Protein AF-A0A957VJP4-F1 (afdb_monomer)

Solvent-accessible surface area (backbone atoms only — not comparable to full-atom values): 19952 Å² total; per-residue (Å²): 114,33,94,77,40,50,77,52,40,34,39,38,42,32,42,19,50,65,51,24,77,82,46,55,37,68,54,56,54,72,70,58,77,60,65,90,50,25,40,82,71,49,77,44,76,53,73,88,59,82,46,39,38,36,34,39,38,31,33,58,19,48,97,62,51,10,36,37,41,42,35,18,28,29,36,92,88,41,70,34,31,37,39,36,42,37,34,24,70,48,76,68,40,50,53,44,48,53,47,27,74,70,45,54,48,77,49,67,64,81,83,68,76,89,78,84,88,74,99,68,98,73,88,76,87,87,75,72,44,72,32,62,46,75,85,69,61,86,54,89,90,50,86,51,61,70,37,81,44,84,50,85,33,41,26,30,46,44,51,57,66,38,72,35,70,52,72,50,68,30,64,57,100,84,41,73,65,34,21,26,37,30,34,9,69,43,52,67,51,33,74,75,52,58,85,38,44,34,40,40,35,34,21,30,73,46,85,55,50,92,77,59,28,61,60,61,45,69,73,61,83,57,71,93,48,25,42,80,72,54,77,44,80,40,53,26,22,40,30,83,41,34,34,47,30,26,31,40,39,27,33,43,26,71,88,38,90,13,34,40,36,35,37,20,28,31,36,58,74,52,43,36,36,41,40,37,43,36,39,26,61,52,72,58,40,54,54,46,49,55,47,28,68,45,39,57,46,62,78,41,92,86,36,46,64,42,39,47,50,56,64,58,70,43,78,90,70,78,86,76,57,74,88,52,44,40,80,45,65,35,98,81,65,35,39,34,31,36,42,45,61,70,37,69,35,68,47,73,46,71,31,64,58,99,86,41,77,47,36,40,30,36,36,33,11,63,60,98

pLDDT: mean 81.88, std 17.71, range [25.78, 98.75]

Foldseek 3Di:
DVVLVLQWWWKKKWKFLLCLVPDAQVRVVVVDDQPVFWAWDDKDWDDDDQKTHIWTKTFCGHPLRKIKIWIWIAGPVSRMIMIMITIGRDPVSVVLVVQQVQFKDFDDCVVPDDDDDDDDPDDDDDDAAEHAALQNDDPPPAPADWDWDDDQFKTFIFGPLQPDKDKDFDDDPRDGFWIKIKTFNDPVDVVVAQQTWIKMKTKGFPQQDDDAQVVVQVVDDPPVFWAWDDKDWAWYHYLNKIKTWMKTWTACGRVARKIWMWIKIATVVGGMIMIMITIGNDDSRVVRVVRGSHTMDHDDPVRVVSNCCSVVVPPPDPDPDPVQWDWDAAPVSRIIGIGGPLQVDKDWDFDDDPRDRRTTMIMTINHD

Mean predicted aligned error: 15.16 Å

Nearest PDB structures (foldseek):
  4rth-assembly2_B  TM=5.656E-01  e=1.614E-04  Zea mays
  4rth-assembly1_A  TM=5.589E-01  e=8.889E-04  Zea mays
  5zx9-assembly1_A  TM=5.434E-01  e=2.872E-03  Mycobacterium tuberculosis H37Rv
  3qoo-assembly1_A-2  TM=3.813E-01  e=1.320E+00  Thermanaerovibrio acidaminovorans DSM 6589
  4w78-assembly1_F  TM=3.331E-01  e=1.011E+00  Mycobacterium tuberculosis SUMu008

Sequence (368 aa):
AWNEDWGVPGVVLSYSDILAADYGPEDILDIVDYGEDCTFDSRNELPDGALSGFYDRWVDCGDAGSSALLLALQPEAGDYLVRIDIYTTNEADLEASDRILDTFLVNSPTAQGDAGDERSSTTDAQAPSVLRTIDDLDTGDLANDYVFVEDVAVNALLPAAWDDVDAGDWEVDGDAIGYSYAASANQRAFNDGWDTAGVTIYSADTGGEEFNPADAVDSNDFSDTCTYADRYQHEHTIYGITYTGVYDVWTGCGDEDNTFVVLAAASDPVDHVVLVYFLAVDDPDYEAFDVLARTFYVETAGTTDLIATTADSRPNRARANAEDYVLLVDDDEALSLRVPVTWDDVANDDWEIDGEVIGRSIAAATDL

Structure (mmCIF, N/CA/C/O backbone):
data_AF-A0A957VJP4-F1
#
_entry.id   AF-A0A957VJP4-F1
#
loop_
_atom_site.group_PDB
_atom_site.id
_atom_site.type_symbol
_atom_site.label_atom_id
_atom_site.label_alt_id
_atom_site.label_comp_id
_atom_site.label_asym_id
_atom_site.label_entity_id
_atom_site.label_seq_id
_atom_site.pdbx_PDB_ins_code
_atom_site.Cartn_x
_atom_site.Cartn_y
_atom_site.Cartn_z
_atom_site.occupancy
_atom_site.B_iso_or_equiv
_atom_site.auth_seq_id
_atom_site.auth_comp_id
_atom_site.auth_asym_id
_atom_site.auth_atom_id
_atom_site.pdbx_PDB_model_num
ATOM 1 N N . ALA A 1 1 ? -28.187 -13.666 14.972 1.00 42.09 1 ALA A N 1
ATOM 2 C CA . ALA A 1 1 ? -28.471 -14.629 16.059 1.00 42.09 1 ALA A CA 1
ATOM 3 C C . ALA A 1 1 ? -27.409 -14.487 17.139 1.00 42.09 1 ALA A C 1
ATOM 5 O O . ALA A 1 1 ? -27.778 -14.284 18.286 1.00 42.09 1 ALA A O 1
ATOM 6 N N . TRP A 1 2 ? -26.127 -14.450 16.777 1.00 48.88 2 TRP A N 1
ATOM 7 C CA . TRP A 1 2 ? -25.064 -13.993 17.675 1.00 48.88 2 TRP A CA 1
ATOM 8 C C . TRP A 1 2 ? -25.133 -12.503 18.069 1.00 48.88 2 TRP A C 1
ATOM 10 O O . TRP A 1 2 ? -24.881 -12.179 19.221 1.00 48.88 2 TRP A O 1
ATOM 20 N N . ASN A 1 3 ? -25.558 -11.593 17.185 1.00 56.78 3 ASN A N 1
ATOM 21 C CA . ASN A 1 3 ? -25.723 -10.161 17.507 1.00 56.78 3 ASN A CA 1
ATOM 22 C C . ASN A 1 3 ? -26.794 -9.844 18.582 1.00 56.78 3 ASN A C 1
ATOM 24 O O . ASN A 1 3 ? -26.977 -8.684 18.940 1.00 56.78 3 ASN A O 1
ATOM 28 N N . GLU A 1 4 ? -27.507 -10.862 19.076 1.00 60.72 4 GLU A N 1
ATOM 29 C CA . GLU A 1 4 ? -28.422 -10.792 20.225 1.00 60.72 4 GLU A CA 1
ATOM 30 C C . GLU A 1 4 ? -27.822 -11.469 21.484 1.00 60.72 4 GLU A C 1
ATOM 32 O O . GLU A 1 4 ? -28.324 -11.274 22.592 1.00 60.72 4 GLU A O 1
ATOM 37 N N . ASP A 1 5 ? -26.741 -12.253 21.340 1.00 74.88 5 ASP A N 1
ATOM 38 C CA . ASP A 1 5 ? -25.960 -12.844 22.434 1.00 74.88 5 ASP A CA 1
ATOM 39 C C . ASP A 1 5 ? -24.659 -12.058 22.650 1.00 74.88 5 ASP A C 1
ATOM 41 O O . ASP A 1 5 ? -23.591 -12.345 22.109 1.00 74.88 5 ASP A O 1
ATOM 45 N N . TRP A 1 6 ? -24.756 -11.065 23.530 1.00 84.50 6 TRP A N 1
ATOM 46 C CA . TRP A 1 6 ? -23.675 -10.168 23.939 1.00 84.50 6 TRP A CA 1
ATOM 47 C C . TRP A 1 6 ? -22.467 -10.860 24.601 1.00 84.50 6 TRP A C 1
ATOM 49 O O . TRP A 1 6 ? -21.504 -10.181 24.967 1.00 84.50 6 TRP A O 1
ATOM 59 N N . GLY A 1 7 ? -22.511 -12.182 24.808 1.00 84.75 7 GLY A N 1
ATOM 60 C CA . GLY A 1 7 ? -21.419 -12.986 25.353 1.00 84.75 7 GLY A CA 1
ATOM 61 C C . GLY A 1 7 ? -20.411 -13.503 24.323 1.00 84.75 7 GLY A C 1
ATOM 62 O O . GLY A 1 7 ? -19.414 -14.100 24.735 1.00 84.75 7 GLY A O 1
ATOM 63 N N . VAL A 1 8 ? -20.646 -13.291 23.026 1.00 88.75 8 VAL A N 1
ATOM 64 C CA . VAL A 1 8 ? -19.788 -13.801 21.950 1.00 88.75 8 VAL A CA 1
ATOM 65 C C . VAL A 1 8 ? -19.143 -12.645 21.171 1.00 88.75 8 VAL A C 1
ATOM 67 O O . VAL A 1 8 ? -19.856 -11.798 20.625 1.00 88.75 8 VAL A O 1
ATOM 70 N N . PRO A 1 9 ? -17.799 -12.566 21.117 1.00 91.19 9 PRO A N 1
ATOM 71 C CA . PRO A 1 9 ? -17.122 -11.553 20.321 1.00 91.19 9 PRO A CA 1
ATOM 72 C C . PRO A 1 9 ? -17.161 -11.900 18.831 1.00 91.19 9 PRO A C 1
ATOM 74 O O . PRO A 1 9 ? -17.161 -13.073 18.450 1.00 91.19 9 PRO A O 1
ATOM 77 N N . GLY A 1 10 ? -17.158 -10.866 17.997 1.00 93.12 10 GLY A N 1
ATOM 78 C CA . GLY A 1 10 ? -17.180 -11.019 16.548 1.00 93.12 10 GLY A CA 1
ATOM 79 C C . GLY A 1 10 ? -17.283 -9.686 15.814 1.00 93.12 10 GLY A C 1
ATOM 80 O O . GLY A 1 10 ? -17.363 -8.623 16.438 1.00 93.12 10 GLY A O 1
ATOM 81 N N . VAL A 1 11 ? -17.321 -9.758 14.487 1.00 94.44 11 VAL A N 1
ATOM 82 C CA . VAL A 1 11 ? -17.502 -8.621 13.582 1.00 94.44 11 VAL A CA 1
ATOM 83 C C . VAL A 1 11 ? -18.518 -8.920 12.489 1.00 94.44 11 VAL A C 1
ATOM 85 O O . VAL A 1 11 ? -18.558 -10.031 11.968 1.00 94.44 11 VAL A O 1
ATOM 88 N N . VAL A 1 12 ? -19.318 -7.916 12.136 1.00 93.62 12 VAL A N 1
ATOM 89 C CA . VAL A 1 12 ? -20.036 -7.831 10.860 1.00 93.62 12 VAL A CA 1
ATOM 90 C C . VAL A 1 12 ? -19.463 -6.662 10.076 1.00 93.62 12 VAL A C 1
ATOM 92 O O . VAL A 1 12 ? -19.399 -5.552 10.598 1.00 93.62 12 VAL A O 1
ATOM 95 N N . LEU A 1 13 ? -19.065 -6.897 8.831 1.00 93.62 13 LEU A N 1
ATOM 96 C CA . LEU A 1 13 ? -18.713 -5.867 7.861 1.00 93.62 13 LEU A CA 1
ATOM 97 C C . LEU A 1 13 ? -19.728 -5.931 6.725 1.00 93.62 13 LEU A C 1
ATOM 99 O O . LEU A 1 13 ? -19.891 -6.975 6.100 1.00 93.62 13 LEU A O 1
ATOM 103 N N . SER A 1 14 ? -20.389 -4.815 6.440 1.00 92.44 14 SER A N 1
ATOM 104 C CA . SER A 1 14 ? -21.390 -4.731 5.381 1.00 92.44 14 SER A CA 1
ATOM 105 C C . SER A 1 14 ? -21.163 -3.509 4.506 1.00 92.44 14 SER A C 1
ATOM 107 O O . SER A 1 14 ? -20.789 -2.451 5.013 1.00 92.44 14 SER A O 1
ATOM 109 N N . TYR A 1 15 ? -21.453 -3.620 3.208 1.00 92.19 15 TYR A N 1
ATOM 110 C CA . TYR A 1 15 ? -21.499 -2.467 2.306 1.00 92.19 15 TYR A CA 1
ATOM 111 C C . TYR A 1 15 ? -22.811 -2.398 1.524 1.00 92.19 15 TYR A C 1
ATOM 113 O O . TYR A 1 15 ? -23.449 -3.421 1.270 1.00 92.19 15 TYR A O 1
ATOM 121 N N . SER A 1 16 ? -23.213 -1.185 1.139 1.00 91.25 16 SER A N 1
ATOM 122 C CA . SER A 1 16 ? -24.416 -0.931 0.343 1.00 91.25 16 SER A CA 1
ATOM 123 C C . SER A 1 16 ? -24.290 0.340 -0.500 1.00 91.25 16 SER A C 1
ATOM 125 O O . SER A 1 16 ? -24.118 1.437 0.032 1.00 91.25 16 SER A O 1
ATOM 127 N N . ASP A 1 17 ? -24.430 0.207 -1.816 1.00 88.44 17 ASP A N 1
ATOM 128 C CA . ASP A 1 17 ? -24.603 1.315 -2.765 1.00 88.44 17 ASP A CA 1
ATOM 129 C C . ASP A 1 17 ? -26.056 1.828 -2.793 1.00 88.44 17 ASP A C 1
ATOM 131 O O . ASP A 1 17 ? -26.310 3.017 -2.984 1.00 88.44 17 ASP A O 1
ATOM 135 N N . ILE A 1 18 ? -27.023 0.947 -2.520 1.00 88.31 18 ILE A N 1
ATOM 136 C CA . ILE A 1 18 ? -28.450 1.282 -2.430 1.00 88.31 18 ILE A CA 1
ATOM 137 C C . ILE A 1 18 ? -28.721 2.243 -1.268 1.00 88.31 18 ILE A C 1
ATOM 139 O O . ILE A 1 18 ? -29.400 3.252 -1.454 1.00 88.31 18 ILE A O 1
ATOM 143 N N . LEU A 1 19 ? -28.187 1.960 -0.075 1.00 89.88 19 LEU A N 1
ATOM 144 C CA . LEU A 1 19 ? -28.379 2.829 1.087 1.00 89.88 19 LEU A CA 1
ATOM 145 C C . LEU A 1 19 ? -27.690 4.181 0.901 1.00 89.88 19 LEU A C 1
ATOM 147 O O . LEU A 1 19 ? -28.221 5.195 1.345 1.00 89.88 19 LEU A O 1
ATOM 151 N N . ALA A 1 20 ? -26.545 4.217 0.218 1.00 90.31 20 ALA A N 1
ATOM 152 C CA . ALA A 1 20 ? -25.784 5.447 0.014 1.00 90.31 20 ALA A CA 1
ATOM 153 C C . ALA A 1 20 ? -26.541 6.508 -0.802 1.00 90.31 20 ALA A C 1
ATOM 155 O O . ALA A 1 20 ? -26.240 7.697 -0.706 1.00 90.31 20 ALA A O 1
ATOM 156 N N . ALA A 1 21 ? -27.556 6.099 -1.571 1.00 87.88 21 ALA A N 1
ATOM 157 C CA . ALA A 1 21 ? -28.407 7.019 -2.317 1.00 87.88 21 ALA A CA 1
ATOM 158 C C . ALA A 1 21 ? -29.284 7.906 -1.414 1.00 87.88 21 ALA A C 1
ATOM 160 O O . ALA A 1 21 ? -29.596 9.038 -1.791 1.00 87.88 21 ALA A O 1
ATOM 161 N N . ASP A 1 22 ? -29.685 7.394 -0.247 1.00 89.81 22 ASP A N 1
ATOM 162 C CA . ASP A 1 22 ? -30.689 8.019 0.621 1.00 89.81 22 ASP A CA 1
ATOM 163 C C . ASP A 1 22 ? -30.188 8.302 2.051 1.00 89.81 22 ASP A C 1
ATOM 165 O O . ASP A 1 22 ? -30.833 9.069 2.771 1.00 89.81 22 ASP A O 1
ATOM 169 N N . TYR A 1 23 ? -29.051 7.729 2.457 1.00 92.81 23 TYR A N 1
ATOM 170 C CA . TYR A 1 23 ? -28.509 7.802 3.817 1.00 92.81 23 TYR A CA 1
ATOM 171 C C . TYR A 1 23 ? -27.035 8.225 3.824 1.00 92.81 23 TYR A C 1
ATOM 173 O O . TYR A 1 23 ? -26.276 7.890 2.915 1.00 92.81 23 TYR A O 1
ATOM 181 N N . GLY A 1 24 ? -26.621 8.937 4.874 1.00 93.25 24 GLY A N 1
ATOM 182 C CA . GLY A 1 24 ? -25.216 9.168 5.215 1.00 93.25 24 GLY A CA 1
ATOM 183 C C . GLY A 1 24 ? -24.765 8.363 6.445 1.00 93.25 24 GLY A C 1
ATOM 184 O O . GLY A 1 24 ? -25.586 7.715 7.100 1.00 93.25 24 GLY A O 1
ATOM 185 N N . PRO A 1 25 ? -23.470 8.429 6.814 1.00 93.31 25 PRO A N 1
ATOM 186 C CA . PRO A 1 25 ? -22.921 7.698 7.954 1.00 93.31 25 PRO A CA 1
ATOM 187 C C . PRO A 1 25 ? -23.676 7.921 9.271 1.00 93.31 25 PRO A C 1
ATOM 189 O O . PRO A 1 25 ? -24.004 6.962 9.962 1.00 93.31 25 PRO A O 1
ATOM 192 N N . GLU A 1 26 ? -24.012 9.170 9.608 1.00 93.94 26 GLU A N 1
ATOM 193 C CA . GLU A 1 26 ? -24.765 9.466 10.836 1.00 93.94 26 GLU A CA 1
ATOM 194 C C . GLU A 1 26 ? -26.178 8.870 10.816 1.00 93.94 26 GLU A C 1
ATOM 196 O O . GLU A 1 26 ? -26.644 8.398 11.851 1.00 93.94 26 GLU A O 1
ATOM 201 N N . ASP A 1 27 ? -26.843 8.837 9.653 1.00 94.00 27 ASP A N 1
ATOM 202 C CA . ASP A 1 27 ? -28.181 8.253 9.541 1.00 94.00 27 ASP A CA 1
ATOM 203 C C . ASP A 1 27 ? -28.146 6.743 9.816 1.00 94.00 27 ASP A C 1
ATOM 205 O O . ASP A 1 27 ? -29.036 6.220 10.484 1.00 94.00 27 ASP A O 1
ATOM 209 N N . ILE A 1 28 ? -27.105 6.041 9.348 1.00 92.88 28 ILE A N 1
ATOM 210 C CA . ILE A 1 28 ? -26.916 4.609 9.628 1.00 92.88 28 ILE A CA 1
ATOM 211 C C . ILE A 1 28 ? -26.743 4.358 11.125 1.00 92.88 28 ILE A C 1
ATOM 213 O O . ILE A 1 28 ? -27.368 3.440 11.660 1.00 92.88 28 ILE A O 1
ATOM 217 N N . LEU A 1 29 ? -25.946 5.183 11.810 1.00 93.56 29 LEU A N 1
ATOM 218 C CA . LEU A 1 29 ? -25.771 5.072 13.258 1.00 93.56 29 LEU A CA 1
ATOM 219 C C . LEU A 1 29 ? -27.062 5.383 14.028 1.00 93.56 29 LEU A C 1
ATOM 221 O O . LEU A 1 29 ? -27.335 4.756 15.043 1.00 93.56 29 LEU A O 1
ATOM 225 N N . ASP A 1 30 ? -27.883 6.314 13.541 1.00 92.38 30 ASP A N 1
ATOM 226 C CA . ASP A 1 30 ? -29.156 6.676 14.177 1.00 92.38 30 ASP A CA 1
ATOM 227 C C . ASP A 1 30 ? -30.267 5.630 13.966 1.00 92.38 30 ASP A C 1
ATOM 229 O O . ASP A 1 30 ? -31.238 5.593 14.728 1.00 92.38 30 ASP A O 1
ATOM 233 N N . ILE A 1 31 ? -30.154 4.789 12.932 1.00 88.25 31 ILE A N 1
ATOM 234 C CA . ILE A 1 31 ? -31.102 3.699 12.654 1.00 88.25 31 ILE A CA 1
ATOM 235 C C . ILE A 1 31 ? -30.904 2.526 13.619 1.00 88.25 31 ILE A C 1
ATOM 237 O O . ILE A 1 31 ? -31.875 1.859 13.985 1.00 88.25 31 ILE A O 1
ATOM 241 N N . VAL A 1 32 ? -29.660 2.250 14.007 1.00 86.44 32 VAL A N 1
ATOM 242 C CA . VAL A 1 32 ? -29.309 1.095 14.836 1.00 86.44 32 VAL A CA 1
ATOM 243 C C . VAL A 1 32 ? -29.277 1.514 16.304 1.00 86.44 32 VAL A C 1
ATOM 245 O O . VAL A 1 32 ? -28.432 2.296 16.724 1.00 86.44 32 VAL A O 1
ATOM 248 N N . ASP A 1 33 ? -30.184 0.958 17.104 1.00 87.88 33 ASP A N 1
ATOM 249 C CA . ASP A 1 33 ? -30.273 1.242 18.537 1.00 87.88 33 ASP A CA 1
ATOM 250 C C . ASP A 1 33 ? -30.027 -0.031 19.353 1.00 87.88 33 ASP A C 1
ATOM 252 O O . ASP A 1 33 ? -30.820 -0.972 19.309 1.00 87.88 33 ASP A O 1
ATOM 256 N N . TYR A 1 34 ? -28.937 -0.042 20.124 1.00 90.12 34 TYR A N 1
ATOM 257 C CA . TYR A 1 34 ? -28.620 -1.117 21.069 1.00 90.12 34 TYR A CA 1
ATOM 258 C C . TYR A 1 34 ? -29.104 -0.822 22.495 1.00 90.12 34 TYR A C 1
ATOM 260 O O . TYR A 1 34 ? -28.827 -1.589 23.413 1.00 90.12 34 TYR A O 1
ATOM 268 N N . GLY A 1 35 ? -29.846 0.266 22.713 1.00 91.12 35 GLY A N 1
ATOM 269 C CA . GLY A 1 35 ? -30.261 0.741 24.032 1.00 91.12 35 GLY A CA 1
ATOM 270 C C . GLY A 1 35 ? -31.187 -0.192 24.819 1.00 91.12 35 GLY A C 1
ATOM 271 O O . GLY A 1 35 ? -31.398 0.040 26.012 1.00 91.12 35 GLY A O 1
ATOM 272 N N . GLU A 1 36 ? -31.749 -1.230 24.192 1.00 90.44 36 GLU A N 1
ATOM 273 C CA . GLU A 1 36 ? -32.488 -2.275 24.914 1.00 90.44 36 GLU A CA 1
ATOM 274 C C . GLU A 1 36 ? -31.563 -3.119 25.803 1.00 90.44 36 GLU A C 1
ATOM 276 O O . GLU A 1 36 ? -31.941 -3.435 26.935 1.00 90.44 36 GLU A O 1
ATOM 281 N N . ASP A 1 37 ? -30.344 -3.402 25.333 1.00 91.88 37 ASP A N 1
ATOM 282 C CA . ASP A 1 37 ? -29.392 -4.301 25.995 1.00 91.88 37 ASP A CA 1
ATOM 283 C C . ASP A 1 37 ? -28.082 -3.624 26.418 1.00 91.88 37 ASP A C 1
ATOM 285 O O . ASP A 1 37 ? -27.364 -4.163 27.258 1.00 91.88 37 ASP A O 1
ATOM 289 N N . CYS A 1 38 ? -27.771 -2.450 25.870 1.00 94.62 38 CYS A N 1
ATOM 290 C CA . CYS A 1 38 ? -26.535 -1.710 26.100 1.00 94.62 38 CYS A CA 1
ATOM 291 C C . CYS A 1 38 ? -26.783 -0.302 26.645 1.00 94.62 38 CYS A C 1
ATOM 293 O O . CYS A 1 38 ? -27.847 0.298 26.494 1.00 94.62 38 CYS A O 1
ATOM 295 N N . THR A 1 39 ? -25.732 0.288 27.211 1.00 96.56 39 THR A N 1
ATOM 296 C CA . THR A 1 39 ? -25.667 1.716 27.530 1.00 96.56 39 THR A CA 1
ATOM 297 C C . THR A 1 39 ? -24.867 2.454 26.460 1.00 96.56 39 THR A C 1
ATOM 299 O O . THR A 1 39 ? -23.699 2.149 26.230 1.00 96.56 39 THR A O 1
ATOM 302 N N . PHE A 1 40 ? -25.472 3.464 25.834 1.00 96.44 40 PHE A N 1
ATOM 303 C CA . PHE A 1 40 ? -24.753 4.374 24.940 1.00 96.44 40 PHE A CA 1
ATOM 304 C C . PHE A 1 40 ? -23.686 5.165 25.712 1.00 96.44 40 PHE A C 1
ATOM 306 O O . PHE A 1 40 ? -24.004 5.813 26.715 1.00 96.44 40 PHE A O 1
ATOM 313 N N . ASP A 1 41 ? -22.439 5.138 25.241 1.00 94.75 41 ASP A N 1
ATOM 314 C CA . ASP A 1 41 ? -21.317 5.865 25.845 1.00 94.75 41 ASP A CA 1
ATOM 315 C C . ASP A 1 41 ? -20.977 7.138 25.062 1.00 94.75 41 ASP A C 1
ATOM 317 O O . ASP A 1 41 ? -20.980 8.236 25.627 1.00 94.75 41 ASP A O 1
ATOM 321 N N . SER A 1 42 ? -20.680 7.013 23.766 1.00 93.31 42 SER A N 1
ATOM 322 C CA . SER A 1 42 ? -20.239 8.145 22.943 1.00 93.31 42 SER A CA 1
ATOM 323 C C . SER A 1 42 ? -20.413 7.909 21.444 1.00 93.31 42 SER A C 1
ATOM 325 O O . SER A 1 42 ? -20.321 6.777 20.987 1.00 93.31 42 SER A O 1
ATOM 327 N N . ARG A 1 43 ? -20.587 9.008 20.695 1.00 95.25 43 ARG A N 1
ATOM 328 C CA . ARG A 1 43 ? -20.375 9.084 19.243 1.00 95.25 43 ARG A CA 1
ATOM 329 C C . ARG A 1 43 ? -19.087 9.848 18.984 1.00 95.25 43 ARG A C 1
ATOM 331 O O . ARG A 1 43 ? -18.890 10.910 19.582 1.00 95.25 43 ARG A O 1
ATOM 338 N N . ASN A 1 44 ? -18.233 9.330 18.114 1.00 86.00 44 ASN A N 1
ATOM 339 C CA . ASN A 1 44 ? -16.946 9.931 17.788 1.00 86.00 44 ASN A CA 1
ATOM 340 C C . ASN A 1 44 ? -16.729 9.935 16.270 1.00 86.00 44 ASN A C 1
ATOM 342 O O . ASN A 1 44 ? -17.204 9.047 15.566 1.00 86.00 44 ASN A O 1
ATOM 346 N N . GLU A 1 45 ? -16.005 10.938 15.785 1.00 83.31 45 GLU A N 1
ATOM 347 C CA . GLU A 1 45 ? -15.531 11.006 14.400 1.00 83.31 45 GLU A CA 1
ATOM 348 C C . GLU A 1 45 ? -14.338 10.064 14.213 1.00 83.31 45 GLU A C 1
ATOM 350 O O . GLU A 1 45 ? -13.468 9.970 15.088 1.00 83.31 45 GLU A O 1
ATOM 355 N N . LEU A 1 46 ? -14.301 9.367 13.079 1.00 76.31 46 LEU A N 1
ATOM 356 C CA . LEU A 1 46 ? -13.119 8.621 12.654 1.00 76.31 46 LEU A CA 1
ATOM 357 C C . LEU A 1 46 ? -12.097 9.583 12.026 1.00 76.31 46 LEU A C 1
ATOM 359 O O . LEU A 1 46 ? -12.498 10.603 11.464 1.00 76.31 46 LEU A O 1
ATOM 363 N N . PRO A 1 47 ? -10.786 9.293 12.122 1.00 65.50 47 PRO A N 1
ATOM 364 C CA . PRO A 1 47 ? -9.766 10.076 11.429 1.00 65.50 47 PRO A CA 1
ATOM 365 C C . PRO A 1 47 ? -10.016 10.135 9.918 1.00 65.50 47 PRO A C 1
ATOM 367 O O . PRO A 1 47 ? -10.517 9.171 9.338 1.00 65.50 47 PRO A O 1
ATOM 370 N N . ASP A 1 48 ? -9.616 11.240 9.287 1.00 55.38 48 ASP A N 1
ATOM 371 C CA . ASP A 1 48 ? -9.716 11.398 7.834 1.00 55.38 48 ASP A CA 1
ATOM 372 C C . ASP A 1 48 ? -8.892 10.313 7.110 1.00 55.38 48 ASP A C 1
ATOM 374 O O . ASP A 1 48 ? -7.732 10.061 7.447 1.00 55.38 48 ASP A O 1
ATOM 378 N N . GLY A 1 49 ? -9.496 9.684 6.101 1.00 63.62 49 GLY A N 1
ATOM 379 C CA . GLY A 1 49 ? -8.904 8.633 5.274 1.00 63.62 49 GLY A CA 1
ATOM 380 C C . GLY A 1 49 ? -9.690 8.440 3.974 1.00 63.62 49 GLY A C 1
ATOM 381 O O . GLY A 1 49 ? -10.549 9.254 3.641 1.00 63.62 49 GLY A O 1
ATOM 382 N N . ALA A 1 50 ? -9.426 7.352 3.239 1.00 66.38 50 ALA A N 1
ATOM 383 C CA . ALA A 1 50 ? -10.163 7.025 2.007 1.00 66.38 50 ALA A CA 1
ATOM 384 C C . ALA A 1 50 ? -11.680 6.870 2.241 1.00 66.38 50 ALA A C 1
ATOM 386 O O . ALA A 1 50 ? -12.492 7.140 1.356 1.00 66.38 50 ALA A O 1
ATOM 387 N N . LEU A 1 51 ? -12.048 6.466 3.458 1.00 78.19 51 LEU A N 1
ATOM 388 C CA . LEU A 1 51 ? -13.406 6.503 3.974 1.00 78.19 51 LEU A CA 1
ATOM 389 C C . LEU A 1 51 ? -13.452 7.462 5.162 1.00 78.19 51 LEU A C 1
ATOM 391 O O . LEU A 1 51 ? -12.541 7.490 5.988 1.00 78.19 51 LEU A O 1
ATOM 395 N N . SER A 1 52 ? -14.539 8.214 5.257 1.00 83.19 52 SER A N 1
ATOM 396 C CA . SER A 1 52 ? -14.827 9.132 6.357 1.00 83.19 52 SER A CA 1
ATOM 397 C C . SER A 1 52 ? -16.118 8.715 7.047 1.00 83.19 52 SER A C 1
ATOM 399 O O . SER A 1 52 ? -17.003 8.129 6.418 1.00 83.19 52 SER A O 1
ATOM 401 N N . GLY A 1 53 ? -16.241 8.979 8.345 1.00 90.62 53 GLY A N 1
ATOM 402 C CA . GLY A 1 53 ? -17.435 8.575 9.069 1.00 90.62 53 GLY A CA 1
ATOM 403 C C . GLY A 1 53 ? -17.326 8.690 10.577 1.00 90.62 53 GLY A C 1
ATOM 404 O O . GLY A 1 53 ? -16.511 9.437 11.119 1.00 90.62 53 GLY A O 1
ATOM 405 N N . PHE A 1 54 ? -18.186 7.939 11.253 1.00 91.75 54 PHE A N 1
ATOM 406 C CA . PHE A 1 54 ? -18.389 8.028 12.691 1.00 91.75 54 PHE A CA 1
ATOM 407 C C . PHE A 1 54 ? -18.478 6.633 13.294 1.00 91.75 54 PHE A C 1
ATOM 409 O O . PHE A 1 54 ? -18.811 5.662 12.610 1.00 91.75 54 PHE A O 1
ATOM 416 N N . TYR A 1 55 ? -18.241 6.551 14.598 1.00 94.12 55 TYR A N 1
ATOM 417 C CA . TYR A 1 55 ? -18.572 5.368 15.370 1.00 94.12 55 TYR A CA 1
ATOM 418 C C . TYR A 1 55 ? -19.302 5.699 16.664 1.00 94.12 55 TYR A C 1
ATOM 420 O O . TYR A 1 55 ? -18.963 6.655 17.369 1.00 94.12 55 TYR A O 1
ATOM 428 N N . ASP A 1 56 ? -20.261 4.844 16.995 1.00 95.75 56 ASP A N 1
ATOM 429 C CA . ASP A 1 56 ? -20.929 4.792 18.281 1.00 95.75 56 ASP A CA 1
ATOM 430 C C . ASP A 1 56 ? -20.313 3.698 19.143 1.00 95.75 56 ASP A C 1
ATOM 432 O O . ASP A 1 56 ? -20.157 2.548 18.728 1.00 95.75 56 ASP A O 1
ATOM 436 N N . ARG A 1 57 ? -19.980 4.063 20.378 1.00 94.00 57 ARG A N 1
ATOM 437 C CA . ARG A 1 57 ? -19.534 3.136 21.407 1.00 94.00 57 ARG A CA 1
ATOM 438 C C . ARG A 1 57 ? -20.670 2.864 22.378 1.00 94.00 57 ARG A C 1
ATOM 440 O O . ARG A 1 57 ? -21.217 3.776 23.003 1.00 94.00 57 ARG A O 1
ATOM 447 N N . TRP A 1 58 ? -20.945 1.583 22.550 1.00 94.25 58 TRP A N 1
ATOM 448 C CA . TRP A 1 58 ? -21.918 1.036 23.479 1.00 94.25 58 TRP A CA 1
ATOM 449 C C . TRP A 1 58 ? -21.186 0.171 24.506 1.00 94.25 58 TRP A C 1
ATOM 451 O O . TRP A 1 58 ? -20.245 -0.547 24.172 1.00 94.25 58 TRP A O 1
ATOM 461 N N . VAL A 1 59 ? -21.576 0.275 25.773 1.00 93.44 59 VAL A N 1
ATOM 462 C CA . VAL A 1 59 ? -20.939 -0.416 26.905 1.00 93.44 59 VAL A CA 1
ATOM 463 C C . VAL A 1 59 ? -21.991 -1.052 27.803 1.00 93.44 59 VAL A C 1
ATOM 465 O O . VAL A 1 59 ? -23.177 -0.748 27.683 1.00 93.44 59 VAL A O 1
ATOM 468 N N . ASP A 1 60 ? -21.554 -1.895 28.740 1.00 92.56 60 ASP A N 1
ATOM 469 C CA . ASP A 1 60 ? -22.435 -2.609 29.671 1.00 92.56 60 ASP A CA 1
ATOM 470 C C . ASP A 1 60 ? -23.533 -3.400 28.932 1.00 92.56 60 ASP A C 1
ATOM 472 O O . ASP A 1 60 ? -24.691 -3.411 29.346 1.00 92.56 60 ASP A O 1
ATOM 476 N N . CYS A 1 61 ? -23.159 -4.030 27.814 1.00 92.19 61 CYS A N 1
ATOM 477 C CA . CYS A 1 61 ? -24.068 -4.781 26.962 1.00 92.19 61 CYS A CA 1
ATOM 478 C C . CYS A 1 61 ? -24.395 -6.166 27.539 1.00 92.19 61 CYS A C 1
ATOM 480 O O . CYS A 1 61 ? -23.498 -6.960 27.854 1.00 92.19 61 CYS A O 1
ATOM 482 N N . GLY A 1 62 ? -25.691 -6.459 27.662 1.00 88.69 62 GLY A N 1
ATOM 483 C CA . GLY A 1 62 ? -26.219 -7.723 28.172 1.00 88.69 62 GLY A CA 1
ATOM 484 C C . GLY A 1 62 ? -25.716 -8.098 29.575 1.00 88.69 62 GLY A C 1
ATOM 485 O O . GLY A 1 62 ? -25.161 -7.292 30.322 1.00 88.69 62 GLY A O 1
ATOM 486 N N . ASP A 1 63 ? -25.882 -9.369 29.949 1.00 86.56 63 ASP A N 1
ATOM 487 C CA . ASP A 1 63 ? -25.393 -9.887 31.240 1.00 86.56 63 ASP A CA 1
ATOM 488 C C . ASP A 1 63 ? -23.857 -10.043 31.282 1.00 86.56 63 ASP A C 1
ATOM 490 O O . ASP A 1 63 ? -23.271 -10.169 32.363 1.00 86.56 63 ASP A O 1
ATOM 494 N N . ALA A 1 64 ? -23.204 -10.054 30.114 1.00 85.12 64 ALA A N 1
ATOM 495 C CA . ALA A 1 64 ? -21.756 -10.190 29.980 1.00 85.12 64 ALA A CA 1
ATOM 496 C C . ALA A 1 64 ? -21.005 -8.886 30.301 1.00 85.12 64 ALA A C 1
ATOM 498 O O . ALA A 1 64 ? -19.830 -8.940 30.668 1.00 85.12 64 ALA A O 1
ATOM 499 N N . GLY A 1 65 ? -21.675 -7.730 30.198 1.00 86.88 65 GLY A N 1
ATOM 500 C CA . GLY A 1 65 ? -21.042 -6.418 30.336 1.00 86.88 65 GLY A CA 1
ATOM 501 C C . GLY A 1 65 ? -20.051 -6.129 29.206 1.00 86.88 65 GLY A C 1
ATOM 502 O O . GLY A 1 65 ? -19.018 -5.502 29.442 1.00 86.88 65 GLY A O 1
ATOM 503 N N . SER A 1 66 ? -20.333 -6.636 28.005 1.00 91.25 66 SER A N 1
ATOM 504 C CA . SER A 1 66 ? -19.502 -6.448 26.816 1.00 91.25 66 SER A CA 1
ATOM 505 C C . SER A 1 66 ? -19.586 -5.014 26.285 1.00 91.25 66 SER A C 1
ATOM 507 O O . SER A 1 66 ? -20.347 -4.175 26.781 1.00 91.25 66 SER A O 1
ATOM 509 N N . SER A 1 67 ? -18.741 -4.705 25.304 1.00 91.56 67 SER A N 1
ATOM 510 C CA . SER A 1 67 ? -18.759 -3.438 24.572 1.00 91.56 67 SER A CA 1
ATOM 511 C C . SER A 1 67 ? -18.975 -3.692 23.087 1.00 91.56 67 SER A C 1
ATOM 513 O O . SER A 1 67 ? -18.444 -4.662 22.544 1.00 91.56 67 SER A O 1
ATOM 515 N N . ALA A 1 68 ? -19.707 -2.791 22.437 1.00 92.31 68 ALA A N 1
ATOM 516 C CA . ALA A 1 68 ? -19.897 -2.796 20.996 1.00 92.31 68 ALA A CA 1
ATOM 517 C C . ALA A 1 68 ? -19.447 -1.478 20.366 1.00 92.31 68 ALA A C 1
ATOM 519 O O . ALA A 1 68 ? -19.657 -0.394 20.922 1.00 92.31 68 ALA A O 1
ATOM 520 N N . LEU A 1 69 ? -18.828 -1.595 19.197 1.00 92.94 69 LEU A N 1
ATOM 521 C CA . LEU A 1 69 ? -18.516 -0.491 18.305 1.00 92.94 69 LEU A CA 1
ATOM 522 C C . LEU A 1 69 ? -19.385 -0.641 17.063 1.00 92.94 69 LEU A C 1
ATOM 524 O O . LEU A 1 69 ? -19.314 -1.658 16.379 1.00 92.94 69 LEU A O 1
ATOM 528 N N . LEU A 1 70 ? -20.198 0.369 16.787 1.00 94.94 70 LEU A N 1
ATOM 529 C CA . LEU A 1 70 ? -20.962 0.480 15.554 1.00 94.94 70 LEU A CA 1
ATOM 530 C C . LEU A 1 70 ? -20.350 1.610 14.736 1.00 94.94 70 LEU A C 1
ATOM 532 O O . LEU A 1 70 ? -20.390 2.760 15.159 1.00 94.94 70 LEU A O 1
ATOM 536 N N . LEU A 1 71 ? -19.790 1.288 13.579 1.00 95.81 71 LEU A N 1
ATOM 537 C CA . LEU A 1 71 ? -19.161 2.237 12.675 1.00 95.81 71 LEU A CA 1
ATOM 538 C C . LEU A 1 71 ? -20.001 2.392 11.414 1.00 95.81 71 LEU A C 1
ATOM 540 O O . LEU A 1 71 ? -20.545 1.415 10.897 1.00 95.81 71 LEU A O 1
ATOM 544 N N . ALA A 1 72 ? -20.04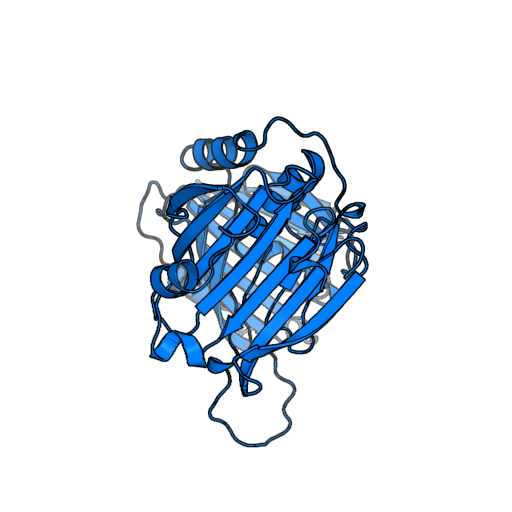8 3.614 10.897 1.00 96.00 72 ALA A N 1
ATOM 545 C CA . ALA A 1 72 ? -20.602 3.923 9.590 1.00 96.00 72 ALA A CA 1
ATOM 546 C C . ALA A 1 72 ? -19.637 4.841 8.840 1.00 96.00 72 ALA A C 1
ATOM 548 O O . ALA A 1 72 ? -19.150 5.828 9.394 1.00 96.00 72 ALA A O 1
ATOM 549 N N . LEU A 1 73 ? -19.352 4.497 7.589 1.00 94.38 73 LEU A N 1
ATOM 550 C CA . LEU A 1 73 ? -18.261 5.039 6.786 1.00 94.38 73 LEU A CA 1
ATOM 551 C C . LEU A 1 73 ? -18.713 5.233 5.332 1.00 94.38 73 LEU A C 1
ATOM 553 O O . LEU A 1 73 ? -19.543 4.473 4.832 1.00 94.38 73 LEU A O 1
ATOM 557 N N . GLN A 1 74 ? -18.157 6.229 4.646 1.00 91.19 74 GLN A N 1
ATOM 558 C CA . GLN A 1 74 ? -18.456 6.541 3.244 1.00 91.19 74 GLN A CA 1
ATOM 559 C C . GLN A 1 74 ? -17.230 7.171 2.550 1.00 91.19 74 GLN A C 1
ATOM 561 O O . GLN A 1 74 ? -16.511 7.947 3.193 1.00 91.19 74 GLN A O 1
ATOM 566 N N . PRO A 1 75 ? -16.972 6.891 1.255 1.00 85.31 75 PRO A N 1
ATOM 567 C CA . PRO A 1 75 ? -15.989 7.640 0.474 1.00 85.31 75 PRO A CA 1
ATOM 568 C C . PRO A 1 75 ? -16.476 9.071 0.207 1.00 85.31 75 PRO A C 1
ATOM 570 O O . PRO A 1 75 ? -17.678 9.333 0.214 1.00 85.31 75 PRO A O 1
ATOM 573 N N . GLU A 1 76 ? -15.565 9.993 -0.120 1.00 79.94 76 GLU A N 1
ATOM 574 C CA . GLU A 1 76 ? -15.917 11.395 -0.428 1.00 79.94 76 GLU A CA 1
ATOM 575 C C . GLU A 1 76 ? -16.946 11.513 -1.568 1.00 79.94 76 GLU A C 1
ATOM 577 O O . GLU A 1 76 ? -17.830 12.370 -1.535 1.00 79.94 76 GLU A O 1
ATOM 582 N N . ALA A 1 77 ? -16.861 10.623 -2.562 1.00 79.56 77 ALA A N 1
ATOM 583 C CA . ALA A 1 77 ? -17.794 10.576 -3.686 1.00 79.56 77 ALA A CA 1
ATOM 584 C C . ALA A 1 77 ? -19.231 10.220 -3.266 1.00 79.56 77 ALA A C 1
ATOM 586 O O . ALA A 1 77 ? -20.186 10.604 -3.941 1.00 79.56 77 ALA A O 1
ATOM 587 N N . GLY A 1 78 ? -19.387 9.528 -2.137 1.00 84.62 78 GLY A N 1
ATOM 588 C CA . GLY A 1 78 ? -20.682 9.117 -1.623 1.00 84.62 78 GLY A CA 1
ATOM 589 C C . GLY A 1 78 ? -21.255 7.843 -2.250 1.00 84.62 78 GLY A C 1
ATOM 590 O O . GLY A 1 78 ? -22.413 7.535 -2.000 1.00 84.62 78 GLY A O 1
ATOM 591 N N . ASP A 1 79 ? -20.478 7.100 -3.040 1.00 84.81 79 ASP A N 1
ATOM 592 C CA . ASP A 1 79 ? -21.003 6.039 -3.916 1.00 84.81 79 ASP A CA 1
ATOM 593 C C . ASP A 1 79 ? -21.512 4.781 -3.187 1.00 84.81 79 ASP A C 1
ATOM 595 O O . ASP A 1 79 ? -22.324 4.038 -3.735 1.00 84.81 79 ASP A O 1
ATOM 599 N N . TYR A 1 80 ? -21.045 4.521 -1.966 1.00 90.25 80 TYR A N 1
ATOM 600 C CA . TYR A 1 80 ? -21.474 3.384 -1.149 1.00 90.25 80 TYR A CA 1
ATOM 601 C C . TYR A 1 80 ? -21.291 3.674 0.340 1.00 90.25 80 TYR A C 1
ATOM 603 O O . TYR A 1 80 ? -20.411 4.436 0.721 1.00 90.25 80 TYR A O 1
ATOM 611 N N . LEU A 1 81 ? -22.089 3.038 1.193 1.00 92.88 81 LEU A N 1
ATOM 612 C CA . LEU A 1 81 ? -21.940 3.068 2.644 1.00 92.88 81 LEU A CA 1
ATOM 613 C C . LEU A 1 81 ? -21.311 1.775 3.134 1.00 92.88 81 LEU A C 1
ATOM 615 O O . LEU A 1 81 ? -21.611 0.701 2.616 1.00 92.88 81 LEU A O 1
ATOM 619 N N . VAL A 1 82 ? -20.496 1.887 4.174 1.00 93.94 82 VAL A N 1
ATOM 620 C CA . VAL A 1 82 ? -19.917 0.764 4.905 1.00 93.94 82 VAL A CA 1
ATOM 621 C C . VAL A 1 82 ? -20.412 0.829 6.340 1.00 93.94 82 VAL A C 1
ATOM 623 O O . VAL A 1 82 ? -20.367 1.887 6.968 1.00 93.94 82 VAL A O 1
ATOM 626 N N . ARG A 1 83 ? -20.877 -0.303 6.862 1.00 94.38 83 ARG A N 1
ATOM 627 C CA . ARG A 1 83 ? -21.238 -0.488 8.266 1.00 94.38 83 ARG A CA 1
ATOM 628 C C . ARG A 1 83 ? -20.349 -1.568 8.863 1.00 94.38 83 ARG A C 1
ATOM 630 O O . ARG A 1 83 ? -20.190 -2.624 8.255 1.00 94.38 83 ARG A O 1
ATOM 637 N N . ILE A 1 84 ? -19.805 -1.311 10.049 1.00 95.06 84 ILE A N 1
ATOM 638 C CA . ILE A 1 84 ? -19.025 -2.298 10.799 1.00 95.06 84 ILE A CA 1
ATOM 639 C C . ILE A 1 84 ? -19.598 -2.411 12.208 1.00 95.06 84 ILE A C 1
ATOM 641 O O . ILE A 1 84 ? -19.693 -1.413 12.916 1.00 95.06 84 ILE A O 1
ATOM 645 N N . ASP A 1 85 ? -19.962 -3.616 12.623 1.00 94.31 85 ASP A N 1
ATOM 646 C CA . ASP A 1 85 ? -20.394 -3.925 13.984 1.00 94.31 85 ASP A CA 1
ATOM 647 C C . ASP A 1 85 ? -19.344 -4.813 14.638 1.00 94.31 85 ASP A C 1
ATOM 649 O O . ASP A 1 85 ? -19.136 -5.932 14.181 1.00 94.31 85 ASP A O 1
ATOM 653 N N . ILE A 1 86 ? -18.683 -4.346 15.698 1.00 93.50 86 ILE A N 1
ATOM 654 C CA . ILE A 1 86 ? -17.673 -5.127 16.425 1.00 93.50 86 ILE A CA 1
ATOM 655 C C . ILE A 1 86 ? -18.115 -5.323 17.869 1.00 93.50 86 ILE A C 1
ATOM 657 O O . ILE A 1 86 ? -18.363 -4.352 18.584 1.00 93.50 86 ILE A O 1
ATOM 661 N N . TYR A 1 87 ? -18.148 -6.576 18.316 1.00 91.31 87 TYR A N 1
ATOM 662 C CA . TYR A 1 87 ? -18.520 -6.964 19.673 1.00 91.31 87 TYR A CA 1
ATOM 663 C C . TYR A 1 87 ? -17.301 -7.500 20.416 1.00 91.31 87 TYR A C 1
ATOM 665 O O . TYR A 1 87 ? -16.580 -8.366 19.923 1.00 91.31 87 TYR A O 1
ATOM 673 N N . THR A 1 88 ? -17.075 -6.989 21.625 1.00 89.56 88 THR A N 1
ATOM 674 C CA . THR A 1 88 ? -15.882 -7.290 22.422 1.00 89.56 88 THR A CA 1
ATOM 675 C C . THR A 1 88 ? -16.263 -7.634 23.856 1.00 89.56 88 THR A C 1
ATOM 677 O O . THR A 1 88 ? -17.024 -6.921 24.512 1.00 89.56 88 THR A O 1
ATOM 680 N N . THR A 1 89 ? -15.737 -8.743 24.370 1.00 89.12 89 THR A N 1
ATOM 681 C CA . THR A 1 89 ? -16.037 -9.244 25.723 1.00 89.12 89 THR A CA 1
ATOM 682 C C . THR A 1 89 ? -14.856 -9.087 26.677 1.00 89.12 89 THR A C 1
ATOM 684 O O . THR A 1 89 ? -15.016 -9.137 27.898 1.00 89.12 89 THR A O 1
ATOM 687 N N . ASN A 1 90 ? -13.651 -8.905 26.135 1.00 78.56 90 ASN A N 1
ATOM 688 C CA . ASN A 1 90 ? -12.412 -8.803 26.891 1.00 78.56 90 ASN A CA 1
ATOM 689 C C . ASN A 1 90 ? -11.352 -7.959 26.147 1.00 78.56 90 ASN A C 1
ATOM 691 O O . ASN A 1 90 ? -11.569 -7.484 25.037 1.00 78.56 90 ASN A O 1
ATOM 695 N N . GLU A 1 91 ? -10.189 -7.764 26.774 1.00 73.38 91 GLU A N 1
ATOM 696 C CA . GLU A 1 91 ? -9.098 -6.934 26.237 1.00 73.38 91 GLU A CA 1
ATOM 697 C C . GLU A 1 91 ? -8.443 -7.503 24.964 1.00 73.38 91 GLU A C 1
ATOM 699 O O . GLU A 1 91 ? -7.915 -6.735 24.165 1.00 73.38 91 GLU A O 1
ATOM 704 N N . ALA A 1 92 ? -8.491 -8.822 24.748 1.00 73.06 92 ALA A N 1
ATOM 705 C CA . ALA A 1 92 ? -8.018 -9.431 23.503 1.00 73.06 92 ALA A CA 1
ATOM 706 C C . ALA A 1 92 ? -8.991 -9.160 22.344 1.00 73.06 92 ALA A C 1
ATOM 708 O O . ALA A 1 92 ? -8.554 -8.889 21.233 1.00 73.06 92 ALA A O 1
ATOM 709 N N . ASP A 1 93 ? -10.300 -9.146 22.605 1.00 83.38 93 ASP A N 1
ATOM 710 C CA . ASP A 1 93 ? -11.290 -8.799 21.577 1.00 83.38 93 ASP A CA 1
ATOM 711 C C . ASP A 1 93 ? -11.208 -7.311 21.194 1.00 83.38 93 ASP A C 1
ATOM 713 O O . ASP A 1 93 ? -11.438 -6.948 20.045 1.00 83.38 93 ASP A O 1
ATOM 717 N N . LEU A 1 94 ? -10.842 -6.438 22.140 1.00 74.50 94 LEU A N 1
ATOM 718 C CA . LEU A 1 94 ? -10.561 -5.028 21.844 1.00 74.50 94 LEU A CA 1
ATOM 719 C C . LEU A 1 94 ? -9.345 -4.877 20.919 1.00 74.50 94 LEU A C 1
ATOM 721 O O . LEU A 1 94 ? -9.388 -4.098 19.975 1.00 74.50 94 LEU A O 1
ATOM 725 N N . GLU A 1 95 ? -8.287 -5.658 21.129 1.00 73.38 95 GLU A N 1
ATOM 726 C CA . GLU A 1 95 ? -7.150 -5.693 20.199 1.00 73.38 95 GLU A CA 1
ATOM 727 C C . GLU A 1 95 ? -7.552 -6.229 18.820 1.00 73.38 95 GLU A C 1
ATOM 729 O O . GLU A 1 95 ? -7.108 -5.702 17.801 1.00 73.38 95 GLU A O 1
ATOM 734 N N . ALA A 1 96 ? -8.424 -7.240 18.780 1.00 77.62 96 ALA A N 1
ATOM 735 C CA . ALA A 1 96 ? -8.984 -7.723 17.526 1.00 77.62 96 ALA A CA 1
ATOM 736 C C . ALA A 1 96 ? -9.768 -6.619 16.801 1.00 77.62 96 ALA A C 1
ATOM 738 O O . ALA A 1 96 ? -9.647 -6.499 15.585 1.00 77.62 96 ALA A O 1
ATOM 739 N N . SER A 1 97 ? -10.514 -5.780 17.534 1.00 77.81 97 SER A N 1
ATOM 740 C CA . SER A 1 97 ? -11.253 -4.656 16.949 1.00 77.81 97 SER A CA 1
ATOM 741 C C . SER A 1 97 ? -10.332 -3.646 16.267 1.00 77.81 97 SER A C 1
ATOM 743 O O . SER A 1 97 ? -10.603 -3.262 15.133 1.00 77.81 97 SER A O 1
ATOM 745 N N . ASP A 1 98 ? -9.201 -3.307 16.891 1.00 72.31 98 ASP A N 1
ATOM 746 C CA . ASP A 1 98 ? -8.198 -2.436 16.274 1.00 72.31 98 ASP A CA 1
ATOM 747 C C . ASP A 1 98 ? -7.649 -3.084 14.993 1.00 72.31 98 ASP A C 1
ATOM 749 O O . ASP A 1 98 ? -7.613 -2.457 13.939 1.00 72.31 98 ASP A O 1
ATOM 753 N N . ARG A 1 99 ? -7.299 -4.379 15.038 1.00 71.62 99 ARG A N 1
ATOM 754 C CA . ARG A 1 99 ? -6.773 -5.091 13.860 1.00 71.62 99 ARG A CA 1
ATOM 755 C C . ARG A 1 99 ? -7.776 -5.146 12.709 1.00 71.62 99 ARG A C 1
ATOM 757 O O . ARG A 1 99 ? -7.378 -5.019 11.554 1.00 71.62 99 ARG A O 1
ATOM 764 N N . ILE A 1 100 ? -9.057 -5.326 13.005 1.00 81.69 100 ILE A N 1
ATOM 765 C CA . ILE A 1 100 ? -10.129 -5.337 12.006 1.00 81.69 100 ILE A CA 1
ATOM 766 C C . ILE A 1 100 ? -10.260 -3.964 11.352 1.00 81.69 100 ILE A C 1
ATOM 768 O O . ILE A 1 100 ? -10.247 -3.868 10.127 1.00 81.69 100 ILE A O 1
ATOM 772 N N . LEU A 1 101 ? -10.329 -2.901 12.156 1.00 79.94 101 LEU A N 1
ATOM 773 C CA . LEU A 1 101 ? -10.421 -1.526 11.658 1.00 79.94 101 LEU A CA 1
ATOM 774 C C . LEU A 1 101 ? -9.177 -1.095 10.871 1.00 79.94 101 LEU A C 1
ATOM 776 O O . LEU A 1 101 ? -9.259 -0.213 10.020 1.00 79.94 101 LEU A O 1
ATOM 780 N N . ASP A 1 102 ? -8.042 -1.733 11.128 1.00 62.66 102 ASP A N 1
ATOM 781 C CA . ASP A 1 102 ? -6.787 -1.472 10.431 1.00 62.66 102 ASP A CA 1
ATOM 782 C C . ASP A 1 102 ? -6.655 -2.232 9.106 1.00 62.66 102 ASP A C 1
ATOM 784 O O . ASP A 1 102 ? -5.837 -1.851 8.275 1.00 62.66 102 ASP A O 1
ATOM 788 N N . THR A 1 103 ? -7.422 -3.308 8.909 1.00 69.94 103 THR A N 1
ATOM 789 C CA . THR A 1 103 ? -7.230 -4.245 7.786 1.00 69.94 103 THR A CA 1
ATOM 790 C C . THR A 1 103 ? -8.447 -4.394 6.888 1.00 69.94 103 THR A C 1
ATOM 792 O O . THR A 1 103 ? -8.351 -5.075 5.867 1.00 69.94 103 THR A O 1
ATOM 795 N N . PHE A 1 104 ? -9.589 -3.805 7.252 1.00 80.62 104 PHE A N 1
ATOM 796 C CA . PHE A 1 104 ? -10.767 -3.897 6.406 1.00 80.62 104 PHE A CA 1
ATOM 797 C C . PHE A 1 104 ? -10.555 -3.134 5.090 1.00 80.62 104 PHE A C 1
ATOM 799 O O . PHE A 1 104 ? -9.999 -2.036 5.067 1.00 80.62 104 PHE A O 1
ATOM 806 N N . LEU A 1 105 ? -11.031 -3.713 3.994 1.00 76.69 105 LEU A N 1
ATOM 807 C CA . LEU A 1 105 ? -11.031 -3.125 2.660 1.00 76.69 105 LEU A CA 1
ATOM 808 C C . LEU A 1 105 ? -12.413 -3.299 2.036 1.00 76.69 105 LEU A C 1
ATOM 810 O O . LEU A 1 105 ? -13.096 -4.296 2.285 1.00 76.69 105 LEU A O 1
ATOM 814 N N . VAL A 1 106 ? -12.795 -2.325 1.210 1.00 79.00 106 VAL A N 1
ATOM 815 C CA . VAL A 1 106 ? -14.028 -2.351 0.420 1.00 79.00 106 VAL A CA 1
ATOM 816 C C . VAL A 1 106 ? -13.692 -2.053 -1.038 1.00 79.00 106 VAL A C 1
ATOM 818 O O . VAL A 1 106 ? -13.329 -0.929 -1.385 1.00 79.00 106 VAL A O 1
ATOM 821 N N . ASN A 1 107 ? -13.822 -3.064 -1.893 1.00 73.69 107 ASN A N 1
ATOM 822 C CA . ASN A 1 107 ? -13.657 -2.969 -3.338 1.00 73.69 107 ASN A CA 1
ATOM 823 C C . ASN A 1 107 ? -15.041 -2.767 -3.967 1.00 73.69 107 ASN A C 1
ATOM 825 O O . ASN A 1 107 ? -15.877 -3.667 -3.956 1.00 73.69 107 ASN A O 1
ATOM 829 N N . SER A 1 108 ? -15.321 -1.574 -4.496 1.00 56.38 108 SER A N 1
ATOM 830 C CA . SER A 1 108 ? -16.653 -1.277 -5.039 1.00 56.38 108 SER A CA 1
ATOM 831 C C . SER A 1 108 ? -16.835 -1.844 -6.461 1.00 56.38 108 SER A C 1
ATOM 833 O O . SER A 1 108 ? -16.070 -1.472 -7.359 1.00 56.38 108 SER A O 1
ATOM 835 N N . PRO A 1 109 ? -17.869 -2.669 -6.731 1.00 44.66 109 PRO A N 1
ATOM 836 C CA . PRO A 1 109 ? -18.145 -3.194 -8.072 1.00 44.66 109 PRO A CA 1
ATOM 837 C C . PRO A 1 109 ? -18.571 -2.129 -9.091 1.00 44.66 109 PRO A C 1
ATOM 839 O O . PRO A 1 109 ? -18.555 -2.393 -10.289 1.00 44.66 109 PRO A O 1
ATOM 842 N N . THR A 1 110 ? -18.946 -0.914 -8.677 1.00 41.34 110 THR A N 1
ATOM 843 C CA . THR A 1 110 ? -19.352 0.166 -9.599 1.00 41.34 110 THR A CA 1
ATOM 844 C C . THR A 1 110 ? -18.195 0.749 -10.419 1.00 41.34 110 THR A C 1
ATOM 846 O O . THR A 1 110 ? -18.445 1.449 -11.400 1.00 41.34 110 THR A O 1
ATOM 849 N N . ALA A 1 111 ? -16.941 0.382 -10.126 1.00 38.09 111 ALA A N 1
ATOM 850 C CA . ALA A 1 111 ? -15.822 0.557 -11.058 1.00 38.09 111 ALA A CA 1
ATOM 851 C C . ALA A 1 111 ? -15.889 -0.408 -12.269 1.00 38.09 111 ALA A C 1
ATOM 853 O O . ALA A 1 111 ? -15.250 -0.175 -13.295 1.00 38.09 111 ALA A O 1
ATOM 854 N N . GLN A 1 112 ? -16.705 -1.465 -12.188 1.00 35.66 112 GLN A N 1
ATOM 855 C CA . GLN A 1 112 ? -16.965 -2.455 -13.234 1.00 35.66 112 GLN A CA 1
ATOM 856 C C . GLN A 1 112 ? -18.431 -2.395 -13.689 1.00 35.66 112 GLN A C 1
ATOM 858 O O . GLN A 1 112 ? -19.270 -3.200 -13.294 1.00 35.66 112 GLN A O 1
ATOM 863 N N . GLY A 1 113 ? -18.773 -1.456 -14.576 1.00 26.42 113 GLY A N 1
ATOM 864 C CA . GLY A 1 113 ? -20.148 -1.399 -15.072 1.00 26.42 113 GLY A CA 1
ATOM 865 C C . GLY A 1 113 ? -20.438 -0.471 -16.242 1.00 26.42 113 GLY A C 1
ATOM 866 O O . GLY A 1 113 ? -21.313 0.370 -16.101 1.00 26.42 113 GLY A O 1
ATOM 867 N N . ASP A 1 114 ? -19.774 -0.648 -17.395 1.00 30.38 114 ASP A N 1
ATOM 868 C CA . ASP A 1 114 ? -20.476 -0.662 -18.700 1.00 30.38 114 ASP A CA 1
ATOM 869 C C . ASP A 1 114 ? -19.583 -1.203 -19.843 1.00 30.38 114 ASP A C 1
ATOM 871 O O . ASP A 1 114 ? -19.086 -0.467 -20.696 1.00 30.38 114 ASP A O 1
ATOM 875 N N . ALA A 1 115 ? -19.364 -2.519 -19.899 1.00 30.88 115 ALA A N 1
ATOM 876 C CA . ALA A 1 115 ? -18.924 -3.174 -21.132 1.00 30.88 115 ALA A CA 1
ATOM 877 C C . ALA A 1 115 ? -19.477 -4.600 -21.184 1.00 30.88 115 ALA A C 1
ATOM 879 O O . ALA A 1 115 ? -19.030 -5.500 -20.478 1.00 30.88 115 ALA A O 1
ATOM 880 N N . GLY A 1 116 ? -20.505 -4.790 -22.008 1.00 26.97 116 GLY A N 1
ATOM 881 C CA . GLY A 1 116 ? -21.088 -6.099 -22.245 1.00 26.97 116 GLY A CA 1
ATOM 882 C C . GLY A 1 116 ? -20.083 -7.070 -22.865 1.00 26.97 116 GLY A C 1
ATOM 883 O O . GLY A 1 116 ? -19.452 -6.751 -23.867 1.00 26.97 116 GLY A O 1
ATOM 884 N N . ASP A 1 117 ? -20.028 -8.256 -22.264 1.00 32.94 117 ASP A N 1
ATOM 885 C CA . ASP A 1 117 ? -19.792 -9.562 -22.883 1.00 32.94 117 ASP A CA 1
ATOM 886 C C . ASP A 1 117 ? -18.742 -9.592 -24.004 1.00 32.94 117 ASP A C 1
ATOM 888 O O . ASP A 1 117 ? -19.109 -9.626 -25.171 1.00 32.94 117 ASP A O 1
ATOM 892 N N . GLU A 1 118 ? -17.457 -9.680 -23.649 1.00 25.83 118 GLU A N 1
ATOM 893 C CA . GLU A 1 118 ? -16.543 -10.647 -24.265 1.00 25.83 118 GLU A CA 1
ATOM 894 C C . GLU A 1 118 ? -15.518 -11.116 -23.222 1.00 25.83 118 GLU A C 1
ATOM 896 O O . GLU A 1 118 ? -14.847 -10.342 -22.549 1.00 25.83 118 GLU A O 1
ATOM 901 N N . ARG A 1 119 ? -15.420 -12.437 -23.095 1.00 37.28 119 ARG A N 1
ATOM 902 C CA . ARG A 1 119 ? -14.438 -13.179 -22.308 1.00 37.28 119 ARG A CA 1
ATOM 903 C C . ARG A 1 119 ? -13.012 -12.696 -22.625 1.00 37.28 119 ARG A C 1
ATOM 905 O O . ARG A 1 119 ? -12.439 -13.146 -23.615 1.00 37.28 119 ARG A O 1
ATOM 912 N N . SER A 1 120 ? -12.441 -11.845 -21.777 1.00 25.78 120 SER A N 1
ATOM 913 C CA . SER A 1 120 ? -11.034 -11.450 -21.847 1.00 25.78 120 SER A CA 1
ATOM 914 C C . SER A 1 120 ? -10.446 -11.403 -20.442 1.00 25.78 120 SER A C 1
ATOM 916 O O . SER A 1 120 ? -10.821 -10.584 -19.613 1.00 25.78 120 SER A O 1
ATOM 918 N N . SER A 1 121 ? -9.564 -12.358 -20.172 1.00 31.67 121 SER A N 1
ATOM 919 C CA . SER A 1 121 ? -8.659 -12.383 -19.031 1.00 31.67 121 SER A CA 1
ATOM 920 C C . SER A 1 121 ? -7.594 -11.306 -19.237 1.00 31.67 121 SER A C 1
ATOM 922 O O . SER A 1 121 ? -6.604 -11.550 -19.926 1.00 31.67 121 SER A O 1
ATOM 924 N N . THR A 1 122 ? -7.840 -10.123 -18.691 1.00 26.02 122 THR A N 1
ATOM 925 C CA . THR A 1 122 ? -6.888 -9.014 -18.584 1.00 26.02 122 THR A CA 1
ATOM 926 C C . THR A 1 122 ? -7.210 -8.297 -17.279 1.00 26.02 122 THR A C 1
ATOM 928 O O . THR A 1 122 ? -8.197 -7.566 -17.223 1.00 26.02 122 THR A O 1
ATOM 931 N N . THR A 1 123 ? -6.444 -8.558 -16.222 1.00 29.53 123 THR A N 1
ATOM 932 C CA . THR A 1 123 ? -6.548 -7.781 -14.983 1.00 29.53 123 THR A CA 1
ATOM 933 C C . THR A 1 123 ? -5.463 -6.715 -15.031 1.00 29.53 123 THR A C 1
ATOM 935 O O . THR A 1 123 ? -4.309 -6.978 -14.708 1.00 29.53 123 THR A O 1
ATOM 938 N N . ASP A 1 124 ? -5.847 -5.541 -15.527 1.00 29.16 124 ASP A N 1
ATOM 939 C CA . ASP A 1 124 ? -5.136 -4.285 -15.314 1.00 29.16 124 ASP A CA 1
ATOM 940 C C . ASP A 1 124 ? -5.337 -3.826 -13.856 1.00 29.16 124 ASP A C 1
ATOM 942 O O . ASP A 1 124 ? -6.400 -4.028 -13.264 1.00 29.16 124 ASP A O 1
ATOM 946 N N . ALA A 1 125 ? -4.293 -3.211 -13.297 1.00 30.33 125 ALA A N 1
ATOM 947 C CA . ALA A 1 125 ? -4.237 -2.531 -12.001 1.00 30.33 125 ALA A CA 1
ATOM 948 C C . ALA A 1 125 ? -5.347 -1.454 -11.859 1.00 30.33 125 ALA A C 1
ATOM 950 O O . ALA A 1 125 ? -5.851 -0.949 -12.856 1.00 30.33 125 ALA A O 1
ATOM 951 N N . GLN A 1 126 ? -5.801 -1.021 -10.679 1.00 34.84 126 GLN A N 1
ATOM 952 C CA . GLN A 1 126 ? -5.038 -0.475 -9.554 1.00 34.84 126 GLN A CA 1
ATOM 953 C C . GLN A 1 126 ? -6.006 -0.205 -8.386 1.00 34.84 126 GLN A C 1
ATOM 955 O O . GLN A 1 126 ? -7.040 0.428 -8.602 1.00 34.84 126 GLN A O 1
ATOM 960 N N . ALA A 1 127 ? -5.652 -0.592 -7.160 1.00 29.94 127 ALA A N 1
ATOM 961 C CA . ALA A 1 127 ? -6.268 -0.064 -5.940 1.00 29.94 127 ALA A CA 1
ATOM 962 C C . ALA A 1 127 ? -5.154 0.432 -4.998 1.00 29.94 127 ALA A C 1
ATOM 964 O O . ALA A 1 127 ? -4.149 -0.274 -4.849 1.00 29.94 127 ALA A O 1
ATOM 965 N N . PRO A 1 128 ? -5.282 1.624 -4.383 1.00 35.53 128 PRO A N 1
ATOM 966 C CA . PRO A 1 128 ? -4.305 2.114 -3.420 1.00 35.53 128 PRO A CA 1
ATOM 967 C C . PRO A 1 128 ? -4.268 1.172 -2.215 1.00 35.53 128 PRO A C 1
ATOM 969 O O . PRO A 1 128 ? -5.271 0.943 -1.540 1.00 35.53 128 PRO A O 1
ATOM 972 N N . SER A 1 129 ? -3.096 0.598 -1.961 1.00 50.66 129 SER A N 1
ATOM 973 C CA . SER A 1 129 ? -2.855 -0.220 -0.774 1.00 50.66 129 SER A CA 1
ATOM 974 C C . SER A 1 129 ? -2.404 0.712 0.345 1.00 50.66 129 SER A C 1
ATOM 976 O O . SER A 1 129 ? -1.272 1.192 0.329 1.00 50.66 129 SER A O 1
ATOM 978 N N . VAL A 1 130 ? -3.287 1.014 1.295 1.00 53.97 130 VAL A N 1
ATOM 979 C CA . VAL A 1 130 ? -2.887 1.699 2.529 1.00 53.97 130 VAL A CA 1
ATOM 980 C C . VAL A 1 130 ? -2.374 0.633 3.490 1.00 53.97 130 VAL A C 1
ATOM 982 O O . VAL A 1 130 ? -3.157 -0.084 4.107 1.00 53.97 130 VAL A O 1
ATOM 985 N N . LEU A 1 131 ? -1.057 0.513 3.610 1.00 58.88 131 LEU A N 1
ATOM 986 C CA . LEU A 1 131 ? -0.425 -0.197 4.717 1.00 58.88 131 LEU A CA 1
ATOM 987 C C . LEU A 1 131 ? -0.198 0.816 5.846 1.00 58.88 131 LEU A C 1
ATOM 989 O O . LEU A 1 131 ? 0.176 1.955 5.593 1.00 58.88 131 LEU A O 1
ATOM 993 N N . ARG A 1 132 ? -0.398 0.467 7.120 1.00 57.44 132 ARG A N 1
ATOM 994 C CA . ARG A 1 132 ? 0.079 1.354 8.202 1.00 57.44 132 ARG A CA 1
ATOM 995 C C . ARG A 1 132 ? 1.534 1.073 8.488 1.00 57.44 132 ARG A C 1
ATOM 997 O O . ARG A 1 132 ? 2.321 1.993 8.685 1.00 57.44 132 ARG A O 1
ATOM 1004 N N . THR A 1 133 ? 1.890 -0.201 8.485 1.00 66.19 133 THR A N 1
ATOM 1005 C CA . THR A 1 133 ? 3.253 -0.685 8.642 1.00 66.19 133 THR A CA 1
ATOM 1006 C C . THR A 1 133 ? 3.495 -1.868 7.719 1.00 66.19 133 THR A C 1
ATOM 1008 O O . THR A 1 133 ? 2.561 -2.471 7.195 1.00 66.19 133 THR A O 1
ATOM 1011 N N . ILE A 1 134 ? 4.758 -2.244 7.558 1.00 68.56 134 ILE A N 1
ATOM 1012 C CA . ILE A 1 134 ? 5.127 -3.369 6.697 1.00 68.56 134 ILE A CA 1
ATOM 1013 C C . ILE A 1 134 ? 4.564 -4.718 7.180 1.00 68.56 134 ILE A C 1
ATOM 1015 O O . ILE A 1 134 ? 4.371 -5.627 6.381 1.00 68.56 134 ILE A O 1
ATOM 1019 N N . ASP A 1 135 ? 4.237 -4.818 8.475 1.00 66.81 135 ASP A N 1
ATOM 1020 C CA . ASP A 1 135 ? 3.658 -6.008 9.115 1.00 66.81 135 ASP A CA 1
ATOM 1021 C C . ASP A 1 135 ? 2.183 -6.259 8.721 1.00 66.81 135 ASP A C 1
ATOM 1023 O O . ASP A 1 135 ? 1.595 -7.277 9.100 1.00 66.81 135 ASP A O 1
ATOM 1027 N N . ASP A 1 136 ? 1.541 -5.320 8.021 1.00 63.78 136 ASP A N 1
ATOM 1028 C CA . ASP A 1 136 ? 0.130 -5.443 7.635 1.00 63.78 136 ASP A CA 1
ATOM 1029 C C . ASP A 1 136 ? -0.063 -6.303 6.379 1.00 63.78 136 ASP A C 1
ATOM 1031 O O . ASP A 1 136 ? -1.142 -6.867 6.171 1.00 63.78 136 ASP A O 1
ATOM 1035 N N . LEU A 1 137 ? 0.992 -6.457 5.576 1.00 71.38 137 LEU A N 1
ATOM 1036 C CA . LEU A 1 137 ? 0.971 -7.262 4.363 1.00 71.38 137 LEU A CA 1
ATOM 1037 C C . LEU A 1 137 ? 1.146 -8.755 4.690 1.00 71.38 137 LEU A C 1
ATOM 1039 O O . LEU A 1 137 ? 2.127 -9.139 5.330 1.00 71.38 137 LEU A O 1
ATOM 1043 N N . ASP A 1 138 ? 0.224 -9.611 4.218 1.00 73.69 138 ASP A N 1
ATOM 1044 C CA . ASP A 1 138 ? 0.503 -11.056 4.210 1.00 73.69 138 ASP A CA 1
ATOM 1045 C C . ASP A 1 138 ? 1.490 -11.381 3.115 1.00 73.69 138 ASP A C 1
ATOM 1047 O O . ASP A 1 138 ? 1.294 -10.980 1.971 1.00 73.69 138 ASP A O 1
ATOM 1051 N N . THR A 1 139 ? 2.461 -12.214 3.446 1.00 74.44 139 THR A N 1
ATOM 1052 C CA . THR A 1 139 ? 3.324 -12.835 2.444 1.00 74.44 139 THR A CA 1
ATOM 1053 C C . THR A 1 139 ? 3.329 -14.361 2.543 1.00 74.44 139 THR A C 1
ATOM 1055 O O . THR A 1 139 ? 4.028 -15.011 1.778 1.00 74.44 139 THR A O 1
ATOM 1058 N N . GLY A 1 140 ? 2.551 -14.961 3.456 1.00 68.12 140 GLY A N 1
ATOM 1059 C CA . GLY A 1 140 ? 2.639 -16.394 3.762 1.00 68.12 140 GLY A CA 1
ATOM 1060 C C . GLY A 1 140 ? 2.177 -17.332 2.642 1.00 68.12 140 GLY A C 1
ATOM 1061 O O . GLY A 1 140 ? 2.678 -18.452 2.550 1.00 68.12 140 GLY A O 1
ATOM 1062 N N . ASP A 1 141 ? 1.257 -16.873 1.792 1.00 75.19 141 ASP A N 1
ATOM 1063 C CA . ASP A 1 141 ? 0.717 -17.637 0.656 1.00 75.19 141 ASP A CA 1
ATOM 1064 C C . ASP A 1 141 ? 1.349 -17.249 -0.693 1.00 75.19 141 ASP A C 1
ATOM 1066 O O . ASP A 1 141 ? 0.965 -17.777 -1.739 1.00 75.19 141 ASP A O 1
ATOM 1070 N N . LEU A 1 142 ? 2.313 -16.327 -0.667 1.00 76.06 142 LEU A N 1
ATOM 1071 C CA . LEU A 1 142 ? 2.997 -15.825 -1.850 1.00 76.06 142 LEU A CA 1
ATOM 1072 C C . LEU A 1 142 ? 4.066 -16.812 -2.342 1.00 76.06 142 LEU A C 1
ATOM 1074 O O . LEU A 1 142 ? 4.551 -17.676 -1.606 1.00 76.06 142 LEU A O 1
ATOM 1078 N N . ALA A 1 143 ? 4.424 -16.711 -3.621 1.00 82.75 143 ALA A N 1
ATOM 1079 C CA . ALA A 1 143 ? 5.367 -17.626 -4.256 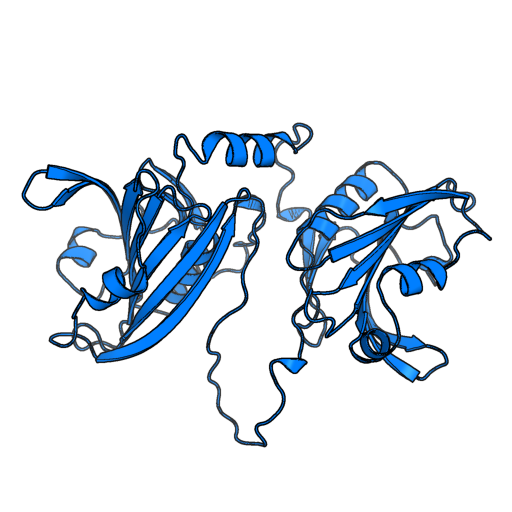1.00 82.75 143 ALA A CA 1
ATOM 1080 C C . ALA A 1 143 ? 6.799 -17.479 -3.714 1.00 82.75 143 ALA A C 1
ATOM 1082 O O . ALA A 1 143 ? 7.538 -18.467 -3.644 1.00 82.75 143 ALA A O 1
ATOM 1083 N N . ASN A 1 144 ? 7.187 -16.256 -3.347 1.00 86.19 144 ASN A N 1
ATOM 1084 C CA . ASN A 1 144 ? 8.480 -15.957 -2.738 1.00 86.19 144 ASN A CA 1
ATOM 1085 C C . ASN A 1 144 ? 8.392 -15.905 -1.207 1.00 86.19 144 ASN A C 1
ATOM 1087 O O . ASN A 1 144 ? 7.418 -15.420 -0.640 1.00 86.19 144 ASN A O 1
ATOM 1091 N N . ASP A 1 145 ? 9.473 -16.304 -0.535 1.00 86.06 145 ASP A N 1
ATOM 1092 C CA . ASP A 1 145 ? 9.723 -15.864 0.839 1.00 86.06 145 ASP A CA 1
ATOM 1093 C C . ASP A 1 145 ? 10.206 -14.408 0.800 1.00 86.06 145 ASP A C 1
ATOM 1095 O O . ASP A 1 145 ? 11.055 -14.073 -0.029 1.00 86.06 145 ASP A O 1
ATOM 1099 N N . TYR A 1 146 ? 9.743 -13.561 1.720 1.00 86.25 146 TYR A N 1
ATOM 1100 C CA . TYR A 1 146 ? 10.134 -12.149 1.776 1.00 86.25 146 TYR A CA 1
ATOM 1101 C C . TYR A 1 146 ? 10.933 -11.820 3.035 1.00 86.25 146 TYR A C 1
ATOM 1103 O O . TYR A 1 146 ? 10.704 -12.363 4.119 1.00 86.25 146 TYR A O 1
ATOM 1111 N N . VAL A 1 147 ? 11.882 -10.899 2.891 1.00 82.00 147 VAL A N 1
ATOM 1112 C CA . VAL A 1 147 ? 12.643 -10.321 4.000 1.00 82.00 147 VAL A CA 1
ATOM 1113 C C . VAL A 1 147 ? 12.508 -8.810 3.985 1.00 82.00 147 VAL A C 1
ATOM 1115 O O . VAL A 1 147 ? 12.497 -8.182 2.928 1.00 82.00 147 VAL A O 1
ATOM 1118 N N . PHE A 1 148 ? 12.432 -8.227 5.179 1.00 84.88 148 PHE A N 1
ATOM 1119 C CA . PHE A 1 148 ? 12.508 -6.785 5.331 1.00 84.88 148 PHE A CA 1
ATOM 1120 C C . PHE A 1 148 ? 13.950 -6.316 5.152 1.00 84.88 148 PHE A C 1
ATOM 1122 O O . PHE A 1 148 ? 14.860 -6.785 5.845 1.00 84.88 148 PHE A O 1
ATOM 1129 N N . VAL A 1 149 ? 14.131 -5.391 4.218 1.00 84.12 149 VAL A N 1
ATOM 1130 C CA . VAL A 1 149 ? 15.380 -4.690 3.958 1.00 84.12 149 VAL A CA 1
ATOM 1131 C C . VAL A 1 149 ? 15.285 -3.298 4.564 1.00 84.12 149 VAL A C 1
ATOM 1133 O O . VAL A 1 149 ? 14.311 -2.589 4.332 1.00 84.12 149 VAL A O 1
ATOM 1136 N N . GLU A 1 150 ? 16.321 -2.926 5.313 1.00 84.88 150 GLU A N 1
ATOM 1137 C CA . GLU A 1 150 ? 16.508 -1.596 5.891 1.00 84.88 150 GLU A CA 1
ATOM 1138 C C . GLU A 1 150 ? 17.778 -0.991 5.283 1.00 84.88 150 GLU A C 1
ATOM 1140 O O . GLU A 1 150 ? 18.886 -1.473 5.544 1.00 84.88 150 GLU A O 1
ATOM 1145 N N . ASP A 1 151 ? 17.617 0.028 4.442 1.00 91.56 151 ASP A N 1
ATOM 1146 C CA . ASP A 1 151 ? 18.713 0.752 3.801 1.00 91.56 151 ASP A CA 1
ATOM 1147 C C . ASP A 1 151 ? 18.394 2.252 3.699 1.00 91.56 151 ASP A C 1
ATOM 1149 O O . ASP A 1 151 ? 17.239 2.679 3.727 1.00 91.56 151 ASP A O 1
ATOM 1153 N N . VAL A 1 152 ? 19.438 3.073 3.570 1.00 86.56 152 VAL A N 1
ATOM 1154 C CA . VAL A 1 152 ? 19.299 4.526 3.391 1.00 86.56 152 VAL A CA 1
ATOM 1155 C C . VAL A 1 152 ? 18.630 4.891 2.068 1.00 86.56 152 VAL A C 1
ATOM 1157 O O . VAL A 1 152 ? 18.006 5.945 1.981 1.00 86.56 152 VAL A O 1
ATOM 1160 N N . ALA A 1 153 ? 18.748 4.042 1.044 1.00 91.88 153 ALA A N 1
ATOM 1161 C CA . ALA A 1 153 ? 18.047 4.244 -0.211 1.00 91.88 153 ALA A CA 1
ATOM 1162 C C . ALA A 1 153 ? 16.559 3.905 -0.086 1.00 91.88 153 ALA A C 1
ATOM 1164 O O . ALA A 1 153 ? 15.724 4.618 -0.640 1.00 91.88 153 ALA A O 1
ATOM 1165 N N . VAL A 1 154 ? 16.227 2.818 0.614 1.00 95.31 154 VAL A N 1
ATOM 1166 C CA . VAL A 1 154 ? 14.865 2.289 0.685 1.00 95.31 154 VAL A CA 1
ATOM 1167 C C . VAL A 1 154 ? 14.715 1.277 1.817 1.00 95.31 154 VAL A C 1
ATOM 1169 O O . VAL A 1 154 ? 15.617 0.496 2.111 1.00 95.31 154 VAL A O 1
ATOM 1172 N N . ASN A 1 155 ? 13.524 1.252 2.399 1.00 91.50 155 ASN A N 1
ATOM 1173 C CA . ASN A 1 155 ? 13.043 0.203 3.278 1.00 91.50 155 ASN A CA 1
ATOM 1174 C C . ASN A 1 155 ? 11.885 -0.504 2.578 1.00 91.50 155 ASN A C 1
ATOM 1176 O O . ASN A 1 155 ? 10.965 0.175 2.135 1.00 91.50 155 ASN A O 1
ATOM 1180 N N . ALA A 1 156 ? 11.921 -1.827 2.438 1.00 92.88 156 ALA A N 1
ATOM 1181 C CA . ALA A 1 156 ? 10.885 -2.571 1.713 1.00 92.88 156 ALA A CA 1
ATOM 1182 C C . ALA A 1 156 ? 10.921 -4.070 2.036 1.00 92.88 156 ALA A C 1
ATOM 1184 O O . ALA A 1 156 ? 11.902 -4.576 2.589 1.00 92.88 156 ALA A O 1
ATOM 1185 N N . LEU A 1 157 ? 9.870 -4.796 1.644 1.00 90.81 157 LEU A N 1
ATOM 1186 C CA . LEU A 1 157 ? 9.928 -6.250 1.517 1.00 90.81 157 LEU A CA 1
ATOM 1187 C C . LEU A 1 157 ? 10.475 -6.610 0.137 1.00 90.81 157 LEU A C 1
ATOM 1189 O O . LEU A 1 157 ? 9.954 -6.158 -0.879 1.00 90.81 157 LEU A O 1
ATOM 1193 N N . LEU A 1 158 ? 11.507 -7.450 0.110 1.00 93.25 158 LEU A N 1
ATOM 1194 C CA . LEU A 1 158 ? 12.077 -8.010 -1.116 1.00 93.25 158 LEU A CA 1
ATOM 1195 C C . LEU A 1 158 ? 12.164 -9.538 -1.011 1.00 93.25 158 LEU A C 1
ATOM 1197 O O . LEU A 1 158 ? 12.235 -10.063 0.109 1.00 93.25 158 LEU A O 1
ATOM 1201 N N . PRO A 1 159 ? 12.186 -10.266 -2.145 1.00 96.25 159 PRO A N 1
ATOM 1202 C CA . PRO A 1 159 ? 12.411 -11.703 -2.136 1.00 96.25 159 PRO A CA 1
ATOM 1203 C C . PRO A 1 159 ? 13.684 -12.069 -1.366 1.00 96.25 159 PRO A C 1
ATOM 1205 O O . PRO A 1 159 ? 14.769 -11.557 -1.634 1.00 96.25 159 PRO A O 1
ATOM 1208 N N . ALA A 1 160 ? 13.575 -13.016 -0.438 1.00 89.31 160 ALA A N 1
ATOM 1209 C CA . ALA A 1 160 ? 14.680 -13.500 0.387 1.00 89.31 160 ALA A CA 1
ATOM 1210 C C . ALA A 1 160 ? 15.829 -14.095 -0.443 1.00 89.31 160 ALA A C 1
ATOM 1212 O O . ALA A 1 160 ? 16.968 -14.159 0.018 1.00 89.31 160 ALA A O 1
ATOM 1213 N N . ALA A 1 161 ? 15.519 -14.555 -1.657 1.00 92.94 161 ALA A N 1
ATOM 1214 C CA . ALA A 1 161 ? 16.485 -15.088 -2.607 1.00 92.94 161 ALA A CA 1
ATOM 1215 C C . ALA A 1 161 ? 17.349 -14.006 -3.276 1.00 92.94 161 ALA A C 1
ATOM 1217 O O . ALA A 1 161 ? 18.343 -14.350 -3.911 1.00 92.94 161 ALA A O 1
ATOM 1218 N N . TRP A 1 162 ? 16.990 -12.724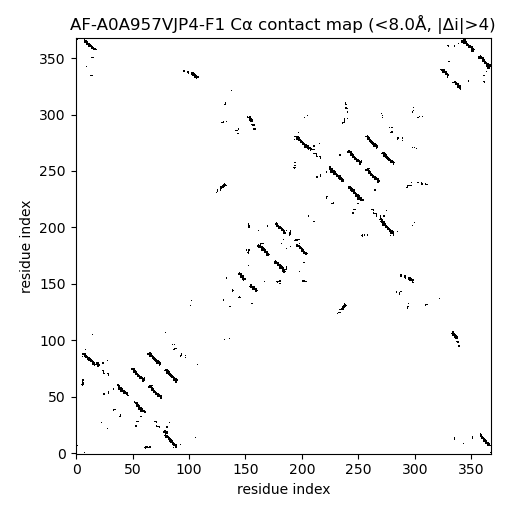 -3.165 1.00 97.50 162 TRP A N 1
ATOM 1219 C CA . TRP A 1 162 ? 17.763 -11.612 -3.715 1.00 97.50 162 TRP A CA 1
ATOM 1220 C C . TRP A 1 162 ? 18.820 -11.139 -2.711 1.00 97.50 162 TRP A C 1
ATOM 1222 O O . TRP A 1 162 ? 18.775 -10.022 -2.200 1.00 97.50 162 TRP A O 1
ATOM 1232 N N . ASP A 1 163 ? 19.750 -12.035 -2.378 1.00 93.00 163 ASP A N 1
ATOM 1233 C CA . ASP A 1 163 ? 20.749 -11.846 -1.322 1.00 93.00 163 ASP A CA 1
ATOM 1234 C C . ASP A 1 163 ? 22.092 -11.268 -1.810 1.00 93.00 163 ASP A C 1
ATOM 1236 O O . ASP A 1 163 ? 22.962 -10.954 -0.990 1.00 93.00 163 ASP A O 1
ATOM 1240 N N . ASP A 1 164 ? 22.266 -11.092 -3.124 1.00 96.56 164 ASP A N 1
ATOM 1241 C CA . ASP A 1 164 ? 23.394 -10.379 -3.724 1.00 96.56 164 ASP A CA 1
ATOM 1242 C C . ASP A 1 164 ? 23.021 -8.900 -3.876 1.00 96.56 164 ASP A C 1
ATOM 1244 O O . ASP A 1 164 ? 22.187 -8.528 -4.703 1.00 96.56 164 ASP A O 1
ATOM 1248 N N . VAL A 1 165 ? 23.622 -8.058 -3.034 1.00 96.69 165 VAL A N 1
ATOM 1249 C CA . VAL A 1 165 ? 23.236 -6.654 -2.849 1.00 96.69 165 VAL A CA 1
ATOM 1250 C C . VAL A 1 165 ? 24.392 -5.727 -3.207 1.00 96.69 165 VAL A C 1
ATOM 1252 O O . VAL A 1 165 ? 25.532 -5.950 -2.791 1.00 96.69 165 VAL A O 1
ATOM 1255 N N . ASP A 1 166 ? 24.082 -4.654 -3.933 1.00 96.69 166 ASP A N 1
ATOM 1256 C CA . ASP A 1 166 ? 24.978 -3.518 -4.162 1.00 96.69 166 ASP A CA 1
ATOM 1257 C C . ASP A 1 166 ? 24.276 -2.224 -3.742 1.00 96.69 166 ASP A C 1
ATOM 1259 O O . ASP A 1 166 ? 23.177 -1.940 -4.204 1.00 96.69 166 ASP A O 1
ATOM 1263 N N . ALA A 1 167 ? 24.886 -1.451 -2.848 1.00 95.81 167 ALA A N 1
ATOM 1264 C CA . ALA A 1 167 ? 24.299 -0.225 -2.317 1.00 95.81 167 ALA A CA 1
ATOM 1265 C C . ALA A 1 167 ? 25.361 0.871 -2.204 1.00 95.81 167 ALA A C 1
ATOM 1267 O O . ALA A 1 167 ? 26.527 0.605 -1.886 1.00 95.81 167 ALA A O 1
ATOM 1268 N N . GLY A 1 168 ? 24.963 2.115 -2.454 1.00 94.50 168 GLY A N 1
ATOM 1269 C CA . GLY A 1 168 ? 25.882 3.248 -2.493 1.00 94.50 168 GLY A CA 1
ATOM 1270 C C . GLY A 1 168 ? 25.218 4.550 -2.915 1.00 94.50 168 GLY A C 1
ATOM 1271 O O . GLY A 1 168 ? 24.001 4.694 -2.841 1.00 94.50 168 GLY A O 1
ATOM 1272 N N . ASP A 1 169 ? 26.021 5.503 -3.375 1.00 96.44 169 ASP A N 1
ATOM 1273 C CA . ASP A 1 169 ? 25.533 6.815 -3.797 1.00 96.44 169 ASP A CA 1
ATOM 1274 C C . ASP A 1 169 ? 24.934 6.753 -5.212 1.00 96.44 169 ASP A C 1
ATOM 1276 O O . ASP A 1 169 ? 25.497 6.140 -6.123 1.00 96.44 169 ASP A O 1
ATOM 1280 N N . TRP A 1 170 ? 23.816 7.447 -5.422 1.00 94.38 170 TRP A N 1
ATOM 1281 C CA . TRP A 1 170 ? 23.333 7.755 -6.763 1.00 94.38 170 TRP A CA 1
ATOM 1282 C C . TRP A 1 170 ? 24.135 8.932 -7.324 1.00 94.38 170 TRP A C 1
ATOM 1284 O O . TRP A 1 170 ? 23.955 10.073 -6.897 1.00 94.38 170 TRP A O 1
ATOM 1294 N N . GLU A 1 171 ? 25.038 8.662 -8.269 1.00 91.31 171 GLU A N 1
ATOM 1295 C CA . GLU A 1 171 ? 25.898 9.681 -8.879 1.00 91.31 171 GLU A CA 1
ATOM 1296 C C . GLU A 1 171 ? 25.399 10.120 -10.264 1.00 91.31 171 GLU A C 1
ATOM 1298 O O . GLU A 1 171 ? 25.202 9.301 -11.165 1.00 91.31 171 GLU A O 1
ATOM 1303 N N . VAL A 1 172 ? 25.290 11.434 -10.472 1.00 84.06 172 VAL A N 1
ATOM 1304 C CA . VAL A 1 172 ? 25.051 12.053 -11.784 1.00 84.06 172 VAL A CA 1
ATOM 1305 C C . VAL A 1 172 ? 26.177 13.039 -12.066 1.00 84.06 172 VAL A C 1
ATOM 1307 O O . VAL A 1 172 ? 26.492 13.895 -11.247 1.00 84.06 172 VAL A O 1
ATOM 1310 N N . ASP A 1 173 ? 26.840 12.888 -13.217 1.00 88.31 173 ASP A N 1
ATOM 1311 C CA . ASP A 1 173 ? 28.019 13.679 -13.609 1.00 88.31 173 ASP A CA 1
ATOM 1312 C C . ASP A 1 173 ? 29.171 13.690 -12.572 1.00 88.31 173 ASP A C 1
ATOM 1314 O O . ASP A 1 173 ? 30.040 14.566 -12.587 1.00 88.31 173 ASP A O 1
ATOM 1318 N N . GLY A 1 174 ? 29.233 12.661 -11.718 1.00 87.50 174 GLY A N 1
ATOM 1319 C CA . GLY A 1 174 ? 30.234 12.506 -10.657 1.00 87.50 174 GLY A CA 1
ATOM 1320 C C . GLY A 1 174 ? 29.902 13.241 -9.356 1.00 87.50 174 GLY A C 1
ATOM 1321 O O . GLY A 1 174 ? 30.740 13.259 -8.454 1.00 87.50 174 GLY A O 1
ATOM 1322 N N . ASP A 1 175 ? 28.712 13.833 -9.259 1.00 91.38 175 ASP A N 1
ATOM 1323 C CA . ASP A 1 175 ? 28.160 14.379 -8.025 1.00 91.38 175 ASP A CA 1
ATOM 1324 C C . ASP A 1 175 ? 27.121 13.398 -7.459 1.00 91.38 175 ASP A C 1
ATOM 1326 O O . ASP A 1 175 ? 26.230 12.939 -8.174 1.00 91.38 175 ASP A O 1
ATOM 1330 N N . ALA A 1 176 ? 27.232 13.074 -6.169 1.00 93.12 176 ALA A N 1
ATOM 1331 C CA . ALA A 1 176 ? 26.232 12.278 -5.464 1.00 93.12 176 ALA A CA 1
ATOM 1332 C C . ALA A 1 176 ? 24.967 13.120 -5.249 1.00 93.12 176 ALA A C 1
ATOM 1334 O O . ALA A 1 176 ? 25.014 14.161 -4.586 1.00 93.12 176 ALA A O 1
ATOM 1335 N N . ILE A 1 177 ? 23.852 12.668 -5.818 1.00 91.56 177 ILE A N 1
ATOM 1336 C CA . ILE A 1 177 ? 22.547 13.336 -5.751 1.00 91.56 177 ILE A CA 1
ATOM 1337 C C . ILE A 1 177 ? 21.532 12.579 -4.891 1.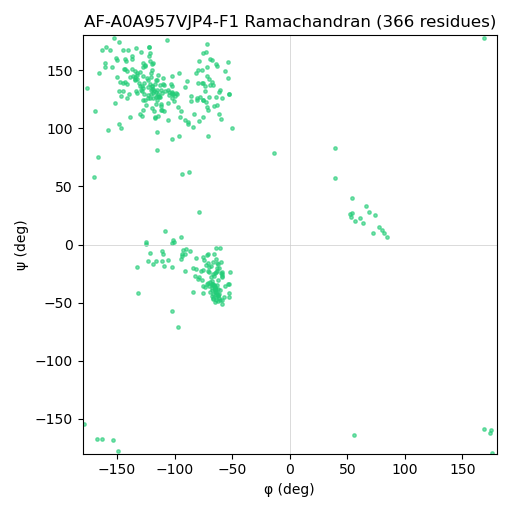00 91.56 177 ILE A C 1
ATOM 1339 O O . ILE A 1 177 ? 20.462 13.106 -4.608 1.00 91.56 177 ILE A O 1
ATOM 1343 N N . GLY A 1 178 ? 21.862 11.363 -4.461 1.00 94.94 178 GLY A N 1
ATOM 1344 C CA . GLY A 1 178 ? 20.979 10.521 -3.668 1.00 94.94 178 GLY A CA 1
ATOM 1345 C C . GLY A 1 178 ? 21.634 9.196 -3.303 1.00 94.94 178 GLY A C 1
ATOM 1346 O O . GLY A 1 178 ? 22.861 9.082 -3.287 1.00 94.94 178 GLY A O 1
ATOM 1347 N N . TYR A 1 179 ? 20.808 8.190 -3.059 1.00 97.31 179 TYR A N 1
ATOM 1348 C CA . TYR A 1 179 ? 21.208 6.843 -2.681 1.00 97.31 179 TYR A CA 1
ATOM 1349 C C . TYR A 1 179 ? 20.719 5.828 -3.708 1.00 97.31 179 TYR A C 1
ATOM 1351 O O . TYR A 1 179 ? 19.753 6.064 -4.432 1.00 97.31 179 TYR A O 1
ATOM 1359 N N . SER A 1 180 ? 21.409 4.699 -3.771 1.00 97.88 180 SER A N 1
ATOM 1360 C CA . SER A 1 180 ? 21.105 3.580 -4.649 1.00 97.88 180 SER A CA 1
ATOM 1361 C C . SER A 1 180 ? 21.177 2.274 -3.872 1.00 97.88 180 SER A C 1
ATOM 1363 O O . SER A 1 180 ? 22.060 2.092 -3.031 1.00 97.88 180 SER A O 1
ATOM 1365 N N . TYR A 1 181 ? 20.261 1.370 -4.184 1.00 98.38 181 TYR A N 1
ATOM 1366 C CA . TYR A 1 181 ? 20.206 0.020 -3.654 1.00 98.38 181 TYR A CA 1
ATOM 1367 C C . TYR A 1 181 ? 19.776 -0.928 -4.763 1.00 98.38 181 TYR A C 1
ATOM 1369 O O . TYR A 1 181 ? 18.739 -0.725 -5.386 1.00 98.38 181 TYR A O 1
ATOM 1377 N N . ALA A 1 182 ? 20.556 -1.967 -5.014 1.00 98.44 182 ALA A N 1
ATOM 1378 C CA . ALA A 1 182 ? 20.245 -2.999 -5.981 1.00 98.44 182 ALA A CA 1
ATOM 1379 C C . ALA A 1 182 ? 20.332 -4.377 -5.331 1.00 98.44 182 ALA A C 1
ATOM 1381 O O . ALA A 1 182 ? 21.258 -4.643 -4.563 1.00 98.44 182 ALA A O 1
ATOM 1382 N N . ALA A 1 183 ? 19.390 -5.252 -5.669 1.00 98.31 183 ALA A N 1
ATOM 1383 C CA . ALA A 1 183 ? 19.320 -6.610 -5.150 1.00 98.31 183 ALA A CA 1
ATOM 1384 C C . ALA A 1 183 ? 18.875 -7.595 -6.234 1.00 98.31 183 ALA A C 1
ATOM 1386 O O . ALA A 1 183 ? 17.953 -7.330 -7.006 1.00 98.31 183 ALA A O 1
ATOM 1387 N N . SER A 1 184 ? 19.529 -8.752 -6.261 1.00 98.56 184 SER A N 1
ATOM 1388 C CA . SER A 1 184 ? 19.215 -9.878 -7.138 1.00 98.56 184 SER A CA 1
ATOM 1389 C C . SER A 1 184 ? 19.749 -11.169 -6.515 1.00 98.56 184 SER A C 1
ATOM 1391 O O . SER A 1 184 ? 20.561 -11.143 -5.592 1.00 98.56 184 SER A O 1
ATOM 1393 N N . ALA A 1 185 ? 19.343 -12.330 -7.031 1.00 96.50 185 ALA A N 1
ATOM 1394 C CA . ALA A 1 185 ? 20.028 -13.589 -6.729 1.00 96.50 185 ALA A CA 1
ATOM 1395 C C . ALA A 1 185 ? 21.445 -13.646 -7.349 1.00 96.50 185 ALA A C 1
ATOM 1397 O O . ALA A 1 185 ? 22.264 -14.493 -6.979 1.00 96.50 185 ALA A O 1
ATOM 1398 N N . ASN A 1 186 ? 21.732 -12.793 -8.346 1.00 97.62 186 ASN A N 1
ATOM 1399 C CA . ASN A 1 186 ? 23.049 -12.658 -8.968 1.00 97.62 186 ASN A CA 1
ATOM 1400 C C . ASN A 1 186 ? 23.208 -11.292 -9.653 1.00 97.62 186 ASN A C 1
ATOM 1402 O O . ASN A 1 186 ? 22.840 -11.122 -10.818 1.00 97.62 186 ASN A O 1
ATOM 1406 N N . GLN A 1 187 ? 23.860 -10.346 -8.976 1.00 96.12 187 GLN A N 1
ATOM 1407 C CA . GLN A 1 187 ? 24.017 -8.969 -9.457 1.00 96.12 187 GLN A CA 1
ATOM 1408 C C . GLN A 1 187 ? 24.803 -8.881 -10.759 1.00 96.12 187 GLN A C 1
ATOM 1410 O O . GLN A 1 187 ? 24.577 -7.991 -11.574 1.00 96.12 187 GLN A O 1
ATOM 1415 N N . ARG A 1 188 ? 25.746 -9.797 -10.997 1.00 95.88 188 ARG A N 1
ATOM 1416 C CA . ARG A 1 188 ? 26.484 -9.793 -12.262 1.00 95.88 188 ARG A CA 1
ATOM 1417 C C . ARG A 1 188 ? 25.564 -10.139 -13.428 1.00 95.88 188 ARG A C 1
ATOM 1419 O O . ARG A 1 188 ? 25.641 -9.483 -14.456 1.00 95.88 188 ARG A O 1
ATOM 1426 N N . ALA A 1 189 ? 24.751 -11.181 -13.280 1.00 96.00 189 ALA A N 1
ATOM 1427 C CA . ALA A 1 189 ? 23.860 -11.625 -14.343 1.00 96.00 189 ALA A CA 1
ATOM 1428 C C . ALA A 1 189 ? 22.728 -10.615 -14.585 1.00 96.00 189 ALA A C 1
ATOM 1430 O O . ALA A 1 189 ? 22.476 -10.279 -15.737 1.00 96.00 189 ALA A O 1
ATOM 1431 N N . PHE A 1 190 ? 22.159 -10.054 -13.513 1.00 96.69 190 PHE A N 1
ATOM 1432 C CA . PHE A 1 190 ? 21.180 -8.965 -13.580 1.00 96.69 190 PHE A CA 1
ATOM 1433 C C . PHE A 1 190 ? 21.720 -7.727 -14.320 1.00 96.69 190 PHE A C 1
ATOM 1435 O O . PHE A 1 190 ? 21.055 -7.197 -15.199 1.00 96.69 190 PHE A O 1
ATOM 1442 N N . ASN A 1 191 ? 22.956 -7.298 -14.038 1.00 93.38 191 ASN A N 1
ATOM 1443 C CA . ASN A 1 191 ? 23.541 -6.119 -14.693 1.00 93.38 191 ASN A CA 1
ATOM 1444 C C . ASN A 1 191 ? 24.020 -6.371 -16.135 1.00 93.38 191 ASN A C 1
ATOM 1446 O O . ASN A 1 191 ? 24.060 -5.444 -16.946 1.00 93.38 191 ASN A O 1
ATOM 1450 N N . ASP A 1 192 ? 24.451 -7.596 -16.449 1.00 94.06 192 ASP A N 1
ATOM 1451 C CA . ASP A 1 192 ? 25.039 -7.935 -17.752 1.00 94.06 192 ASP A CA 1
ATOM 1452 C C . ASP A 1 192 ? 23.994 -8.479 -18.758 1.00 94.06 192 ASP A C 1
ATOM 1454 O O . ASP A 1 192 ? 24.338 -8.692 -19.928 1.00 94.06 192 ASP A O 1
ATOM 1458 N N . GLY A 1 193 ? 22.749 -8.736 -18.334 1.00 93.38 193 GLY A N 1
ATOM 1459 C CA . GLY A 1 193 ? 21.748 -9.471 -19.114 1.00 93.38 193 GLY A CA 1
ATOM 1460 C C . GLY A 1 193 ? 20.291 -9.138 -18.780 1.00 93.38 193 GLY A C 1
ATOM 1461 O O . GLY A 1 193 ? 20.001 -8.153 -18.115 1.00 93.38 193 GLY A O 1
ATOM 1462 N N . TRP A 1 194 ? 19.376 -9.963 -19.300 1.00 95.94 194 TRP A N 1
ATOM 1463 C CA . TRP A 1 194 ? 17.920 -9.796 -19.159 1.00 95.94 194 TRP A CA 1
ATOM 1464 C C . TRP A 1 194 ? 17.226 -11.028 -18.565 1.00 95.94 194 TRP A C 1
ATOM 1466 O O . TRP A 1 194 ? 16.014 -11.009 -18.423 1.00 95.94 194 TRP A O 1
ATOM 1476 N N . ASP A 1 195 ? 17.970 -12.088 -18.237 1.00 94.88 195 ASP A N 1
ATOM 1477 C CA . ASP A 1 195 ? 17.457 -13.412 -17.841 1.00 94.88 195 ASP A CA 1
ATOM 1478 C C . ASP A 1 195 ? 17.488 -13.655 -16.322 1.00 94.88 195 ASP A C 1
ATOM 1480 O O . ASP A 1 195 ? 17.201 -14.754 -15.847 1.00 94.88 195 ASP A O 1
ATOM 1484 N N . THR A 1 196 ? 17.880 -12.643 -15.552 1.00 97.31 196 THR A N 1
ATOM 1485 C CA . THR A 1 196 ? 18.019 -12.723 -14.101 1.00 97.31 196 THR A CA 1
ATOM 1486 C C . THR A 1 196 ? 17.229 -11.591 -13.476 1.00 97.31 196 THR A C 1
ATOM 1488 O O . THR A 1 196 ? 17.580 -10.432 -13.672 1.00 97.31 196 THR A O 1
ATOM 1491 N N . ALA A 1 197 ? 16.192 -11.928 -12.714 1.00 97.94 197 ALA A N 1
ATOM 1492 C CA . ALA A 1 197 ? 15.377 -10.947 -12.018 1.00 97.94 197 ALA A CA 1
ATOM 1493 C C . ALA A 1 197 ? 16.159 -10.167 -10.960 1.00 97.94 197 ALA A C 1
ATOM 1495 O O . ALA A 1 197 ? 17.164 -10.635 -10.404 1.00 97.94 197 ALA A O 1
ATOM 1496 N N . GLY A 1 198 ? 15.671 -8.972 -10.672 1.00 98.38 198 GLY A N 1
ATOM 1497 C CA . GLY A 1 198 ? 16.254 -8.099 -9.673 1.00 98.38 198 GLY A CA 1
ATOM 1498 C C . GLY A 1 198 ? 15.667 -6.704 -9.731 1.00 98.38 198 GLY A C 1
ATOM 1499 O O . GLY A 1 198 ? 14.845 -6.371 -10.590 1.00 98.38 198 GLY A O 1
ATOM 1500 N N . VAL A 1 199 ? 16.127 -5.879 -8.803 1.00 98.75 199 VAL A N 1
ATOM 1501 C CA . VAL A 1 199 ? 15.699 -4.494 -8.679 1.00 98.75 199 VAL A CA 1
ATOM 1502 C C . VAL A 1 199 ? 16.897 -3.583 -8.470 1.00 98.75 199 VAL A C 1
ATOM 1504 O O . VAL A 1 199 ? 17.838 -3.941 -7.766 1.00 98.75 199 VAL A O 1
ATOM 1507 N N . THR A 1 200 ? 16.826 -2.386 -9.043 1.00 98.62 200 THR A N 1
ATOM 1508 C CA . THR A 1 200 ? 17.649 -1.234 -8.674 1.00 98.62 200 THR A CA 1
ATOM 1509 C C . THR A 1 200 ? 16.728 -0.094 -8.266 1.00 98.62 200 THR A C 1
ATOM 1511 O O . THR A 1 200 ? 15.839 0.296 -9.017 1.00 98.62 200 THR A O 1
ATOM 1514 N N . ILE A 1 201 ? 16.947 0.449 -7.079 1.00 98.62 201 ILE A N 1
ATOM 1515 C CA . ILE A 1 201 ? 16.150 1.498 -6.457 1.00 98.62 201 ILE A CA 1
ATOM 1516 C C . ILE A 1 201 ? 17.065 2.687 -6.213 1.00 98.62 201 ILE A C 1
ATOM 1518 O O . ILE A 1 201 ? 18.140 2.547 -5.635 1.00 98.62 201 ILE A O 1
ATOM 1522 N N . TYR A 1 202 ? 16.625 3.858 -6.644 1.00 97.56 202 TYR A N 1
ATOM 1523 C CA . TYR A 1 202 ? 17.255 5.133 -6.358 1.00 97.56 202 TYR A CA 1
ATOM 1524 C C . TYR A 1 202 ? 16.318 5.975 -5.513 1.00 97.56 202 TYR A C 1
ATOM 1526 O O . TYR A 1 202 ? 15.113 6.000 -5.765 1.00 97.56 202 TYR A O 1
ATOM 1534 N N . SER A 1 203 ? 16.868 6.713 -4.558 1.00 96.81 203 SER A N 1
ATOM 1535 C CA . SER A 1 203 ? 16.115 7.733 -3.839 1.00 96.81 203 SER A CA 1
ATOM 1536 C C . SER A 1 203 ? 16.927 9.000 -3.651 1.00 96.81 203 SER A C 1
ATOM 1538 O O . SER A 1 203 ? 18.158 8.978 -3.613 1.00 96.81 203 SER A O 1
ATOM 1540 N N . ALA A 1 204 ? 16.234 10.129 -3.576 1.00 94.50 204 ALA A N 1
ATOM 1541 C CA . ALA A 1 204 ? 16.855 11.425 -3.353 1.00 94.50 204 ALA A CA 1
ATOM 1542 C C . ALA A 1 204 ? 15.921 12.335 -2.557 1.00 94.50 204 ALA A C 1
ATOM 1544 O O . ALA A 1 204 ? 14.717 12.367 -2.806 1.00 94.50 204 ALA A O 1
ATOM 1545 N N . ASP A 1 205 ? 16.498 13.092 -1.627 1.00 90.62 205 ASP A N 1
ATOM 1546 C CA . ASP A 1 205 ? 15.841 14.224 -0.972 1.00 90.62 205 ASP A CA 1
ATOM 1547 C C . ASP A 1 205 ? 15.691 15.353 -2.004 1.00 90.62 205 ASP A C 1
ATOM 1549 O O . ASP A 1 205 ? 16.662 15.741 -2.661 1.00 90.62 205 ASP A O 1
ATOM 1553 N N . THR A 1 206 ? 14.473 15.861 -2.183 1.00 82.81 206 THR A N 1
ATOM 1554 C CA . THR A 1 206 ? 14.196 16.953 -3.126 1.00 82.81 206 THR A CA 1
ATOM 1555 C C . THR A 1 206 ? 14.247 18.323 -2.465 1.00 82.81 206 THR A C 1
ATOM 1557 O O . THR A 1 206 ? 14.175 19.341 -3.150 1.00 82.81 206 THR A O 1
ATOM 1560 N N . GLY A 1 207 ? 14.321 18.398 -1.136 1.00 69.25 207 GLY A N 1
ATOM 1561 C CA . GLY A 1 207 ? 14.226 19.641 -0.379 1.00 69.25 207 GLY A CA 1
ATOM 1562 C C . GLY A 1 207 ? 12.892 20.369 -0.580 1.00 69.25 207 GLY A C 1
ATOM 1563 O O . GLY A 1 207 ? 12.834 21.592 -0.408 1.00 69.25 207 GLY A O 1
ATOM 1564 N N . GLY A 1 208 ? 11.842 19.645 -0.985 1.00 65.25 208 GLY A N 1
ATOM 1565 C CA . GLY A 1 208 ? 10.542 20.206 -1.353 1.00 65.25 208 GLY A CA 1
ATOM 1566 C C . GLY A 1 208 ? 10.493 20.837 -2.745 1.00 65.25 208 GLY A C 1
ATOM 1567 O O . GLY A 1 208 ? 9.568 21.600 -3.037 1.00 65.25 208 GLY A O 1
ATOM 1568 N N . GLU A 1 209 ? 11.486 20.572 -3.598 1.00 77.19 209 GLU A N 1
ATOM 1569 C CA . GLU A 1 209 ? 11.413 20.920 -5.014 1.00 77.19 209 GLU A CA 1
ATOM 1570 C C . GLU A 1 209 ? 10.391 20.033 -5.738 1.00 77.19 209 GLU A C 1
ATOM 1572 O O . GLU A 1 209 ? 10.236 18.847 -5.445 1.00 77.19 209 GLU A O 1
ATOM 1577 N N . GLU A 1 210 ? 9.668 20.632 -6.686 1.00 73.38 210 GLU A N 1
ATOM 1578 C CA . GLU A 1 210 ? 8.660 19.930 -7.477 1.00 73.38 210 GLU A CA 1
ATOM 1579 C C . GLU A 1 210 ? 9.343 18.875 -8.354 1.00 73.38 210 GLU A C 1
ATOM 1581 O O . GLU A 1 210 ? 10.170 19.193 -9.210 1.00 73.38 210 GLU A O 1
ATOM 1586 N N . PHE A 1 211 ? 8.978 17.616 -8.136 1.00 83.88 211 PHE A N 1
ATOM 1587 C CA . PHE A 1 211 ? 9.365 16.490 -8.968 1.00 83.88 211 PHE A CA 1
ATOM 1588 C C . PHE A 1 211 ? 8.126 15.962 -9.676 1.00 83.88 211 PHE A C 1
ATOM 1590 O O . PHE A 1 211 ? 7.087 15.763 -9.051 1.00 83.88 211 PHE A O 1
ATOM 1597 N N . ASN A 1 212 ? 8.246 15.725 -10.977 1.00 87.62 212 ASN A N 1
ATOM 1598 C CA . ASN A 1 212 ? 7.198 15.100 -11.764 1.00 87.62 212 ASN A CA 1
ATOM 1599 C C . ASN A 1 212 ? 7.612 13.657 -12.085 1.00 87.62 212 ASN A C 1
ATOM 1601 O O . ASN A 1 212 ? 8.474 13.457 -12.948 1.00 87.62 212 ASN A O 1
ATOM 1605 N N . PRO A 1 213 ? 6.993 12.651 -11.445 1.00 92.31 213 PRO A N 1
ATOM 1606 C CA . PRO A 1 213 ? 7.284 11.249 -11.719 1.00 92.31 213 PRO A CA 1
ATOM 1607 C C . PRO A 1 213 ? 7.160 10.869 -13.199 1.00 92.31 213 PRO A C 1
ATOM 1609 O O . PRO A 1 213 ? 7.954 10.071 -13.694 1.00 92.31 213 PRO A O 1
ATOM 1612 N N . ALA A 1 214 ? 6.232 11.487 -13.937 1.00 90.19 214 ALA A N 1
ATOM 1613 C CA . ALA A 1 214 ? 6.069 11.213 -15.362 1.00 90.19 214 ALA A CA 1
ATOM 1614 C C . ALA A 1 214 ? 7.295 11.626 -16.191 1.00 90.19 214 ALA A C 1
ATOM 1616 O O . ALA A 1 214 ? 7.684 10.886 -17.090 1.00 90.19 214 ALA A O 1
ATOM 1617 N N . ASP A 1 215 ? 7.945 12.747 -15.855 1.00 91.62 215 ASP A N 1
ATOM 1618 C CA . ASP A 1 215 ? 9.147 13.202 -16.566 1.00 91.62 215 ASP A CA 1
ATOM 1619 C C . ASP A 1 215 ? 10.332 12.250 -16.324 1.00 91.62 215 ASP A C 1
ATOM 1621 O O . ASP A 1 215 ? 11.148 12.023 -17.221 1.00 91.62 215 ASP A O 1
ATOM 1625 N N . ALA A 1 216 ? 10.426 11.671 -15.120 1.00 91.19 216 ALA A N 1
ATOM 1626 C CA . ALA A 1 216 ? 11.464 10.701 -14.789 1.00 91.19 216 ALA A CA 1
ATOM 1627 C C . ALA A 1 216 ? 11.293 9.412 -15.597 1.00 91.19 216 ALA A C 1
ATOM 1629 O O . ALA A 1 216 ? 12.254 8.941 -16.207 1.00 91.19 216 ALA A O 1
ATOM 1630 N N . VAL A 1 217 ? 10.074 8.878 -15.677 1.00 93.25 217 VAL A N 1
ATOM 1631 C CA . VAL A 1 217 ? 9.807 7.682 -16.483 1.00 93.25 217 VAL A CA 1
ATOM 1632 C C . VAL A 1 217 ? 9.979 7.969 -17.985 1.00 93.25 217 VAL A C 1
ATOM 1634 O O . VAL A 1 217 ? 10.677 7.209 -18.651 1.00 93.25 217 VAL A O 1
ATOM 1637 N N . ASP A 1 218 ? 9.495 9.110 -18.498 1.00 92.50 218 ASP A N 1
ATOM 1638 C CA . ASP A 1 218 ? 9.651 9.540 -19.906 1.00 92.50 218 ASP A CA 1
ATOM 1639 C C . ASP A 1 218 ? 11.118 9.676 -20.359 1.00 92.50 218 ASP A C 1
ATOM 1641 O O . ASP A 1 218 ? 11.418 9.624 -21.555 1.00 92.50 218 ASP A O 1
ATOM 1645 N N . SER A 1 219 ? 12.047 9.878 -19.420 1.00 90.62 219 SER A N 1
ATOM 1646 C CA . SER A 1 219 ? 13.481 9.985 -19.711 1.00 90.62 219 SER A CA 1
ATOM 1647 C C . SER A 1 219 ? 14.154 8.644 -20.028 1.00 90.62 219 SER A C 1
ATOM 1649 O O . SER A 1 219 ? 15.292 8.633 -20.506 1.00 90.62 219 SER A O 1
ATOM 1651 N N . ASN A 1 220 ? 13.457 7.526 -19.805 1.00 91.75 220 ASN A N 1
ATOM 1652 C CA . ASN A 1 220 ? 13.949 6.179 -20.050 1.00 91.75 220 ASN A CA 1
ATOM 1653 C C . ASN A 1 220 ? 13.411 5.634 -21.380 1.00 91.75 220 ASN A C 1
ATOM 1655 O O . ASN A 1 220 ? 12.208 5.619 -21.622 1.00 91.75 220 ASN A O 1
ATOM 1659 N N . ASP A 1 221 ? 14.307 5.143 -22.237 1.00 93.44 221 ASP A N 1
ATOM 1660 C CA . ASP A 1 221 ? 13.951 4.534 -23.520 1.00 93.44 221 ASP A CA 1
ATOM 1661 C C . ASP A 1 221 ? 14.654 3.182 -23.671 1.00 93.44 221 ASP A C 1
ATOM 1663 O O . ASP A 1 221 ? 15.878 3.116 -23.809 1.00 93.44 221 ASP A O 1
ATOM 1667 N N . PHE A 1 222 ? 13.864 2.106 -23.658 1.00 95.25 222 PHE A N 1
ATOM 1668 C CA . PHE A 1 222 ? 14.338 0.734 -23.856 1.00 95.25 222 PHE A CA 1
ATOM 1669 C C . PHE A 1 222 ? 13.927 0.152 -25.208 1.00 95.25 222 PHE A C 1
ATOM 1671 O O . PHE A 1 222 ? 14.081 -1.048 -25.426 1.00 95.25 222 PHE A O 1
ATOM 1678 N N . SER A 1 223 ? 13.425 0.968 -26.141 1.00 94.88 223 SER A N 1
ATOM 1679 C CA . SER A 1 223 ? 12.866 0.494 -27.417 1.00 94.88 223 SER A CA 1
ATOM 1680 C C . SER A 1 223 ? 13.863 -0.240 -28.326 1.00 94.88 223 SER A C 1
ATOM 1682 O O . SER A 1 223 ? 13.455 -0.969 -29.231 1.00 94.88 223 SER A O 1
ATOM 1684 N N . ASP A 1 224 ? 15.167 -0.097 -28.074 1.00 94.81 224 ASP A N 1
ATOM 1685 C CA . ASP A 1 224 ? 16.218 -0.857 -28.756 1.00 94.81 224 ASP A CA 1
ATOM 1686 C C . ASP A 1 224 ? 16.241 -2.349 -28.360 1.00 94.81 224 ASP A C 1
ATOM 1688 O O . ASP A 1 224 ? 16.768 -3.166 -29.114 1.00 94.81 224 ASP A O 1
ATOM 1692 N N . THR A 1 225 ? 15.718 -2.708 -27.179 1.00 96.31 225 THR A N 1
ATOM 1693 C CA . THR A 1 225 ? 15.822 -4.066 -26.596 1.00 96.31 225 THR A CA 1
ATOM 1694 C C . THR A 1 225 ? 14.497 -4.625 -26.069 1.00 96.31 225 THR A C 1
ATOM 1696 O O . THR A 1 225 ? 14.368 -5.838 -25.923 1.00 96.31 225 THR A O 1
ATOM 1699 N N . CYS A 1 226 ? 13.516 -3.765 -25.811 1.00 97.38 226 CYS A N 1
ATOM 1700 C CA . CYS A 1 226 ? 12.195 -4.102 -25.299 1.00 97.38 226 CYS A CA 1
ATOM 1701 C C . CYS A 1 226 ? 11.097 -3.471 -26.166 1.00 97.38 226 CYS A C 1
ATOM 1703 O O . CYS A 1 226 ? 11.328 -2.535 -26.933 1.00 97.38 226 CYS A O 1
ATOM 1705 N N . THR A 1 227 ? 9.864 -3.937 -25.991 1.00 96.94 227 THR A N 1
ATOM 1706 C CA . THR A 1 227 ? 8.655 -3.325 -26.552 1.00 96.94 227 THR A CA 1
ATOM 1707 C C . THR A 1 227 ? 7.891 -2.606 -25.448 1.00 96.94 227 THR A C 1
ATOM 1709 O O . THR A 1 227 ? 7.489 -3.227 -24.469 1.00 96.94 227 THR A O 1
ATOM 1712 N N . TYR A 1 228 ? 7.661 -1.304 -25.612 1.00 95.75 228 TYR A N 1
ATOM 1713 C CA . TYR A 1 228 ? 6.787 -0.549 -24.714 1.00 95.75 228 TYR A CA 1
ATOM 1714 C C . TYR A 1 228 ? 5.379 -1.159 -24.704 1.00 95.75 228 TYR A C 1
ATOM 1716 O O . TYR A 1 228 ? 4.790 -1.342 -25.775 1.00 95.75 228 TYR A O 1
ATOM 1724 N N . ALA A 1 229 ? 4.866 -1.476 -23.516 1.00 89.44 229 ALA A N 1
ATOM 1725 C CA . ALA A 1 229 ? 3.528 -2.021 -23.333 1.00 89.44 229 ALA A CA 1
ATOM 1726 C C . ALA A 1 229 ? 2.540 -0.913 -22.958 1.00 89.44 229 ALA A C 1
ATOM 1728 O O . ALA A 1 229 ? 1.711 -0.549 -23.793 1.00 89.44 229 ALA A O 1
ATOM 1729 N N . ASP A 1 230 ? 2.646 -0.370 -21.743 1.00 88.94 230 ASP A N 1
ATOM 1730 C CA . ASP A 1 230 ? 1.731 0.663 -21.248 1.00 88.94 230 ASP A CA 1
ATOM 1731 C C . ASP A 1 230 ? 2.318 1.464 -20.072 1.00 88.94 230 ASP A C 1
ATOM 1733 O O . ASP A 1 230 ? 3.358 1.102 -19.509 1.00 88.94 230 ASP A O 1
ATOM 1737 N N . ARG A 1 231 ? 1.625 2.547 -19.705 1.00 90.56 231 ARG A N 1
ATOM 1738 C CA . ARG A 1 231 ? 1.859 3.367 -18.514 1.00 90.56 231 ARG A CA 1
ATOM 1739 C C . ARG A 1 231 ? 0.698 3.227 -17.548 1.00 90.56 231 ARG A C 1
ATOM 1741 O O . ARG A 1 231 ? -0.461 3.389 -17.919 1.00 90.56 231 ARG A O 1
ATOM 1748 N N . TYR A 1 232 ? 1.033 3.108 -16.276 1.00 82.50 232 TYR A N 1
ATOM 1749 C CA . TYR A 1 232 ? 0.071 3.000 -15.197 1.00 82.50 232 TYR A CA 1
ATOM 1750 C C . TYR A 1 232 ? 0.323 4.066 -14.127 1.00 82.50 232 TYR A C 1
ATOM 1752 O O . TYR A 1 232 ? 1.441 4.567 -13.985 1.00 82.50 232 TYR A O 1
ATOM 1760 N N . GLN A 1 233 ? -0.720 4.442 -13.381 1.00 83.19 233 GLN A N 1
ATOM 1761 C CA . GLN A 1 233 ? -0.558 5.314 -12.215 1.00 83.19 233 GLN A CA 1
ATOM 1762 C C . GLN A 1 233 ? 0.040 4.518 -11.053 1.00 83.19 233 GLN A C 1
ATOM 1764 O O . GLN A 1 233 ? 0.093 3.295 -11.080 1.00 83.19 233 GLN A O 1
ATOM 1769 N N . HIS A 1 234 ? 0.542 5.194 -10.034 1.00 85.50 234 HIS A N 1
ATOM 1770 C CA . HIS A 1 234 ? 0.996 4.538 -8.821 1.00 85.50 234 HIS A CA 1
ATOM 1771 C C . HIS A 1 234 ? 0.586 5.371 -7.619 1.00 85.50 234 HIS A C 1
ATOM 1773 O O . HIS A 1 234 ? 0.854 6.571 -7.576 1.00 85.50 234 HIS A O 1
ATOM 1779 N N . GLU A 1 235 ? -0.038 4.721 -6.645 1.00 85.00 235 GLU A N 1
ATOM 1780 C CA . GLU A 1 235 ? -0.296 5.312 -5.345 1.00 85.00 235 GLU A CA 1
ATOM 1781 C C . GLU A 1 235 ? -0.267 4.229 -4.273 1.00 85.00 235 GLU A C 1
ATOM 1783 O O . GLU A 1 235 ? -0.885 3.172 -4.430 1.00 85.00 235 GLU A O 1
ATOM 1788 N N . HIS A 1 236 ? 0.449 4.489 -3.187 1.00 85.62 236 HIS A N 1
ATOM 1789 C CA . HIS A 1 236 ? 0.350 3.694 -1.971 1.00 85.62 236 HIS A CA 1
ATOM 1790 C C . HIS A 1 236 ? 0.662 4.567 -0.752 1.00 85.62 236 HIS A C 1
ATOM 1792 O O . HIS A 1 236 ? 1.288 5.622 -0.872 1.00 85.62 236 HIS A O 1
ATOM 1798 N N . THR A 1 237 ? 0.234 4.118 0.424 1.00 82.06 237 THR A N 1
ATOM 1799 C CA . THR A 1 237 ? 0.535 4.794 1.689 1.00 82.06 237 THR A CA 1
ATOM 1800 C C . THR A 1 237 ? 1.122 3.786 2.657 1.00 82.06 237 THR A C 1
ATOM 1802 O O . THR A 1 237 ? 0.556 2.709 2.823 1.00 82.06 237 THR A O 1
ATOM 1805 N N . ILE A 1 238 ? 2.231 4.139 3.308 1.00 77.19 238 ILE A N 1
ATOM 1806 C CA . ILE A 1 238 ? 2.838 3.346 4.380 1.00 77.19 238 ILE A CA 1
ATOM 1807 C C . ILE A 1 238 ? 3.456 4.250 5.447 1.00 77.19 238 ILE A C 1
ATOM 1809 O O . ILE A 1 238 ? 4.018 5.294 5.135 1.00 77.19 238 ILE A O 1
ATOM 1813 N N . TYR A 1 239 ? 3.305 3.909 6.730 1.00 73.31 239 TYR A N 1
ATOM 1814 C CA . TYR A 1 239 ? 3.723 4.758 7.859 1.00 73.31 239 TYR A CA 1
ATOM 1815 C C . TYR A 1 239 ? 3.140 6.185 7.828 1.00 73.31 239 TYR A C 1
ATOM 1817 O O . TYR A 1 239 ? 3.743 7.126 8.343 1.00 73.31 239 TYR A O 1
ATOM 1825 N N . GLY A 1 240 ? 1.967 6.352 7.205 1.00 73.62 240 GLY A N 1
ATOM 1826 C CA . GLY A 1 240 ? 1.341 7.660 6.989 1.00 73.62 240 GLY A CA 1
ATOM 1827 C C . GLY A 1 240 ? 2.027 8.522 5.923 1.00 73.62 240 GLY A C 1
ATOM 1828 O O . GLY A 1 240 ? 1.699 9.698 5.799 1.00 73.62 240 GLY A O 1
ATOM 1829 N N . ILE A 1 241 ? 2.971 7.958 5.168 1.00 82.56 241 ILE A N 1
ATOM 1830 C CA . ILE A 1 241 ? 3.624 8.587 4.022 1.00 82.56 241 ILE A CA 1
ATOM 1831 C C . ILE A 1 241 ? 2.894 8.102 2.776 1.00 82.56 241 ILE A C 1
ATOM 1833 O O . ILE A 1 241 ? 2.874 6.902 2.508 1.00 82.56 241 ILE A O 1
ATOM 1837 N N . THR A 1 242 ? 2.296 9.016 2.021 1.00 83.44 242 THR A N 1
ATOM 1838 C CA . THR A 1 242 ? 1.705 8.688 0.720 1.00 83.44 242 THR A CA 1
ATOM 1839 C C . THR A 1 242 ? 2.743 8.891 -0.368 1.00 83.44 242 THR A C 1
ATOM 1841 O O . THR A 1 242 ? 3.440 9.901 -0.373 1.00 83.44 242 THR A O 1
ATOM 1844 N N . TYR A 1 243 ? 2.835 7.945 -1.292 1.00 91.31 243 TYR A N 1
ATOM 1845 C CA . TYR A 1 243 ? 3.650 8.032 -2.492 1.00 91.31 243 TYR A CA 1
ATOM 1846 C C . TYR A 1 243 ? 2.740 8.101 -3.707 1.00 91.31 243 TYR A C 1
ATOM 1848 O O . TYR A 1 243 ? 1.912 7.216 -3.894 1.00 91.31 243 TYR A O 1
ATOM 1856 N N . THR A 1 244 ? 2.929 9.106 -4.558 1.00 87.31 244 THR A N 1
ATOM 1857 C CA . THR A 1 244 ? 2.196 9.251 -5.822 1.00 87.31 244 THR A CA 1
ATOM 1858 C C . THR A 1 244 ? 3.175 9.242 -6.987 1.00 87.31 244 THR A C 1
ATOM 1860 O O . THR A 1 244 ? 4.237 9.870 -6.943 1.00 87.31 244 THR A O 1
ATOM 1863 N N . GLY A 1 245 ? 2.835 8.518 -8.048 1.00 91.88 245 GLY A N 1
ATOM 1864 C CA . GLY A 1 245 ? 3.759 8.238 -9.130 1.00 91.88 245 GLY A CA 1
ATOM 1865 C C . GLY A 1 245 ? 3.122 7.654 -10.380 1.00 91.88 245 GLY A C 1
ATOM 1866 O O . GLY A 1 245 ? 1.905 7.637 -10.551 1.00 91.88 245 GLY A O 1
ATOM 1867 N N . VAL A 1 246 ? 3.985 7.154 -11.257 1.00 88.88 246 VAL A N 1
ATOM 1868 C CA . VAL A 1 246 ? 3.622 6.366 -12.437 1.00 88.88 246 VAL A CA 1
ATOM 1869 C C . VAL A 1 246 ? 4.658 5.271 -12.649 1.00 88.88 246 VAL A C 1
ATOM 1871 O O . VAL A 1 246 ? 5.798 5.394 -12.194 1.00 88.88 246 VAL A O 1
ATOM 1874 N N . TYR A 1 247 ? 4.291 4.230 -13.388 1.00 95.44 247 TYR A N 1
ATOM 1875 C CA . TYR A 1 247 ? 5.260 3.276 -13.910 1.00 95.44 247 TYR A CA 1
ATOM 1876 C C . TYR A 1 247 ? 4.996 2.911 -15.367 1.00 95.44 247 TYR A C 1
ATOM 1878 O O . TYR A 1 247 ? 3.845 2.808 -15.790 1.00 95.44 247 TYR A O 1
ATOM 1886 N N . ASP A 1 248 ? 6.077 2.701 -16.117 1.00 95.38 248 ASP A N 1
ATOM 1887 C CA . ASP A 1 248 ? 6.041 2.173 -17.480 1.00 95.38 248 ASP A CA 1
ATOM 1888 C C . ASP A 1 248 ? 6.433 0.704 -17.487 1.00 95.38 248 ASP A C 1
ATOM 1890 O O . ASP A 1 248 ? 7.422 0.307 -16.866 1.00 95.38 248 ASP A O 1
ATOM 1894 N N . VAL A 1 249 ? 5.680 -0.082 -18.251 1.00 93.88 249 VAL A N 1
ATOM 1895 C CA . VAL A 1 249 ? 5.931 -1.503 -18.469 1.00 93.88 249 VAL A CA 1
ATOM 1896 C C . VAL A 1 249 ? 6.505 -1.707 -19.864 1.00 93.88 249 VAL A C 1
ATOM 1898 O O . VAL A 1 249 ? 5.940 -1.277 -20.873 1.00 93.88 249 VAL A O 1
ATOM 1901 N N . TRP A 1 250 ? 7.622 -2.418 -19.923 1.00 96.31 250 TRP A N 1
ATOM 1902 C CA . TRP A 1 250 ? 8.304 -2.828 -21.139 1.00 96.31 250 TRP A CA 1
ATOM 1903 C C . TRP A 1 250 ? 8.341 -4.350 -21.178 1.00 96.31 250 TRP A C 1
ATOM 1905 O O . TRP A 1 250 ? 8.715 -4.984 -20.203 1.00 96.31 250 TRP A O 1
ATOM 1915 N N . THR A 1 251 ? 7.954 -4.953 -22.293 1.00 94.94 251 THR A N 1
ATOM 1916 C CA . THR A 1 251 ? 7.846 -6.413 -22.445 1.00 94.94 251 THR A CA 1
ATOM 1917 C C . THR A 1 251 ? 8.733 -6.904 -23.576 1.00 94.94 251 THR A C 1
ATOM 1919 O O . THR A 1 251 ? 9.182 -6.118 -24.416 1.00 94.94 251 THR A O 1
ATOM 1922 N N . GLY A 1 252 ? 8.976 -8.212 -23.638 1.00 92.00 252 GLY A N 1
ATOM 1923 C CA . GLY A 1 252 ? 9.784 -8.784 -24.713 1.00 92.00 252 GLY A CA 1
ATOM 1924 C C . GLY A 1 252 ? 11.259 -8.385 -24.608 1.00 92.00 252 GLY A C 1
ATOM 1925 O O . GLY A 1 252 ? 11.921 -8.211 -25.634 1.00 92.00 252 GLY A O 1
ATOM 1926 N N . CYS A 1 253 ? 11.739 -8.112 -23.393 1.00 95.62 253 CYS A N 1
ATOM 1927 C CA . CYS A 1 253 ? 13.072 -7.582 -23.165 1.00 95.62 253 CYS A CA 1
ATOM 1928 C C . CYS A 1 253 ? 14.150 -8.649 -23.386 1.00 95.62 253 CYS A C 1
ATOM 1930 O O . CYS A 1 253 ? 14.066 -9.759 -22.866 1.00 95.62 253 CYS A O 1
ATOM 1932 N N . GLY A 1 254 ? 15.194 -8.303 -24.145 1.00 92.19 254 GLY A N 1
ATOM 1933 C CA . GLY A 1 254 ? 16.346 -9.188 -24.353 1.00 92.19 254 GLY A CA 1
ATOM 1934 C C . GLY A 1 254 ? 16.083 -10.366 -25.298 1.00 92.19 254 GLY A C 1
ATOM 1935 O O . GLY A 1 254 ? 16.778 -11.374 -25.205 1.00 92.19 254 GLY A O 1
ATOM 1936 N N . ASP A 1 255 ? 15.111 -10.231 -26.210 1.00 85.88 255 ASP A N 1
ATOM 1937 C CA . ASP A 1 255 ? 14.603 -11.300 -27.091 1.00 85.88 255 ASP A CA 1
ATOM 1938 C C . ASP A 1 255 ? 13.921 -12.474 -26.341 1.00 85.88 255 ASP A C 1
ATOM 1940 O O . ASP A 1 255 ? 13.729 -13.554 -26.910 1.00 85.88 255 ASP A O 1
ATOM 1944 N N . GLU A 1 256 ? 13.525 -12.257 -25.086 1.00 88.75 256 GLU A N 1
ATOM 1945 C CA . GLU A 1 256 ? 12.791 -13.194 -24.226 1.00 88.75 256 GLU A CA 1
ATOM 1946 C C . GLU A 1 256 ? 11.468 -12.572 -23.752 1.00 88.75 256 GLU A C 1
ATOM 1948 O O . GLU A 1 256 ? 11.241 -11.380 -23.941 1.00 88.75 256 GLU A O 1
ATOM 1953 N N . ASP A 1 257 ? 10.585 -13.353 -23.126 1.00 88.94 257 ASP A N 1
ATOM 1954 C CA . ASP A 1 257 ? 9.283 -12.878 -22.619 1.00 88.94 257 ASP A CA 1
ATOM 1955 C C . ASP A 1 257 ? 9.410 -12.119 -21.273 1.00 88.94 257 ASP A C 1
ATOM 1957 O O . ASP A 1 257 ? 8.480 -12.096 -20.469 1.00 88.94 257 ASP A O 1
ATOM 1961 N N . ASN A 1 258 ? 10.565 -11.490 -21.034 1.00 95.38 258 ASN A N 1
ATOM 1962 C CA . ASN A 1 258 ? 10.889 -10.802 -19.787 1.00 95.38 258 ASN A CA 1
ATOM 1963 C C . ASN A 1 258 ? 10.268 -9.400 -19.778 1.00 95.38 258 ASN A C 1
ATOM 1965 O O . ASN A 1 258 ? 10.157 -8.739 -20.823 1.00 95.38 258 ASN A O 1
ATOM 1969 N N . THR A 1 259 ? 9.895 -8.942 -18.586 1.00 95.44 259 THR A N 1
ATOM 1970 C CA . THR A 1 2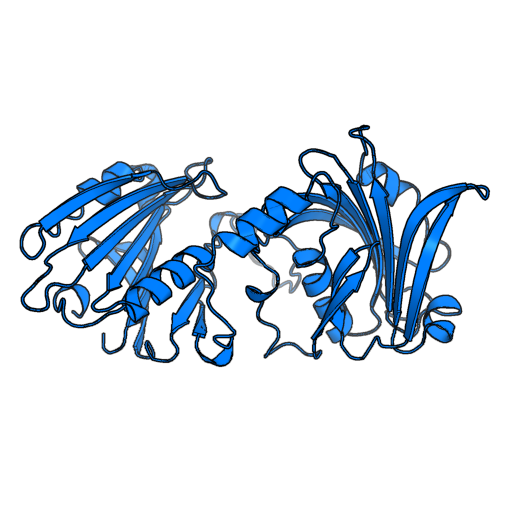59 ? 9.241 -7.651 -18.372 1.00 95.44 259 THR A CA 1
ATOM 1971 C C . THR A 1 259 ? 10.119 -6.746 -17.530 1.00 95.44 259 THR A C 1
ATOM 1973 O O . THR A 1 259 ? 10.596 -7.128 -16.467 1.00 95.44 259 THR A O 1
ATOM 1976 N N . PHE A 1 260 ? 10.302 -5.519 -17.993 1.00 97.88 260 PHE A N 1
ATOM 1977 C CA . PHE A 1 260 ? 11.038 -4.485 -17.297 1.00 97.88 260 PHE A CA 1
ATOM 1978 C C . PHE A 1 260 ? 10.104 -3.341 -16.917 1.00 97.88 260 PHE A C 1
ATOM 1980 O O . PHE A 1 260 ? 9.382 -2.810 -17.763 1.00 97.88 260 PHE A O 1
ATOM 1987 N N . VAL A 1 261 ? 10.116 -2.961 -15.645 1.00 97.44 261 VAL A N 1
ATOM 1988 C CA . VAL A 1 261 ? 9.274 -1.899 -15.100 1.00 97.44 261 VAL A CA 1
ATOM 1989 C C . VAL A 1 261 ? 10.149 -0.747 -14.634 1.00 97.44 261 VAL A C 1
ATOM 1991 O O . VAL A 1 261 ? 11.139 -0.950 -13.931 1.00 97.44 261 VAL A O 1
ATOM 1994 N N . VAL A 1 262 ? 9.760 0.469 -15.011 1.00 98.31 262 VAL A N 1
ATOM 1995 C CA . VAL A 1 262 ? 10.330 1.702 -14.466 1.00 98.31 262 VAL A CA 1
ATOM 1996 C C . VAL A 1 262 ? 9.246 2.423 -13.693 1.00 98.31 262 VAL A C 1
ATOM 1998 O O . VAL A 1 262 ? 8.318 2.940 -14.307 1.00 98.31 262 VAL A O 1
ATOM 2001 N N . LEU A 1 263 ? 9.364 2.476 -12.371 1.00 98.06 263 LEU A N 1
ATOM 2002 C CA . LEU A 1 263 ? 8.442 3.199 -11.497 1.00 98.06 263 LEU A CA 1
ATOM 2003 C C . LEU A 1 263 ? 9.129 4.442 -10.951 1.00 98.06 263 LEU A C 1
ATOM 2005 O O . LEU A 1 263 ? 10.233 4.353 -10.429 1.00 98.06 263 LEU A O 1
ATOM 2009 N N . ALA A 1 264 ? 8.466 5.590 -11.022 1.00 97.81 264 ALA A N 1
ATOM 2010 C CA . ALA A 1 264 ? 8.877 6.789 -10.306 1.00 97.81 264 ALA A CA 1
ATOM 2011 C C . ALA A 1 264 ? 7.748 7.236 -9.379 1.00 97.81 264 ALA A C 1
ATOM 2013 O O . ALA A 1 264 ? 6.587 7.249 -9.787 1.00 97.81 264 ALA A O 1
ATOM 2014 N N . ALA A 1 265 ? 8.087 7.640 -8.159 1.00 96.50 265 ALA A N 1
ATOM 2015 C CA . ALA A 1 265 ? 7.137 8.159 -7.184 1.00 96.50 265 ALA A CA 1
ATOM 2016 C C . ALA A 1 265 ? 7.762 9.275 -6.339 1.00 96.50 265 ALA A C 1
ATOM 2018 O O . ALA A 1 265 ? 8.972 9.296 -6.115 1.00 96.50 265 ALA A O 1
ATOM 2019 N N . ALA A 1 266 ? 6.930 10.196 -5.864 1.00 94.25 266 ALA A N 1
ATOM 2020 C CA . ALA A 1 266 ? 7.292 11.214 -4.883 1.00 94.25 266 ALA A CA 1
ATOM 2021 C C . ALA A 1 266 ? 6.416 11.067 -3.640 1.00 94.25 266 ALA A C 1
ATOM 2023 O O . ALA A 1 266 ? 5.255 10.673 -3.757 1.00 94.25 266 ALA A O 1
ATOM 2024 N N . SER A 1 267 ? 6.961 11.396 -2.470 1.00 90.50 267 SER A N 1
ATOM 2025 C CA . SER A 1 267 ? 6.167 11.468 -1.242 1.00 90.50 267 SER A CA 1
ATOM 2026 C C . SER A 1 267 ? 5.158 12.628 -1.281 1.00 90.50 267 SER A C 1
ATOM 2028 O O . SER A 1 267 ? 5.366 13.608 -1.996 1.00 90.50 267 SER A O 1
ATOM 2030 N N . ASP A 1 268 ? 4.105 12.563 -0.468 1.00 84.19 268 ASP A N 1
ATOM 2031 C CA . ASP A 1 268 ? 3.198 13.674 -0.162 1.00 84.19 268 ASP A CA 1
ATOM 2032 C C . ASP A 1 268 ? 3.226 13.984 1.352 1.00 84.19 268 ASP A C 1
ATOM 2034 O O . ASP A 1 268 ? 2.883 13.115 2.160 1.00 84.19 268 ASP A O 1
ATOM 2038 N N . PRO A 1 269 ? 3.651 15.196 1.772 1.00 79.00 269 PRO A N 1
ATOM 2039 C CA . PRO A 1 269 ? 4.213 16.257 0.934 1.00 79.00 269 PRO A CA 1
ATOM 2040 C C . PRO A 1 269 ? 5.524 15.828 0.266 1.00 79.00 269 PRO A C 1
ATOM 2042 O O . PRO A 1 269 ? 6.258 14.980 0.781 1.00 79.00 269 PRO A O 1
ATOM 2045 N N . VAL A 1 270 ? 5.826 16.449 -0.878 1.00 83.88 270 VAL A N 1
ATOM 2046 C CA . VAL A 1 270 ? 7.067 16.185 -1.618 1.00 83.88 270 VAL A CA 1
ATOM 2047 C C . VAL A 1 270 ? 8.260 16.548 -0.740 1.00 83.88 270 VAL A C 1
ATOM 2049 O O . VAL A 1 270 ? 8.476 17.713 -0.412 1.00 83.88 270 VAL A O 1
ATOM 2052 N N . ASP A 1 271 ? 9.009 15.523 -0.355 1.00 87.62 271 ASP A N 1
ATOM 2053 C CA . ASP A 1 271 ? 10.200 15.571 0.498 1.00 87.62 271 ASP A CA 1
ATOM 2054 C C . ASP A 1 271 ? 11.323 14.756 -0.148 1.00 87.62 271 ASP A C 1
ATOM 2056 O O . ASP A 1 271 ? 12.466 15.198 -0.222 1.00 87.62 271 ASP A O 1
ATOM 2060 N N . HIS A 1 272 ? 10.974 13.597 -0.702 1.00 93.44 272 HIS A N 1
ATOM 2061 C CA . HIS A 1 272 ? 11.894 12.737 -1.424 1.00 93.44 272 HIS A CA 1
ATOM 2062 C C . HIS A 1 272 ? 11.201 12.048 -2.598 1.00 93.44 272 HIS A C 1
ATOM 2064 O O . HIS A 1 272 ? 9.973 12.046 -2.735 1.00 93.44 272 HIS A O 1
ATOM 2070 N N . VAL A 1 273 ? 12.025 11.463 -3.458 1.00 95.44 273 VAL A N 1
ATOM 2071 C CA . VAL A 1 273 ? 11.606 10.712 -4.641 1.00 95.44 273 VAL A CA 1
ATOM 2072 C C . VAL A 1 273 ? 12.210 9.325 -4.624 1.00 95.44 273 VAL A C 1
ATOM 2074 O O . VAL A 1 273 ? 13.282 9.119 -4.054 1.00 95.44 273 VAL A O 1
ATOM 2077 N N . VAL A 1 274 ? 11.528 8.395 -5.282 1.00 97.69 274 VAL A N 1
ATOM 2078 C CA . VAL A 1 274 ? 11.968 7.019 -5.488 1.00 97.69 274 VAL A CA 1
ATOM 2079 C C . VAL A 1 274 ? 11.854 6.692 -6.974 1.00 97.69 274 VAL A C 1
ATOM 2081 O O . VAL A 1 274 ? 10.834 6.979 -7.600 1.00 97.69 274 VAL A O 1
ATOM 2084 N N . LEU A 1 275 ? 12.903 6.102 -7.540 1.00 97.69 275 LEU A N 1
ATOM 2085 C CA . LEU A 1 275 ? 12.946 5.583 -8.903 1.00 97.69 275 LEU A CA 1
ATOM 2086 C C . LEU A 1 275 ? 13.367 4.115 -8.852 1.00 97.69 275 LEU A C 1
ATOM 2088 O O . LEU A 1 275 ? 14.451 3.792 -8.375 1.00 97.69 275 LEU A O 1
ATOM 2092 N N . VAL A 1 276 ? 12.514 3.231 -9.347 1.00 98.62 276 VAL A N 1
ATOM 2093 C CA . VAL A 1 276 ? 12.691 1.781 -9.323 1.00 98.62 276 VAL A CA 1
ATOM 2094 C C . VAL A 1 276 ? 12.833 1.275 -10.750 1.00 98.62 276 VAL A C 1
ATOM 2096 O O . VAL A 1 276 ? 11.995 1.557 -11.603 1.00 98.62 276 VAL A O 1
ATOM 2099 N N . TYR A 1 277 ? 13.873 0.487 -10.982 1.00 98.44 277 TYR A N 1
ATOM 2100 C CA . TYR A 1 277 ? 14.086 -0.322 -12.171 1.00 98.44 277 TYR A CA 1
ATOM 2101 C C . TYR A 1 277 ? 13.955 -1.786 -11.767 1.00 98.44 277 TYR A C 1
ATOM 2103 O O . TYR A 1 277 ? 14.752 -2.270 -10.966 1.00 98.44 277 TYR A O 1
ATOM 2111 N N . PHE A 1 278 ? 12.957 -2.482 -12.295 1.00 98.62 278 PHE A N 1
ATOM 2112 C CA . PHE A 1 278 ? 12.618 -3.841 -11.886 1.00 98.62 278 PHE A CA 1
ATOM 2113 C C . PHE A 1 278 ? 12.579 -4.763 -13.101 1.00 98.62 278 PHE A C 1
ATOM 2115 O O . PHE A 1 2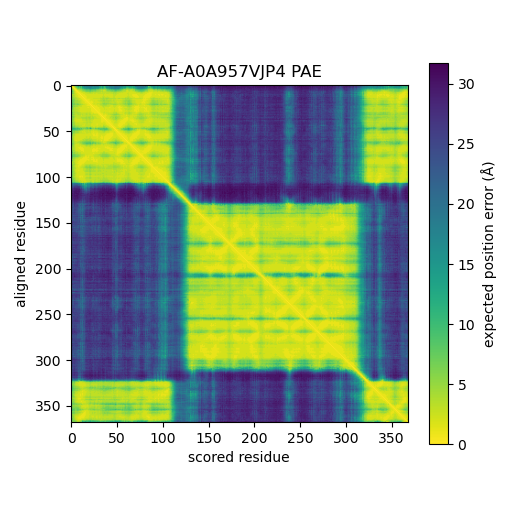78 ? 11.908 -4.453 -14.083 1.00 98.62 278 PHE A O 1
ATOM 2122 N N . LEU A 1 279 ? 13.272 -5.898 -13.038 1.00 98.38 279 LEU A N 1
ATOM 2123 C CA . LEU A 1 279 ? 13.236 -6.929 -14.074 1.00 98.38 279 LEU A CA 1
ATOM 2124 C C . LEU A 1 279 ? 12.534 -8.175 -13.535 1.00 98.38 279 LEU A C 1
ATOM 2126 O O . LEU A 1 279 ? 13.017 -8.787 -12.585 1.00 98.38 279 LEU A O 1
ATOM 2130 N N . ALA A 1 280 ? 11.433 -8.551 -14.181 1.00 95.44 280 ALA A N 1
ATOM 2131 C CA . ALA A 1 280 ? 10.697 -9.788 -13.963 1.00 95.44 280 ALA A CA 1
ATOM 2132 C C . ALA A 1 280 ? 10.969 -10.773 -15.105 1.00 95.44 280 ALA A C 1
ATOM 2134 O O . ALA A 1 280 ? 10.857 -10.406 -16.281 1.00 95.44 280 ALA A O 1
ATOM 2135 N N . VAL A 1 281 ? 11.295 -12.021 -14.770 1.00 95.75 281 VAL A N 1
ATOM 2136 C CA . VAL A 1 281 ? 11.523 -13.097 -15.749 1.00 95.75 281 VAL A CA 1
ATOM 2137 C C . VAL A 1 281 ? 10.504 -14.232 -15.620 1.00 95.75 281 VAL A C 1
ATOM 2139 O O . VAL A 1 281 ? 10.380 -15.047 -16.536 1.00 95.75 281 VAL A O 1
ATOM 2142 N N . ASP A 1 282 ? 9.742 -14.281 -14.523 1.00 87.88 282 ASP A N 1
ATOM 2143 C CA . ASP A 1 282 ? 8.638 -15.222 -14.330 1.00 87.88 282 ASP A CA 1
ATOM 2144 C C . ASP A 1 282 ? 7.482 -14.680 -13.457 1.00 87.88 282 ASP A C 1
ATOM 2146 O O . ASP A 1 282 ? 7.459 -13.516 -13.057 1.00 87.88 282 ASP A O 1
ATOM 2150 N N . ASP A 1 283 ? 6.471 -15.529 -13.221 1.00 82.94 283 ASP A N 1
ATOM 2151 C CA . ASP A 1 283 ? 5.263 -15.184 -12.458 1.00 82.94 283 ASP A CA 1
ATOM 2152 C C . ASP A 1 283 ? 5.550 -14.720 -11.009 1.00 82.94 283 ASP A C 1
ATOM 2154 O O . ASP A 1 283 ? 5.024 -13.676 -10.609 1.00 82.94 283 ASP A O 1
ATOM 2158 N N . PRO A 1 284 ? 6.386 -15.432 -10.221 1.00 85.88 284 PRO A N 1
ATOM 2159 C CA . PRO A 1 284 ? 6.840 -14.969 -8.908 1.00 85.88 284 PRO A CA 1
ATOM 2160 C C . PRO A 1 284 ? 7.457 -13.566 -8.892 1.00 85.88 284 PRO A C 1
ATOM 2162 O O . PRO A 1 284 ? 7.302 -12.845 -7.907 1.00 85.88 284 PRO A O 1
ATOM 2165 N N . ASP A 1 285 ? 8.150 -13.149 -9.952 1.00 90.31 285 ASP A N 1
ATOM 2166 C CA . ASP A 1 285 ? 8.742 -11.811 -9.988 1.00 90.31 285 ASP A CA 1
ATOM 2167 C C . ASP A 1 285 ? 7.689 -10.700 -10.137 1.00 90.31 285 ASP A C 1
ATOM 2169 O O . ASP A 1 285 ? 7.855 -9.619 -9.571 1.00 90.31 285 ASP A O 1
ATOM 2173 N N . TYR A 1 286 ? 6.581 -10.939 -10.851 1.00 82.25 286 TYR A N 1
ATOM 2174 C CA . TYR A 1 286 ? 5.483 -9.960 -10.908 1.00 82.25 286 TYR A CA 1
ATOM 2175 C C . TYR A 1 286 ? 4.834 -9.762 -9.535 1.00 82.25 286 TYR A C 1
ATOM 2177 O O . TYR A 1 286 ? 4.501 -8.637 -9.162 1.00 82.25 286 TYR A O 1
ATOM 2185 N N . GLU A 1 287 ? 4.692 -10.841 -8.765 1.00 83.88 287 GLU A N 1
ATOM 2186 C CA . GLU A 1 287 ? 4.233 -10.782 -7.376 1.00 83.88 287 GLU A CA 1
ATOM 2187 C C . GLU A 1 287 ? 5.222 -9.996 -6.499 1.00 83.88 287 GLU A C 1
ATOM 2189 O O . GLU A 1 287 ? 4.812 -9.142 -5.713 1.00 83.88 287 GLU A O 1
ATOM 2194 N N . ALA A 1 288 ? 6.529 -10.199 -6.692 1.00 89.12 288 ALA A N 1
ATOM 2195 C CA . ALA A 1 288 ? 7.555 -9.443 -5.980 1.00 89.12 288 ALA A CA 1
ATOM 2196 C C . ALA A 1 288 ? 7.522 -7.939 -6.301 1.00 89.12 288 ALA A C 1
ATOM 2198 O O . ALA A 1 288 ? 7.759 -7.123 -5.407 1.00 89.12 288 ALA A O 1
ATOM 2199 N N . PHE A 1 289 ? 7.195 -7.555 -7.540 1.00 93.00 289 PHE A N 1
ATOM 2200 C CA . PHE A 1 289 ? 6.984 -6.149 -7.891 1.00 93.00 289 PHE A CA 1
ATOM 2201 C C . PHE A 1 289 ? 5.789 -5.548 -7.143 1.00 93.00 289 PHE A C 1
ATOM 2203 O O . PHE A 1 289 ? 5.905 -4.440 -6.624 1.00 93.00 289 PHE A O 1
ATOM 2210 N N . ASP A 1 290 ? 4.667 -6.266 -7.049 1.00 85.25 290 ASP A N 1
ATOM 2211 C CA . ASP A 1 290 ? 3.485 -5.802 -6.310 1.00 85.25 290 ASP A CA 1
ATOM 2212 C C . ASP A 1 290 ? 3.789 -5.621 -4.814 1.00 85.25 290 ASP A C 1
ATOM 2214 O O . ASP A 1 290 ? 3.476 -4.576 -4.239 1.00 85.25 290 ASP A O 1
ATOM 2218 N N . VAL A 1 291 ? 4.492 -6.578 -4.197 1.00 83.75 291 VAL A N 1
ATOM 2219 C CA . VAL A 1 291 ? 4.939 -6.464 -2.799 1.00 83.75 291 VAL A CA 1
ATOM 2220 C C . VAL A 1 291 ? 5.857 -5.257 -2.607 1.00 83.75 291 VAL A C 1
ATOM 2222 O O . VAL A 1 291 ? 5.644 -4.463 -1.687 1.00 83.75 291 VAL A O 1
ATOM 2225 N N . LEU A 1 292 ? 6.851 -5.071 -3.480 1.00 95.44 292 LEU A N 1
ATOM 2226 C CA . LEU A 1 292 ? 7.738 -3.911 -3.421 1.00 95.44 292 LEU A CA 1
ATOM 2227 C C . LEU A 1 292 ? 6.940 -2.608 -3.546 1.00 95.44 292 LEU A C 1
ATOM 2229 O O . LEU A 1 292 ? 7.079 -1.731 -2.696 1.00 95.44 292 LEU A O 1
ATOM 2233 N N . ALA A 1 293 ? 6.084 -2.498 -4.565 1.00 90.88 293 ALA A N 1
ATOM 2234 C CA . ALA A 1 293 ? 5.317 -1.294 -4.870 1.00 90.88 293 ALA A CA 1
ATOM 2235 C C . ALA A 1 293 ? 4.407 -0.856 -3.713 1.00 90.88 293 ALA A C 1
ATOM 2237 O O . ALA A 1 293 ? 4.122 0.328 -3.590 1.00 90.88 293 ALA A O 1
ATOM 2238 N N . ARG A 1 294 ? 3.965 -1.778 -2.855 1.00 86.19 294 ARG A N 1
ATOM 2239 C CA . ARG A 1 294 ? 3.114 -1.462 -1.697 1.00 86.19 294 ARG A CA 1
ATOM 2240 C C . ARG A 1 294 ? 3.893 -1.173 -0.420 1.00 86.19 294 ARG A C 1
ATOM 2242 O O . ARG A 1 294 ? 3.336 -0.575 0.495 1.00 86.19 294 ARG A O 1
ATOM 2249 N N . THR A 1 295 ? 5.129 -1.657 -0.319 1.00 89.31 295 THR A N 1
ATOM 2250 C CA . THR A 1 295 ? 5.867 -1.700 0.955 1.00 89.31 295 THR A CA 1
ATOM 2251 C C . THR A 1 295 ? 7.039 -0.745 1.025 1.00 89.31 295 THR A C 1
ATOM 2253 O O . THR A 1 295 ? 7.568 -0.545 2.120 1.00 89.31 295 THR A O 1
ATOM 2256 N N . PHE A 1 296 ? 7.472 -0.180 -0.104 1.00 95.44 296 PHE A N 1
ATOM 2257 C CA . PHE A 1 296 ? 8.634 0.689 -0.091 1.00 95.44 296 PHE A CA 1
ATOM 2258 C C . PHE A 1 296 ? 8.364 1.979 0.685 1.00 95.44 296 PHE A C 1
ATOM 2260 O O . PHE A 1 296 ? 7.339 2.626 0.529 1.00 95.44 296 PHE A O 1
ATOM 2267 N N . TYR A 1 297 ? 9.329 2.396 1.495 1.00 93.81 297 TYR A N 1
ATOM 2268 C CA . TYR A 1 297 ? 9.363 3.732 2.070 1.00 93.81 297 TYR A CA 1
ATOM 2269 C C . TYR A 1 297 ? 10.796 4.189 2.297 1.00 93.81 297 TYR A C 1
ATOM 2271 O O . TYR A 1 297 ? 11.726 3.388 2.404 1.00 93.81 297 TYR A O 1
ATOM 2279 N N . VAL A 1 298 ? 10.986 5.498 2.396 1.00 93.75 298 VAL A N 1
ATOM 2280 C CA . VAL A 1 298 ? 12.292 6.104 2.662 1.00 93.75 298 VAL A CA 1
ATOM 2281 C C . VAL A 1 298 ? 12.236 6.817 4.002 1.00 93.75 298 VAL A C 1
ATOM 2283 O O . VAL A 1 298 ? 11.357 7.644 4.261 1.00 93.75 298 VAL A O 1
ATOM 2286 N N . GLU A 1 299 ? 13.189 6.490 4.871 1.00 88.75 299 GLU A N 1
ATOM 2287 C CA . GLU A 1 299 ? 13.375 7.226 6.113 1.00 88.75 299 GLU A CA 1
ATOM 2288 C C . GLU A 1 299 ? 14.218 8.475 5.836 1.00 88.75 299 GLU A C 1
ATOM 2290 O O . GLU A 1 299 ? 15.406 8.403 5.522 1.00 88.75 299 GLU A O 1
ATOM 2295 N N . THR A 1 300 ? 13.594 9.639 5.967 1.00 85.75 300 THR A N 1
ATOM 2296 C CA . THR A 1 300 ? 14.217 10.956 5.861 1.00 85.75 300 THR A CA 1
ATOM 2297 C C . THR A 1 300 ? 13.972 11.725 7.154 1.00 85.75 300 THR A C 1
ATOM 2299 O O . THR A 1 300 ? 13.142 11.348 7.983 1.00 85.75 300 THR A O 1
ATOM 2302 N N . ALA A 1 301 ? 14.633 12.872 7.320 1.00 78.56 301 ALA A N 1
ATOM 2303 C CA . ALA A 1 301 ? 14.320 13.763 8.437 1.00 78.56 301 ALA A CA 1
ATOM 2304 C C . ALA A 1 301 ? 12.848 14.234 8.433 1.00 78.56 301 ALA A C 1
ATOM 2306 O O . ALA A 1 301 ? 12.333 14.585 9.495 1.00 78.56 301 ALA A O 1
ATOM 2307 N N . GLY A 1 302 ? 12.192 14.258 7.265 1.00 76.06 302 GLY A N 1
ATOM 2308 C CA . GLY A 1 302 ? 10.780 14.605 7.108 1.00 76.06 302 GLY A CA 1
ATOM 2309 C C . GLY A 1 302 ? 9.823 13.468 7.481 1.00 76.06 302 GLY A C 1
ATOM 2310 O O . GLY A 1 302 ? 8.717 13.742 7.945 1.00 76.06 302 GLY A O 1
ATOM 2311 N N . THR A 1 303 ? 10.247 12.207 7.347 1.00 78.88 303 THR A N 1
ATOM 2312 C CA . THR A 1 303 ? 9.394 11.034 7.598 1.00 78.88 303 THR A CA 1
ATOM 2313 C C . THR A 1 303 ? 9.646 10.340 8.935 1.00 78.88 303 THR A C 1
ATOM 2315 O O . THR A 1 303 ? 8.745 9.658 9.420 1.00 78.88 303 THR A O 1
ATOM 2318 N N . THR A 1 304 ? 10.797 10.546 9.592 1.00 77.25 304 THR A N 1
ATOM 2319 C CA . THR A 1 304 ? 11.127 9.890 10.876 1.00 77.25 304 THR A CA 1
ATOM 2320 C C . THR A 1 304 ? 10.033 10.071 11.935 1.00 77.25 304 THR A C 1
ATOM 2322 O O . THR A 1 304 ? 9.698 9.114 12.629 1.00 77.25 304 THR A O 1
ATOM 2325 N N . ASP A 1 305 ? 9.437 11.262 12.062 1.00 70.31 305 ASP A N 1
ATOM 2326 C CA . ASP A 1 305 ? 8.371 11.501 13.046 1.00 70.31 305 ASP A CA 1
ATOM 2327 C C . ASP A 1 305 ? 7.066 10.768 12.678 1.00 70.31 305 ASP A C 1
ATOM 2329 O O . ASP A 1 305 ? 6.379 10.265 13.567 1.00 70.31 305 ASP A O 1
ATOM 2333 N N . LEU A 1 306 ? 6.730 10.656 11.388 1.00 70.12 306 LEU A N 1
ATOM 2334 C CA . LEU A 1 306 ? 5.558 9.905 10.908 1.00 70.12 306 LEU A CA 1
ATOM 2335 C C . LEU A 1 306 ? 5.736 8.401 11.141 1.00 70.12 306 LEU A C 1
ATOM 2337 O O . LEU A 1 306 ? 4.853 7.741 11.690 1.00 70.12 306 LEU A O 1
ATOM 2341 N N . ILE A 1 307 ? 6.923 7.884 10.823 1.00 70.44 307 ILE A N 1
ATOM 2342 C CA . ILE A 1 307 ? 7.299 6.489 11.063 1.00 70.44 307 ILE A CA 1
ATOM 2343 C C . ILE A 1 307 ? 7.267 6.195 12.562 1.00 70.44 307 ILE A C 1
ATOM 2345 O O . ILE A 1 307 ? 6.630 5.232 12.986 1.00 70.44 307 ILE A O 1
ATOM 2349 N N . ALA A 1 308 ? 7.887 7.048 13.383 1.00 65.56 308 ALA A N 1
ATOM 2350 C CA . ALA A 1 308 ? 7.930 6.872 14.828 1.00 65.56 308 ALA A CA 1
ATOM 2351 C C . ALA A 1 308 ? 6.537 6.965 15.455 1.00 65.56 308 ALA A C 1
ATOM 2353 O O . ALA A 1 308 ? 6.190 6.117 16.263 1.00 65.56 308 ALA A O 1
ATOM 2354 N N . THR A 1 309 ? 5.710 7.943 15.081 1.00 61.84 309 THR A N 1
ATOM 2355 C CA . THR A 1 309 ? 4.342 8.061 15.615 1.00 61.84 309 THR A CA 1
ATOM 2356 C C . THR A 1 309 ? 3.466 6.888 15.198 1.00 61.84 309 THR A C 1
ATOM 2358 O O . THR A 1 309 ? 2.752 6.353 16.042 1.00 61.84 309 THR A O 1
ATOM 2361 N N . THR A 1 310 ? 3.563 6.415 13.958 1.00 61.00 310 THR A N 1
ATOM 2362 C CA . THR A 1 310 ? 2.816 5.236 13.497 1.00 61.00 310 THR A CA 1
ATOM 2363 C C . THR A 1 310 ? 3.303 3.957 14.189 1.00 61.00 310 THR A C 1
ATOM 2365 O O . THR A 1 310 ? 2.496 3.127 14.608 1.00 61.00 310 THR A O 1
ATOM 2368 N N . ALA A 1 311 ? 4.615 3.818 14.404 1.00 55.06 311 ALA A N 1
ATOM 2369 C CA . ALA A 1 311 ? 5.203 2.688 15.122 1.00 55.06 311 ALA A CA 1
ATOM 2370 C C . ALA A 1 311 ? 4.932 2.710 16.645 1.00 55.06 311 ALA A C 1
ATOM 2372 O O . ALA A 1 311 ? 4.761 1.648 17.244 1.00 55.06 311 ALA A O 1
ATOM 2373 N N . ASP A 1 312 ? 4.871 3.893 17.270 1.00 40.53 312 ASP A N 1
ATOM 2374 C CA . ASP A 1 312 ? 4.730 4.116 18.727 1.00 40.53 312 ASP A CA 1
ATOM 2375 C C . ASP A 1 312 ? 3.261 4.315 19.161 1.00 40.53 312 ASP A C 1
ATOM 2377 O O . ASP A 1 312 ? 2.931 4.205 20.341 1.00 40.53 312 ASP A O 1
ATOM 2381 N N . SER A 1 313 ? 2.338 4.517 18.208 1.00 44.31 313 SER A N 1
ATOM 2382 C CA . SER A 1 313 ? 0.883 4.394 18.431 1.00 44.31 313 SER A CA 1
ATOM 2383 C C . SER A 1 313 ? 0.463 2.954 18.747 1.00 44.31 313 SER A C 1
ATOM 2385 O O . SER A 1 313 ? -0.662 2.712 19.182 1.00 44.31 313 SER A O 1
ATOM 2387 N N . ARG A 1 314 ? 1.383 1.989 18.613 1.00 41.75 314 ARG A N 1
ATOM 2388 C CA . ARG A 1 314 ? 1.243 0.670 19.222 1.00 41.75 314 ARG A CA 1
ATOM 2389 C C . ARG A 1 314 ? 1.454 0.811 20.737 1.00 41.75 314 ARG A C 1
ATOM 2391 O O . ARG A 1 314 ? 2.551 1.183 21.160 1.00 41.75 314 ARG A O 1
ATOM 2398 N N . PRO A 1 315 ? 0.511 0.414 21.612 1.00 31.83 315 PRO A N 1
ATOM 2399 C CA . PRO A 1 315 ? 0.911 0.054 22.963 1.00 31.83 315 PRO A CA 1
ATOM 2400 C C . PRO A 1 315 ? 1.896 -1.107 22.816 1.00 31.83 315 PRO A C 1
ATOM 2402 O O . PRO A 1 315 ? 1.486 -2.178 22.405 1.00 31.83 315 PRO A O 1
ATOM 2405 N N . ASN A 1 316 ? 3.186 -0.859 23.060 1.00 35.44 316 ASN A N 1
ATOM 2406 C CA . ASN A 1 316 ? 4.323 -1.790 23.063 1.00 35.44 316 ASN A CA 1
ATOM 2407 C C . ASN A 1 316 ? 3.931 -3.293 23.059 1.00 35.44 316 ASN A C 1
ATOM 2409 O O . ASN A 1 316 ? 3.939 -3.950 24.103 1.00 35.44 316 ASN A O 1
ATOM 2413 N N . ARG A 1 317 ? 3.560 -3.835 21.892 1.00 39.84 317 ARG A N 1
ATOM 2414 C CA . ARG A 1 317 ? 3.114 -5.221 21.699 1.00 39.84 317 ARG A CA 1
ATOM 2415 C C . ARG A 1 317 ? 4.140 -5.900 20.814 1.00 39.84 317 ARG A C 1
ATOM 2417 O O . ARG A 1 317 ? 4.180 -5.756 19.597 1.00 39.84 317 ARG A O 1
ATOM 2424 N N . ALA A 1 318 ? 5.046 -6.595 21.484 1.00 33.75 318 ALA A N 1
ATOM 2425 C CA . ALA A 1 318 ? 5.941 -7.542 20.862 1.00 33.75 318 ALA A CA 1
ATOM 2426 C C . ALA A 1 318 ? 5.141 -8.548 20.023 1.00 33.75 318 ALA A C 1
ATOM 2428 O O . ALA A 1 318 ? 4.257 -9.189 20.574 1.00 33.75 318 ALA A O 1
ATOM 2429 N N . ARG A 1 319 ? 5.531 -8.743 18.758 1.00 34.59 319 ARG A N 1
ATOM 2430 C CA . ARG A 1 319 ? 5.509 -10.048 18.072 1.00 34.59 319 ARG A CA 1
ATOM 2431 C C . ARG A 1 319 ? 4.288 -10.942 18.385 1.00 34.59 319 ARG A C 1
ATOM 2433 O O . ARG A 1 319 ? 4.478 -12.061 18.861 1.00 34.59 319 ARG A O 1
ATOM 2440 N N . ALA A 1 320 ? 3.070 -10.463 18.148 1.00 35.03 320 ALA A N 1
ATOM 2441 C CA . ALA A 1 320 ? 1.944 -11.366 17.914 1.00 35.03 320 ALA A CA 1
ATOM 2442 C C . ALA A 1 320 ? 1.979 -11.700 16.418 1.00 35.03 320 ALA A C 1
ATOM 2444 O O . ALA A 1 320 ? 2.116 -10.797 15.595 1.00 35.03 320 ALA A O 1
ATOM 2445 N N . ASN A 1 321 ? 2.050 -12.983 16.081 1.00 44.56 321 ASN A N 1
ATOM 2446 C CA . ASN A 1 321 ? 2.395 -13.436 14.736 1.00 44.56 321 ASN A CA 1
ATOM 2447 C C . ASN A 1 321 ? 1.238 -13.164 13.762 1.00 44.56 321 ASN A C 1
ATOM 2449 O O . ASN A 1 321 ? 0.076 -13.239 14.154 1.00 44.56 321 ASN A O 1
ATOM 2453 N N . ALA A 1 322 ? 1.542 -12.981 12.472 1.00 45.12 322 ALA A N 1
ATOM 2454 C CA . ALA A 1 322 ? 0.544 -13.096 11.401 1.00 45.12 322 ALA A CA 1
ATOM 2455 C C . ALA A 1 322 ? -0.240 -14.430 11.473 1.00 45.12 322 ALA A C 1
ATOM 2457 O O . ALA A 1 322 ? -1.385 -14.484 11.056 1.00 45.12 322 ALA A O 1
ATOM 2458 N N . GLU A 1 323 ? 0.328 -15.473 12.098 1.00 46.09 323 GLU A N 1
ATOM 2459 C CA . GLU A 1 323 ? -0.325 -16.766 12.364 1.00 46.09 323 GLU A CA 1
ATOM 2460 C C . GLU A 1 323 ? -1.554 -16.698 13.301 1.00 46.09 323 GLU A C 1
ATOM 2462 O O . GLU A 1 323 ? -2.317 -17.661 13.354 1.00 46.09 323 GLU A O 1
ATOM 2467 N N . ASP A 1 324 ? -1.756 -15.603 14.047 1.00 71.69 324 ASP A N 1
ATOM 2468 C CA . ASP A 1 324 ? -2.881 -15.454 14.987 1.00 71.69 324 ASP A CA 1
ATOM 2469 C C . ASP A 1 324 ? -4.126 -14.814 14.340 1.00 71.69 324 ASP A C 1
ATOM 2471 O O . ASP A 1 324 ? -5.198 -14.796 14.952 1.00 71.69 324 ASP A O 1
ATOM 2475 N N . TYR A 1 325 ? -4.009 -14.319 13.101 1.00 69.81 325 TYR A N 1
ATOM 2476 C CA . TYR A 1 325 ? -5.092 -13.676 12.355 1.00 69.81 325 TYR A CA 1
ATOM 2477 C C . TYR A 1 325 ? -5.215 -14.257 10.945 1.00 69.81 325 TYR A C 1
ATOM 2479 O O . TYR A 1 325 ? -4.222 -14.445 10.252 1.00 69.81 325 TYR A O 1
ATOM 2487 N N . VAL A 1 326 ? -6.442 -14.474 10.485 1.00 73.81 326 VAL A N 1
ATOM 2488 C CA . VAL A 1 326 ? -6.742 -14.951 9.130 1.00 73.81 326 VAL A CA 1
ATOM 2489 C C . VAL A 1 326 ? -7.394 -13.835 8.318 1.00 73.81 326 VAL A C 1
ATOM 2491 O O . VAL A 1 326 ? -8.220 -13.088 8.845 1.00 73.81 326 VAL A O 1
ATOM 2494 N N . LEU A 1 327 ? -6.999 -13.695 7.050 1.00 77.75 327 LEU A N 1
ATOM 2495 C CA . LEU A 1 327 ? -7.691 -12.824 6.102 1.00 77.75 327 LEU A CA 1
ATOM 2496 C C . LEU A 1 327 ? -8.995 -13.496 5.671 1.00 77.75 327 LEU A C 1
ATOM 2498 O O . LEU A 1 327 ? -8.985 -14.616 5.163 1.00 77.75 327 LEU A O 1
ATOM 2502 N N . LEU A 1 328 ? -10.102 -12.792 5.859 1.00 77.75 328 LEU A N 1
ATOM 2503 C CA . LEU A 1 328 ? -11.395 -13.148 5.304 1.00 77.75 328 LEU A CA 1
ATOM 2504 C C . LEU A 1 328 ? -11.680 -12.251 4.108 1.00 77.75 328 LEU A C 1
ATOM 2506 O O . LEU A 1 328 ? -11.421 -11.049 4.159 1.00 77.75 328 LEU A O 1
ATOM 2510 N N . VAL A 1 329 ? -12.214 -12.854 3.055 1.00 72.50 329 VAL A N 1
ATOM 2511 C CA . VAL A 1 329 ? -12.660 -12.188 1.833 1.00 72.50 329 VAL A CA 1
ATOM 2512 C C . VAL A 1 329 ? -14.067 -12.699 1.550 1.00 72.50 329 VAL A C 1
ATOM 2514 O O . VAL A 1 329 ? -14.317 -13.897 1.726 1.00 72.50 329 VAL A O 1
ATOM 2517 N N . ASP A 1 330 ? -14.984 -11.810 1.180 1.00 77.25 330 ASP A N 1
ATOM 2518 C CA . ASP A 1 330 ? -16.331 -12.225 0.798 1.00 77.25 330 ASP A CA 1
ATOM 2519 C C . ASP A 1 330 ? -16.348 -12.918 -0.572 1.00 77.25 330 ASP A C 1
ATOM 2521 O O . ASP A 1 330 ? -15.391 -12.862 -1.345 1.00 77.25 330 ASP A O 1
ATOM 2525 N N . ASP A 1 331 ? -17.459 -13.589 -0.879 1.00 73.44 331 ASP A N 1
ATOM 2526 C CA . ASP A 1 331 ? -17.599 -14.397 -2.099 1.00 73.44 331 ASP A CA 1
ATOM 2527 C C . ASP A 1 331 ? -17.457 -13.579 -3.403 1.00 73.44 331 ASP A C 1
ATOM 2529 O O . ASP A 1 331 ? -17.190 -14.158 -4.459 1.00 73.44 331 ASP A O 1
ATOM 2533 N N . ASP A 1 332 ? -17.633 -12.255 -3.335 1.00 66.94 332 ASP A N 1
ATOM 2534 C CA . ASP A 1 332 ? -17.521 -11.330 -4.468 1.00 66.94 332 ASP A CA 1
ATOM 2535 C C . ASP A 1 332 ? -16.196 -10.541 -4.490 1.00 66.94 332 ASP A C 1
ATOM 2537 O O . ASP A 1 332 ? -16.012 -9.702 -5.374 1.00 66.94 332 ASP A O 1
ATOM 2541 N N . GLU A 1 333 ? -15.289 -10.777 -3.535 1.00 72.62 333 GLU A N 1
ATOM 2542 C CA . GLU A 1 333 ? -14.043 -10.012 -3.336 1.00 72.62 333 GLU A CA 1
ATOM 2543 C C . GLU A 1 333 ? -14.261 -8.494 -3.136 1.00 72.62 333 GLU A C 1
ATOM 2545 O O . GLU A 1 333 ? -13.347 -7.677 -3.299 1.00 72.62 333 GLU A O 1
ATOM 2550 N N . ALA A 1 334 ? -15.481 -8.109 -2.759 1.00 72.44 334 ALA A N 1
ATOM 2551 C CA . ALA A 1 334 ? -15.901 -6.746 -2.476 1.00 72.44 334 ALA A CA 1
ATOM 2552 C C . ALA A 1 334 ? -15.532 -6.306 -1.052 1.00 72.44 334 ALA A C 1
ATOM 2554 O O . ALA A 1 334 ? -15.345 -5.118 -0.807 1.00 72.44 334 ALA A O 1
ATOM 2555 N N . LEU A 1 335 ? -15.415 -7.241 -0.113 1.00 80.69 335 LEU A N 1
ATOM 2556 C CA . LEU A 1 335 ? -15.091 -7.007 1.288 1.00 80.69 335 LEU A CA 1
ATOM 2557 C C . LEU A 1 335 ? -13.922 -7.896 1.697 1.00 80.69 335 LEU A C 1
ATOM 2559 O O . LEU A 1 335 ? -13.921 -9.096 1.433 1.00 80.69 335 LEU A O 1
ATOM 2563 N N . SER A 1 336 ? -12.961 -7.339 2.427 1.00 78.75 336 SER A N 1
ATOM 2564 C CA . SER A 1 336 ? -11.968 -8.157 3.125 1.00 78.75 336 SER A CA 1
AT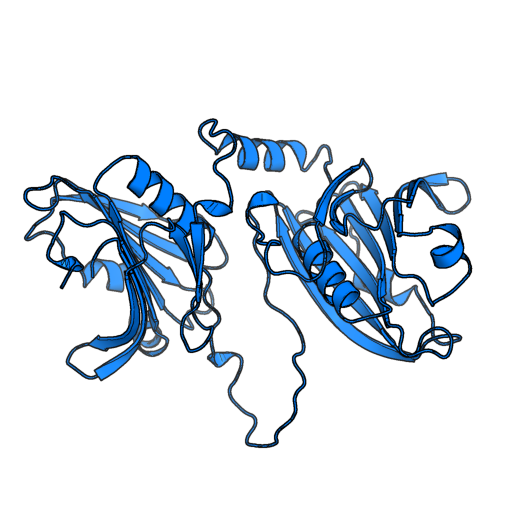OM 2565 C C . SER A 1 336 ? -11.596 -7.563 4.470 1.00 78.75 336 SER A C 1
ATOM 2567 O O . SER A 1 336 ? -11.655 -6.350 4.617 1.00 78.75 336 SER A O 1
ATOM 2569 N N . LEU A 1 337 ? -11.204 -8.391 5.435 1.00 81.25 337 LEU A N 1
ATOM 2570 C CA . LEU A 1 337 ? -10.733 -7.975 6.760 1.00 81.25 337 LEU A CA 1
ATOM 2571 C C . LEU A 1 337 ? -9.925 -9.095 7.419 1.00 81.25 337 LEU A C 1
ATOM 2573 O O . LEU A 1 337 ? -10.138 -10.270 7.120 1.00 81.25 337 LEU A O 1
ATOM 2577 N N . ARG A 1 338 ? -9.035 -8.767 8.360 1.00 80.50 338 ARG A N 1
ATOM 2578 C CA . ARG A 1 338 ? -8.381 -9.781 9.197 1.00 80.50 338 ARG A CA 1
ATOM 2579 C C . ARG A 1 338 ? -9.067 -9.923 10.542 1.00 80.50 338 ARG A C 1
ATOM 2581 O O . ARG A 1 338 ? -9.207 -8.948 11.274 1.00 80.50 338 ARG A O 1
ATOM 2588 N N . VAL A 1 339 ? -9.383 -11.161 10.906 1.00 83.38 339 VAL A N 1
ATOM 2589 C CA . VAL A 1 339 ? -9.955 -11.515 12.213 1.00 83.38 339 VAL A CA 1
ATOM 2590 C C . VAL A 1 339 ? -9.059 -12.523 12.932 1.00 83.38 339 VAL A C 1
ATOM 2592 O O . VAL A 1 339 ? -8.269 -13.205 12.273 1.00 83.38 339 VAL A O 1
ATOM 2595 N N . PRO A 1 340 ? -9.133 -12.636 14.269 1.00 85.62 340 PRO A N 1
ATOM 2596 C CA . PRO A 1 340 ? -8.422 -13.683 14.993 1.00 85.62 340 PRO A CA 1
ATOM 2597 C C . PRO A 1 340 ? -8.757 -15.071 14.437 1.00 85.62 340 PRO A C 1
ATOM 2599 O O . PRO A 1 340 ? -9.917 -15.350 14.150 1.00 85.62 340 PRO A O 1
ATOM 2602 N N . VAL A 1 341 ? -7.789 -15.990 14.385 1.00 80.62 341 VAL A N 1
ATOM 2603 C CA . VAL A 1 341 ? -8.031 -17.391 13.960 1.00 80.62 341 VAL A CA 1
ATOM 2604 C C . VAL A 1 341 ? -9.055 -18.129 14.830 1.00 80.62 341 VAL A C 1
ATOM 2606 O O . VAL A 1 341 ? -9.528 -19.198 14.463 1.00 80.62 341 VAL A O 1
ATOM 2609 N N . THR A 1 342 ? -9.371 -17.588 16.008 1.00 83.81 342 THR A N 1
ATOM 2610 C CA . THR A 1 342 ? -10.415 -18.095 16.905 1.00 83.81 342 THR A CA 1
ATOM 2611 C C . THR A 1 342 ? -11.822 -17.650 16.520 1.00 83.81 342 THR A C 1
ATOM 2613 O O . THR A 1 342 ? -12.770 -18.135 17.124 1.00 83.81 342 THR A O 1
ATOM 2616 N N . TRP A 1 343 ? -11.970 -16.691 15.605 1.00 89.88 343 TRP A N 1
ATOM 2617 C CA . TRP A 1 343 ? -13.259 -16.286 15.043 1.00 89.88 343 TRP A CA 1
ATOM 2618 C C . TRP A 1 343 ? -13.493 -17.076 13.750 1.00 89.88 343 TRP A C 1
ATOM 2620 O O . TRP A 1 343 ? -13.507 -16.520 12.655 1.00 89.88 343 TRP A O 1
ATOM 2630 N N . ASP A 1 344 ? -13.541 -18.403 13.885 1.00 83.50 344 ASP A N 1
ATOM 2631 C CA . ASP A 1 344 ? -13.561 -19.360 12.777 1.00 83.50 344 ASP A CA 1
ATOM 2632 C C . ASP A 1 344 ? -14.971 -19.722 12.293 1.00 83.50 344 ASP A C 1
ATOM 2634 O O . ASP A 1 344 ? -15.104 -20.437 11.295 1.00 83.50 344 ASP A O 1
ATOM 2638 N N . ASP A 1 345 ? -16.016 -19.213 12.951 1.00 86.38 345 ASP A N 1
ATOM 2639 C CA . ASP A 1 345 ? -17.382 -19.277 12.444 1.00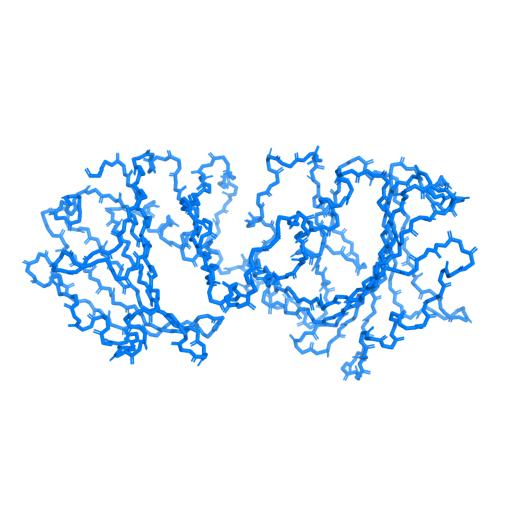 86.38 345 ASP A CA 1
ATOM 2640 C C . ASP A 1 345 ? -17.652 -18.055 11.563 1.00 86.38 345 ASP A C 1
ATOM 2642 O O . ASP A 1 345 ? -17.758 -16.928 12.054 1.00 86.38 345 ASP A O 1
ATOM 2646 N N . VAL A 1 346 ? -17.678 -18.281 10.247 1.00 88.69 346 VAL A N 1
ATOM 2647 C CA . VAL A 1 346 ? -17.712 -17.241 9.211 1.00 88.69 346 VAL A CA 1
ATOM 2648 C C . VAL A 1 346 ? -18.960 -17.401 8.351 1.00 88.69 346 VAL A C 1
ATOM 2650 O O . VAL A 1 346 ? -19.251 -18.496 7.861 1.00 88.69 346 VAL A O 1
ATOM 2653 N N . ALA A 1 347 ? -19.659 -16.294 8.112 1.00 88.25 347 ALA A N 1
ATOM 2654 C CA . ALA A 1 347 ? -20.803 -16.217 7.214 1.00 88.25 347 ALA A CA 1
ATOM 2655 C C . ALA A 1 347 ? -20.573 -15.165 6.124 1.00 88.25 347 ALA A C 1
ATOM 2657 O O . ALA A 1 347 ? -20.124 -14.056 6.403 1.00 88.25 347 ALA A O 1
ATOM 2658 N N . ASN A 1 348 ? -20.915 -15.533 4.891 1.00 85.44 348 ASN A N 1
ATOM 2659 C CA . ASN A 1 348 ? -20.959 -14.652 3.729 1.00 85.44 348 ASN A CA 1
ATOM 2660 C C . ASN A 1 348 ? -22.407 -14.605 3.256 1.00 85.44 348 ASN A C 1
ATOM 2662 O O . ASN A 1 348 ? -22.915 -15.604 2.744 1.00 85.44 348 ASN A O 1
ATOM 2666 N N . ASP A 1 349 ? -23.070 -13.473 3.462 1.00 84.56 349 ASP A N 1
ATOM 2667 C CA . ASP A 1 349 ? -24.506 -13.335 3.245 1.00 84.56 349 ASP A CA 1
ATOM 2668 C C . ASP A 1 349 ? -24.847 -12.017 2.536 1.00 84.56 349 ASP A C 1
ATOM 2670 O O . ASP A 1 349 ? -24.078 -11.051 2.495 1.00 84.56 349 ASP A O 1
ATOM 2674 N N . ASP A 1 350 ? -26.052 -11.968 1.976 1.00 88.62 350 ASP A N 1
ATOM 2675 C CA . ASP A 1 350 ? -26.646 -10.713 1.535 1.00 88.62 350 ASP A CA 1
ATOM 2676 C C . ASP A 1 350 ? -26.996 -9.848 2.752 1.00 88.62 350 ASP A C 1
ATOM 2678 O O . ASP A 1 350 ? -27.564 -10.321 3.741 1.00 88.62 350 ASP A O 1
ATOM 2682 N N . TRP A 1 351 ? -26.714 -8.547 2.670 1.00 87.00 351 TRP A N 1
ATOM 2683 C CA . TRP A 1 351 ? -27.286 -7.607 3.623 1.00 87.00 351 TRP A CA 1
ATOM 2684 C C . TRP A 1 351 ? -28.751 -7.385 3.246 1.00 87.00 351 TRP A C 1
ATOM 2686 O O . TRP A 1 351 ? -29.049 -6.768 2.224 1.00 87.00 351 TRP A O 1
ATOM 2696 N N . GLU A 1 352 ? -29.672 -7.891 4.067 1.00 86.12 352 GLU A N 1
ATOM 2697 C CA . GLU A 1 352 ? -31.112 -7.746 3.854 1.00 86.12 352 GLU A CA 1
ATOM 2698 C C . GLU A 1 352 ? -31.768 -6.792 4.865 1.00 86.12 352 GLU A C 1
ATOM 2700 O O . GLU A 1 352 ? -31.531 -6.875 6.073 1.00 86.12 352 GLU A O 1
ATOM 2705 N N . ILE A 1 353 ? -32.667 -5.928 4.384 1.00 80.88 353 ILE A N 1
ATOM 2706 C CA . ILE A 1 353 ? -33.611 -5.161 5.213 1.00 80.88 353 ILE A CA 1
ATOM 2707 C C . ILE A 1 353 ? -35.028 -5.480 4.741 1.00 80.88 353 ILE A C 1
ATOM 2709 O O . ILE A 1 353 ? -35.325 -5.411 3.554 1.00 80.88 353 ILE A O 1
ATOM 2713 N N . ASP A 1 354 ? -35.913 -5.862 5.667 1.00 82.88 354 ASP A N 1
ATOM 2714 C CA . ASP A 1 354 ? -37.305 -6.249 5.374 1.00 82.88 354 ASP A CA 1
ATOM 2715 C C . ASP A 1 354 ? -37.456 -7.332 4.272 1.00 82.88 354 ASP A C 1
ATOM 2717 O O . ASP A 1 354 ? -38.503 -7.451 3.628 1.00 82.88 354 ASP A O 1
ATOM 2721 N N . GLY A 1 355 ? -36.426 -8.170 4.090 1.00 81.94 355 GLY A N 1
ATOM 2722 C CA . GLY A 1 355 ? -36.364 -9.228 3.073 1.00 81.94 355 GLY A CA 1
ATOM 2723 C C . GLY A 1 355 ? -36.000 -8.744 1.664 1.00 81.94 355 GLY A C 1
ATOM 2724 O O . GLY A 1 355 ? -36.187 -9.487 0.699 1.00 81.94 355 GLY A O 1
ATOM 2725 N N . GLU A 1 356 ? -35.531 -7.504 1.530 1.00 86.69 356 GLU A N 1
ATOM 2726 C CA . GLU A 1 356 ? -34.916 -6.966 0.318 1.00 86.69 356 GLU A CA 1
ATOM 2727 C C . GLU A 1 356 ? -33.396 -6.932 0.488 1.00 86.69 356 GLU A C 1
ATOM 2729 O O . GLU A 1 356 ? -32.895 -6.419 1.488 1.00 86.69 356 GLU A O 1
ATOM 2734 N N . VAL A 1 357 ? -32.673 -7.479 -0.492 1.00 88.19 357 VAL A N 1
ATOM 2735 C CA . VAL A 1 357 ? -31.209 -7.415 -0.549 1.00 88.19 357 VAL A CA 1
ATOM 2736 C C . VAL A 1 357 ? -30.806 -5.984 -0.877 1.00 88.19 357 VAL A C 1
ATOM 2738 O O . VAL A 1 357 ? -31.119 -5.476 -1.954 1.00 88.19 357 VAL A O 1
ATOM 2741 N N . ILE A 1 358 ? -30.121 -5.345 0.062 1.00 88.62 358 ILE A N 1
ATOM 2742 C CA . ILE A 1 358 ? -29.661 -3.961 -0.036 1.00 88.62 358 ILE A CA 1
ATOM 2743 C C . ILE A 1 358 ? -28.138 -3.853 -0.151 1.00 88.62 358 ILE A C 1
ATOM 2745 O O . ILE A 1 358 ? -27.624 -2.754 -0.329 1.00 88.62 358 ILE A O 1
ATOM 2749 N N . GLY A 1 359 ? -27.406 -4.957 -0.035 1.00 89.06 359 GLY A N 1
ATOM 2750 C CA . GLY A 1 359 ? -25.949 -4.952 -0.072 1.00 89.06 359 GLY A CA 1
ATOM 2751 C C . GLY A 1 359 ? -25.360 -6.323 0.228 1.00 89.06 359 GLY A C 1
ATOM 2752 O O . GLY A 1 359 ? -26.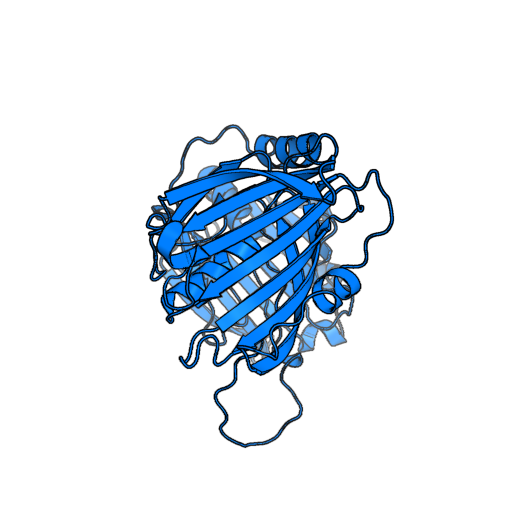066 -7.331 0.174 1.00 89.06 359 GLY A O 1
ATOM 2753 N N . ARG A 1 360 ? -24.078 -6.356 0.586 1.00 89.44 360 ARG A N 1
ATOM 2754 C CA . ARG A 1 360 ? -23.371 -7.578 1.000 1.00 89.44 360 ARG A CA 1
ATOM 2755 C C . ARG A 1 360 ? -22.860 -7.459 2.424 1.00 89.44 360 ARG A C 1
ATOM 2757 O O . ARG A 1 360 ? -22.647 -6.348 2.916 1.00 89.44 360 ARG A O 1
ATOM 2764 N N . SER A 1 361 ? -22.659 -8.607 3.060 1.00 91.00 361 SER A N 1
ATOM 2765 C CA . SER A 1 361 ? -22.136 -8.709 4.412 1.00 91.00 361 SER A CA 1
ATOM 2766 C C . SER A 1 361 ? -21.214 -9.916 4.569 1.00 91.00 361 SER A C 1
ATOM 2768 O O . SER A 1 361 ? -21.506 -11.007 4.077 1.00 91.00 361 SER A O 1
ATOM 2770 N N . ILE A 1 362 ? -20.124 -9.720 5.302 1.00 90.69 362 ILE A N 1
ATOM 2771 C CA . ILE A 1 362 ? -19.293 -10.790 5.844 1.00 90.69 362 ILE A CA 1
ATOM 2772 C C . ILE A 1 362 ? -19.286 -10.683 7.367 1.00 90.69 362 ILE A C 1
ATOM 2774 O O . ILE A 1 362 ? -19.125 -9.596 7.929 1.00 90.69 362 ILE A O 1
ATOM 2778 N N . ALA A 1 363 ? -19.468 -11.811 8.044 1.00 91.88 363 ALA A N 1
ATOM 2779 C CA . ALA A 1 363 ? -19.457 -11.896 9.495 1.00 91.88 363 ALA A CA 1
ATOM 2780 C C . ALA A 1 363 ? -18.492 -12.978 9.974 1.00 91.88 363 ALA A C 1
ATOM 2782 O O . ALA A 1 363 ? -18.363 -14.023 9.338 1.00 91.88 363 ALA A O 1
ATOM 2783 N N . ALA A 1 364 ? -17.841 -12.735 11.109 1.00 91.50 364 ALA A N 1
ATOM 2784 C CA . ALA A 1 364 ? -16.972 -13.705 11.762 1.00 91.50 364 ALA A CA 1
ATOM 2785 C C . ALA A 1 364 ? -17.057 -13.581 13.281 1.00 91.50 364 ALA A C 1
ATOM 2787 O O . ALA A 1 364 ? -16.949 -12.480 13.825 1.00 91.50 364 ALA A O 1
ATOM 2788 N N . ALA A 1 365 ? -17.218 -14.706 13.969 1.00 90.81 365 ALA A N 1
ATOM 2789 C CA . ALA A 1 365 ? -17.290 -14.770 15.423 1.00 90.81 365 ALA A CA 1
ATOM 2790 C C . ALA A 1 365 ? -16.702 -16.087 15.937 1.00 90.81 365 ALA A C 1
ATOM 2792 O O . ALA A 1 365 ? -16.359 -16.983 15.166 1.00 90.81 365 ALA A O 1
ATOM 2793 N N . THR A 1 366 ? -16.594 -16.231 17.259 1.00 86.69 366 THR A N 1
ATOM 2794 C CA . THR A 1 366 ? -16.258 -17.541 17.845 1.00 86.69 366 THR A CA 1
ATOM 2795 C C . THR A 1 366 ? -17.399 -18.567 17.713 1.00 86.69 366 THR A C 1
ATOM 2797 O O . THR A 1 366 ? -17.145 -19.752 17.910 1.00 86.69 366 THR A O 1
ATOM 2800 N N . ASP A 1 367 ? -18.644 -18.110 17.489 1.00 83.50 367 ASP A N 1
ATOM 2801 C CA . ASP A 1 367 ? -19.884 -18.909 17.322 1.00 83.50 367 ASP A CA 1
ATOM 2802 C C . ASP A 1 367 ? -21.023 -17.978 16.805 1.00 83.50 367 ASP A C 1
ATOM 2804 O O . ASP A 1 367 ? -21.379 -17.039 17.520 1.00 83.50 367 ASP A O 1
ATOM 2808 N N . LEU A 1 368 ? -21.557 -18.159 15.583 1.00 74.12 368 LEU A N 1
ATOM 2809 C CA . LEU A 1 368 ? -22.523 -17.240 14.915 1.00 74.12 368 LEU A CA 1
ATOM 2810 C C . LEU A 1 368 ? -24.026 -17.493 15.203 1.00 74.12 368 LEU A C 1
ATOM 2812 O O . LEU A 1 368 ? -24.447 -18.649 15.437 1.00 74.12 368 LEU A O 1
#

Radius of gyration: 23.22 Å; Cα contacts (8 Å, |Δi|>4): 800; chains: 1; bounding box: 68×40×60 Å

Secondary structure (DSSP, 8-state):
-GGG-TTS-EEEEEEEHHHHTT--HHHHHHH---TTTSEEEEEEEPPSSSSEEEEEEEEEETTTTEEEEEEEEE-TT---EEEEEEEESSHHHHHHHHHHHHH-EE--GGGS-S--------------EE-SSGGGS--TTSSS-EEEEE-SS-EEEEETT--EEEEEEEEETTEEEEEEEEEES-HHHHHH-SSS-EEEEEEEE-TT----HHHHHHT---TTTSEEEEEEEEEEEETTEEEEEEEEEEEEETTTTEEEEEEEEEEESSSEEEEEEEEE-SHHHHHHHHHHHHH-B---TTTHHHHHHHHHTS-S-----GGGEEEEE-TTSSEEEEEETT--EEEEEEEEETTEEEEEEEEEES--